Protein AF-0000000084654579 (afdb_homodimer)

InterPro domains:
  IPR002933 Peptidase M20 [PF01546] (1-309)
  IPR011650 Peptidase M20, dimerisation domain [PF07687] (109-202)
  IPR017439 Amidohydrolase [PTHR11014] (1-313)
  IPR017439 Amidohydrolase [TIGR01891] (1-301)
  IPR036264 Bacterial exopeptidase dimerisation domain [SSF55031] (110-221)

Radius of gyration: 35.6 Å; Cα contacts (8 Å, |Δi|>4): 1385; chains: 2; bounding box: 56×113×72 Å

Secondary structure (DSSP, 8-state):
---BS------STT--SSTT-B-TTSHHHHHHHHHHHHHHHHTTGGG--S---------STTS-HHHHHHHTTTTTTTTPS-EEEEEEEEEEETT-EEE-SEEEEPEEEEEEEEEE-B-EETT-GGG-B-HHHHHHHHHHHHTTHHHHHS-TT--EEEEEEEEEE--SSSEE-SEEEEEEEEEESSHHHHHHHHHHHHHHHHHHHHHTT-EEEEEEEE-SPPEEE-HHHHHHHHHHHHHHH-GGGEEESPPPBSS--TTHHHHTTS-EEEEEEEEE-TT-S-PPPTT-TT----THHHHHHHHHHHHHHHHHH-/---BS------STT--SSTT-B-TTSHHHHHHHHHHHHHHHHTTGGG--S---------STTS-HHHHHHHTTTTTTTTPS-EEEEEEEEEEETT-EEE-SEEEEPEEEEEEEEEE-B-EETT-GGGSB-HHHHHHHHHHHHTTHHHHHS-TT--EEEEEEEEEE--SSSEE-SEEEEEEEEEESSHHHHHHHHHHHHHHHHHHHHHTT-EEEEEEEE-SPPEEE-HHHHHHHHHHHHHHH-GGGEEESPPPBSS--TTHHHHTTS-EEEEEEEEE-TT-S-PPPTT-TT----THHHHHHHHHHHHHHHHHH-

Organism: NCBI:txid1294263

Solvent-accessible surface area (backbone atoms only — not comparable to full-atom values): 32890 Å² total; per-residue (Å²): 96,60,65,41,87,34,53,64,65,67,87,64,95,80,59,67,90,47,89,44,31,23,65,28,70,44,42,64,54,52,51,50,21,52,52,50,22,50,57,57,46,66,76,41,52,91,55,44,66,79,83,85,86,87,84,82,62,44,33,72,89,70,70,56,30,48,57,52,40,48,74,72,39,70,51,43,92,63,75,56,78,61,50,78,48,72,42,74,27,70,89,30,38,47,67,26,37,36,39,37,56,40,65,42,25,11,16,41,27,40,36,42,36,37,34,38,37,35,41,36,52,41,67,43,57,89,74,34,29,55,18,60,63,45,50,37,52,43,56,59,54,54,72,47,47,59,76,73,68,47,56,91,86,58,69,70,48,79,31,74,11,22,38,44,24,47,87,41,45,55,37,29,28,40,40,24,40,38,28,11,29,36,30,25,64,46,69,67,59,48,52,54,50,51,52,51,49,50,51,48,48,52,52,53,29,51,77,61,73,31,48,73,49,79,47,78,45,75,58,49,54,35,26,48,20,26,58,69,49,27,48,44,49,50,53,30,36,31,74,73,55,32,67,90,29,50,41,70,63,54,82,59,39,54,50,68,48,54,67,18,55,54,39,73,76,28,54,14,25,59,31,36,34,10,19,24,48,84,82,56,88,75,78,54,47,76,73,31,44,58,42,71,72,35,68,72,25,39,60,51,49,19,51,34,56,41,42,33,49,43,67,73,31,79,96,61,65,39,87,34,53,65,66,67,86,64,95,81,59,66,88,47,88,43,31,22,65,27,70,43,42,65,54,52,51,49,21,53,53,49,24,51,58,55,47,66,76,43,52,92,56,44,66,78,86,85,84,87,84,82,63,43,34,71,89,68,71,55,29,48,59,53,41,49,74,73,40,71,51,42,91,61,76,56,78,60,50,77,50,72,42,73,27,72,90,31,39,48,67,26,36,37,39,39,58,39,65,44,25,12,15,42,26,41,37,43,35,39,34,37,37,34,43,37,52,40,68,44,56,90,74,34,28,54,20,60,62,44,51,37,53,43,57,59,54,54,73,45,46,60,76,73,69,46,57,92,86,57,70,70,47,80,33,76,10,22,37,44,24,48,86,42,46,55,37,28,28,38,40,24,39,36,28,10,30,36,32,25,64,47,68,68,59,47,52,54,52,52,53,51,49,50,52,48,49,52,52,52,28,51,75,62,73,31,47,72,48,79,48,77,44,76,58,48,54,35,25,47,21,26,58,70,48,27,48,44,47,51,54,30,35,30,74,73,55,32,66,91,28,50,42,71,63,55,81,59,39,54,51,69,47,55,67,16,55,53,39,73,76,30,55,14,26,60,31,36,34,9,19,24,48,83,81,56,88,77,77,52,48,76,73,30,44,57,43,70,70,36,69,72,25,39,59,51,48,18,49,33,55,40,40,34,50,43,66,73,32,77

Structure (mmCIF, N/CA/C/O backbone):
data_AF-0000000084654579-model_v1
#
loop_
_entity.id
_entity.type
_entity.pdbx_description
1 polymer 'N-acetyl-L,L-diaminopimelate deacetylase'
#
loop_
_atom_site.group_PDB
_atom_site.id
_atom_site.type_symbol
_atom_site.label_atom_id
_atom_site.label_alt_id
_atom_site.label_comp_id
_atom_site.label_asym_id
_atom_site.label_entity_id
_atom_site.label_seq_id
_atom_site.pdbx_PDB_ins_code
_atom_site.Cartn_x
_atom_site.Cartn_y
_atom_site.Cartn_z
_atom_site.occupancy
_atom_site.B_iso_or_equiv
_atom_site.auth_seq_id
_atom_site.auth_comp_id
_atom_site.auth_asym_id
_atom_site.auth_atom_id
_atom_site.pdbx_PDB_model_num
ATOM 1 N N . MET A 1 1 ? -2.322 -22.562 -30.359 1 72.56 1 MET A N 1
ATOM 2 C CA . MET A 1 1 ? -1.78 -22.312 -29.016 1 72.56 1 MET A CA 1
ATOM 3 C C . MET A 1 1 ? -1.266 -20.875 -28.906 1 72.56 1 MET A C 1
ATOM 5 O O . MET A 1 1 ? -0.726 -20.328 -29.875 1 72.56 1 MET A O 1
ATOM 9 N N . ASP A 1 2 ? -1.441 -20.344 -27.766 1 72.38 2 ASP A N 1
ATOM 10 C CA . ASP A 1 2 ? -1.362 -18.891 -27.656 1 72.38 2 ASP A CA 1
ATOM 11 C C . ASP A 1 2 ? 0.085 -18.422 -27.484 1 72.38 2 ASP A C 1
ATOM 13 O O . ASP A 1 2 ? 0.929 -19.188 -27 1 72.38 2 ASP A O 1
ATOM 17 N N . ALA A 1 3 ? 0.339 -17.25 -28.078 1 75.75 3 ALA A N 1
ATOM 18 C CA . ALA A 1 3 ? 1.566 -16.5 -27.859 1 75.75 3 ALA A CA 1
ATOM 19 C C . ALA A 1 3 ? 1.392 -15.516 -26.703 1 75.75 3 ALA A C 1
ATOM 21 O O . ALA A 1 3 ? 0.383 -15.547 -26 1 75.75 3 ALA A O 1
ATOM 22 N N . LEU A 1 4 ? 2.473 -14.812 -26.359 1 78.62 4 LEU A N 1
ATOM 23 C CA . LEU A 1 4 ? 2.445 -13.844 -25.266 1 78.62 4 LEU A CA 1
ATOM 24 C C . LEU A 1 4 ? 2.695 -12.438 -25.797 1 78.62 4 LEU A C 1
ATOM 26 O O . LEU A 1 4 ? 3.357 -12.258 -26.812 1 78.62 4 LEU A O 1
ATOM 30 N N . PRO A 1 5 ? 2.104 -11.438 -25.141 1 80 5 PRO A N 1
ATOM 31 C CA . PRO A 1 5 ? 2.367 -10.055 -25.516 1 80 5 PRO A CA 1
ATOM 32 C C . PRO A 1 5 ? 3.748 -9.57 -25.078 1 80 5 PRO A C 1
ATOM 34 O O . PRO A 1 5 ? 3.857 -8.656 -24.266 1 80 5 PRO A O 1
ATOM 37 N N . ILE A 1 6 ? 4.742 -10.117 -25.656 1 82.94 6 ILE A N 1
ATOM 38 C CA . ILE A 1 6 ? 6.141 -9.82 -25.375 1 82.94 6 ILE A CA 1
ATOM 39 C C . ILE A 1 6 ? 6.863 -9.453 -26.672 1 82.94 6 ILE A C 1
ATOM 41 O O . ILE A 1 6 ? 6.695 -10.125 -27.688 1 82.94 6 ILE A O 1
ATOM 45 N N . ALA A 1 7 ? 7.621 -8.406 -26.562 1 83.25 7 ALA A N 1
ATOM 46 C CA . ALA A 1 7 ? 8.477 -8.055 -27.688 1 83.25 7 ALA A CA 1
ATOM 47 C C . ALA A 1 7 ? 9.68 -8.984 -27.781 1 83.25 7 ALA A C 1
ATOM 49 O O . ALA A 1 7 ? 10.484 -9.055 -26.844 1 83.25 7 ALA A O 1
ATOM 50 N N . GLU A 1 8 ? 9.82 -9.695 -28.922 1 87.75 8 GLU A N 1
ATOM 51 C CA . GLU A 1 8 ? 10.938 -10.609 -29.094 1 87.75 8 GLU A CA 1
ATOM 52 C C . GLU A 1 8 ? 12.25 -9.852 -29.297 1 87.75 8 GLU A C 1
ATOM 54 O O . GLU A 1 8 ? 12.305 -8.891 -30.062 1 87.75 8 GLU A O 1
ATOM 59 N N . GLN A 1 9 ? 13.258 -10.227 -28.562 1 88.62 9 GLN A N 1
ATOM 60 C CA . GLN A 1 9 ? 14.539 -9.539 -28.594 1 88.62 9 GLN A CA 1
ATOM 61 C C . GLN A 1 9 ? 15.625 -10.406 -29.234 1 88.62 9 GLN A C 1
ATOM 63 O O . GLN A 1 9 ? 16.797 -10.039 -29.219 1 88.62 9 GLN A O 1
ATOM 68 N N . ASN A 1 10 ? 15.266 -11.57 -29.719 1 88.06 10 ASN A N 1
ATOM 69 C CA . ASN A 1 10 ? 16.219 -12.461 -30.391 1 88.06 10 ASN A CA 1
ATOM 70 C C . ASN A 1 10 ? 16.594 -11.938 -31.766 1 88.06 10 ASN A C 1
ATOM 72 O O . ASN A 1 10 ? 16.031 -10.945 -32.25 1 88.06 10 ASN A O 1
ATOM 76 N N . ASP A 1 11 ? 17.672 -12.531 -32.375 1 85.94 11 ASP A N 1
ATOM 77 C CA . ASP A 1 11 ? 18.156 -12.047 -33.688 1 85.94 11 ASP A CA 1
ATOM 78 C C . ASP A 1 11 ? 18.297 -13.195 -34.688 1 85.94 11 ASP A C 1
ATOM 80 O O . ASP A 1 11 ? 19.031 -13.078 -35.656 1 85.94 11 ASP A O 1
ATOM 84 N N . PHE A 1 12 ? 17.641 -14.242 -34.469 1 85.44 12 PHE A N 1
ATOM 85 C CA . PHE A 1 12 ? 17.734 -15.344 -35.406 1 85.44 12 PHE A CA 1
ATOM 86 C C . PHE A 1 12 ? 16.688 -15.195 -36.531 1 85.44 12 PHE A C 1
ATOM 88 O O . PHE A 1 12 ? 15.898 -14.25 -36.531 1 85.44 12 PHE A O 1
ATOM 95 N N . ASP A 1 13 ? 16.594 -16.141 -37.469 1 85.56 13 ASP A N 1
ATOM 96 C CA . ASP A 1 13 ? 15.914 -15.969 -38.75 1 85.56 13 ASP A CA 1
ATOM 97 C C . ASP A 1 13 ? 14.406 -16.188 -38.594 1 85.56 13 ASP A C 1
ATOM 99 O O . ASP A 1 13 ? 13.625 -15.781 -39.469 1 85.56 13 ASP A O 1
ATOM 103 N N . TYR A 1 14 ? 13.922 -16.719 -37.562 1 85.62 14 TYR A N 1
ATOM 104 C CA . TYR A 1 14 ? 12.508 -17.047 -37.438 1 85.62 14 TYR A CA 1
ATOM 105 C C . TYR A 1 14 ? 11.867 -16.344 -36.25 1 85.62 14 TYR A C 1
ATOM 107 O O . TYR A 1 14 ? 11.055 -16.938 -35.531 1 85.62 14 TYR A O 1
ATOM 115 N N . ILE A 1 15 ? 12.266 -15.188 -36.094 1 87.12 15 ILE A N 1
ATOM 116 C CA . ILE A 1 15 ? 11.68 -14.383 -35.031 1 87.12 15 ILE A CA 1
ATOM 117 C C . ILE A 1 15 ? 10.227 -14.055 -35.344 1 87.12 15 ILE A C 1
ATOM 119 O O . ILE A 1 15 ? 9.797 -14.195 -36.5 1 87.12 15 ILE A O 1
ATOM 123 N N . SER A 1 16 ? 9.492 -13.617 -34.312 1 88.75 16 SER A N 1
ATOM 124 C CA . SER A 1 16 ? 8.094 -13.258 -34.5 1 88.75 16 SER A CA 1
ATOM 125 C C . SER A 1 16 ? 7.926 -12.188 -35.562 1 88.75 16 SER A C 1
ATOM 127 O O . SER A 1 16 ? 8.711 -11.234 -35.625 1 88.75 16 SER A O 1
ATOM 129 N N . GLN A 1 17 ? 6.977 -12.391 -36.344 1 89.38 17 GLN A N 1
ATOM 130 C CA . GLN A 1 17 ? 6.656 -11.406 -37.375 1 89.38 17 GLN A CA 1
ATOM 131 C C . GLN A 1 17 ? 5.574 -10.445 -36.875 1 89.38 17 GLN A C 1
ATOM 133 O O . GLN A 1 17 ? 5.152 -9.555 -37.625 1 89.38 17 GLN A O 1
ATOM 138 N N . ASN A 1 18 ? 5.078 -10.648 -35.75 1 89.88 18 ASN A N 1
ATOM 139 C CA . ASN A 1 18 ? 4.098 -9.773 -35.125 1 89.88 18 ASN A CA 1
ATOM 140 C C . ASN A 1 18 ? 4.719 -8.969 -34 1 89.88 18 ASN A C 1
ATOM 142 O O . ASN A 1 18 ? 5.188 -9.539 -33 1 89.88 18 ASN A O 1
ATOM 146 N N . GLU A 1 19 ? 4.637 -7.66 -34.094 1 88.75 19 GLU A N 1
ATOM 147 C CA . GLU A 1 19 ? 5.258 -6.793 -33.094 1 88.75 19 GLU A CA 1
ATOM 148 C C . GLU A 1 19 ? 4.656 -7.023 -31.719 1 88.75 19 GLU A C 1
ATOM 150 O O . GLU A 1 19 ? 3.438 -7.113 -31.562 1 88.75 19 GLU A O 1
ATOM 155 N N . ASN A 1 20 ? 5.375 -7.25 -30.75 1 88.75 20 ASN A N 1
ATOM 156 C CA . ASN A 1 20 ? 5.023 -7.375 -29.344 1 88.75 20 ASN A CA 1
ATOM 157 C C . ASN A 1 20 ? 4.297 -8.688 -29.062 1 88.75 20 ASN A C 1
ATOM 159 O O . ASN A 1 20 ? 3.467 -8.758 -28.156 1 88.75 20 ASN A O 1
ATOM 163 N N . VAL A 1 21 ? 4.504 -9.547 -29.969 1 88 21 VAL A N 1
ATOM 164 C CA . VAL A 1 21 ? 3.959 -10.891 -29.75 1 88 21 VAL A CA 1
ATOM 165 C C . VAL A 1 21 ? 5.055 -11.93 -29.969 1 88 21 VAL A C 1
ATOM 167 O O . VAL A 1 21 ? 5.824 -11.844 -30.922 1 88 21 VAL A O 1
ATOM 170 N N . MET A 1 22 ? 5.172 -12.82 -29.031 1 87.25 22 MET A N 1
ATOM 171 C CA . MET A 1 22 ? 6.227 -13.82 -29.094 1 87.25 22 MET A CA 1
ATOM 172 C C . MET A 1 22 ? 5.766 -15.141 -28.469 1 87.25 22 MET A C 1
ATOM 174 O O . MET A 1 22 ? 5.008 -15.141 -27.5 1 87.25 22 MET A O 1
ATOM 178 N N . HIS A 1 23 ? 6.199 -16.281 -29.109 1 85.38 23 HIS A N 1
ATOM 179 C CA . HIS A 1 23 ? 6.035 -17.578 -28.438 1 85.38 23 HIS A CA 1
ATOM 180 C C . HIS A 1 23 ? 7.129 -17.797 -27.406 1 85.38 23 HIS A C 1
ATOM 182 O O . HIS A 1 23 ? 7.941 -18.719 -27.547 1 85.38 23 HIS A O 1
ATOM 188 N N . ALA A 1 24 ? 6.992 -17.125 -26.359 1 82.44 24 ALA A N 1
ATOM 189 C CA . ALA A 1 24 ? 8.039 -17.109 -25.344 1 82.44 24 ALA A CA 1
ATOM 190 C C . ALA A 1 24 ? 7.797 -18.188 -24.297 1 82.44 24 ALA A C 1
ATOM 192 O O . ALA A 1 24 ? 8.453 -18.203 -23.25 1 82.44 24 ALA A O 1
ATOM 193 N N . CYS A 1 25 ? 6.789 -19.094 -24.594 1 83.81 25 CYS A N 1
ATOM 194 C CA . CYS A 1 25 ? 6.48 -20.109 -23.609 1 83.81 25 CYS A CA 1
ATOM 195 C C . CYS A 1 25 ? 6.613 -21.516 -24.203 1 83.81 25 CYS A C 1
ATOM 197 O O . CYS A 1 25 ? 6.285 -22.5 -23.562 1 83.81 25 CYS A O 1
ATOM 199 N N . GLY A 1 26 ? 6.98 -21.641 -25.438 1 86.94 26 GLY A N 1
ATOM 200 C CA . GLY A 1 26 ? 7.301 -22.922 -26.047 1 86.94 26 GLY A CA 1
ATOM 201 C C . GLY A 1 26 ? 6.105 -23.578 -26.703 1 86.94 26 GLY A C 1
ATOM 202 O O . GLY A 1 26 ? 6.184 -24.734 -27.125 1 86.94 26 GLY A O 1
ATOM 203 N N . HIS A 1 27 ? 5.039 -22.859 -26.828 1 88.25 27 HIS A N 1
ATOM 204 C CA . HIS A 1 27 ? 3.838 -23.453 -27.406 1 88.25 27 HIS A CA 1
ATOM 205 C C . HIS A 1 27 ? 4.062 -23.828 -28.875 1 88.25 27 HIS A C 1
ATOM 207 O O . HIS A 1 27 ? 3.471 -24.797 -29.359 1 88.25 27 HIS A O 1
ATOM 213 N N . ASP A 1 28 ? 4.836 -23.125 -29.578 1 89.62 28 ASP A N 1
ATOM 214 C CA . ASP A 1 28 ? 5.184 -23.484 -30.953 1 89.62 28 ASP A CA 1
ATOM 215 C C . ASP A 1 28 ? 5.883 -24.844 -30.984 1 89.62 28 ASP A C 1
ATOM 217 O O . ASP A 1 28 ? 5.586 -25.672 -31.859 1 89.62 28 ASP A O 1
ATOM 221 N N . ALA A 1 29 ? 6.785 -25.031 -30.062 1 92.69 29 ALA A N 1
ATOM 222 C CA . ALA A 1 29 ? 7.449 -26.328 -29.953 1 92.69 29 ALA A CA 1
ATOM 223 C C . ALA A 1 29 ? 6.445 -27.422 -29.625 1 92.69 29 ALA A C 1
ATOM 225 O O . ALA A 1 29 ? 6.523 -28.531 -30.172 1 92.69 29 ALA A O 1
ATOM 226 N N . HIS A 1 30 ? 5.527 -27.203 -28.719 1 94.88 30 HIS A N 1
ATOM 227 C CA . HIS A 1 30 ? 4.512 -28.188 -28.359 1 94.88 30 HIS A CA 1
ATOM 228 C C . HIS A 1 30 ? 3.682 -28.594 -29.578 1 94.88 30 HIS A C 1
ATOM 230 O O . HIS A 1 30 ? 3.416 -29.781 -29.781 1 94.88 30 HIS A O 1
ATOM 236 N N . VAL A 1 31 ? 3.305 -27.578 -30.359 1 94.94 31 VAL A N 1
ATOM 237 C CA . VAL A 1 31 ? 2.523 -27.828 -31.562 1 94.94 31 VAL A CA 1
ATOM 238 C C . VAL A 1 31 ? 3.328 -28.688 -32.531 1 94.94 31 VAL A C 1
ATOM 240 O O . VAL A 1 31 ? 2.814 -29.672 -33.094 1 94.94 31 VAL A O 1
ATOM 243 N N . ALA A 1 32 ? 4.551 -28.312 -32.75 1 96 32 ALA A N 1
ATOM 244 C CA . ALA A 1 32 ? 5.426 -29.062 -33.625 1 96 32 ALA A CA 1
ATOM 245 C C . ALA A 1 32 ? 5.566 -30.516 -33.188 1 96 32 ALA A C 1
ATOM 247 O O . ALA A 1 32 ? 5.527 -31.438 -34 1 96 32 ALA A O 1
ATOM 248 N N . ILE A 1 33 ? 5.711 -30.703 -31.922 1 97.56 33 ILE A N 1
ATOM 249 C CA . ILE A 1 33 ? 5.898 -32.031 -31.359 1 97.56 33 ILE A CA 1
ATOM 250 C C . ILE A 1 33 ? 4.645 -32.875 -31.578 1 97.56 33 ILE A C 1
ATOM 252 O O . ILE A 1 33 ? 4.734 -34.031 -32.031 1 97.56 33 ILE A O 1
ATOM 256 N N . ALA A 1 34 ? 3.514 -32.312 -31.328 1 97.12 34 ALA A N 1
ATOM 257 C CA . ALA A 1 34 ? 2.26 -33.031 -31.516 1 97.12 34 ALA A CA 1
ATOM 258 C C . ALA A 1 34 ? 2.053 -33.406 -33 1 97.12 34 ALA A C 1
ATOM 260 O O . ALA A 1 34 ? 1.657 -34.531 -33.312 1 97.12 34 ALA A O 1
ATOM 261 N N . LEU A 1 35 ? 2.311 -32.469 -33.906 1 97.12 35 LEU A N 1
ATOM 262 C CA . LEU A 1 35 ? 2.174 -32.75 -35.344 1 97.12 35 LEU A CA 1
ATOM 263 C C . LEU A 1 35 ? 3.17 -33.781 -35.812 1 97.12 35 LEU A C 1
ATOM 265 O O . LEU A 1 35 ? 2.828 -34.656 -36.594 1 97.12 35 LEU A O 1
ATOM 269 N N . GLY A 1 36 ? 4.371 -33.594 -35.344 1 97.69 36 GLY A N 1
ATOM 270 C CA . GLY A 1 36 ? 5.371 -34.625 -35.656 1 97.69 36 GLY A CA 1
ATOM 271 C C . GLY A 1 36 ? 5.016 -36 -35.156 1 97.69 36 GLY A C 1
ATOM 272 O O . GLY A 1 36 ? 5.223 -37 -35.844 1 97.69 36 GLY A O 1
ATOM 273 N N . THR A 1 37 ? 4.523 -36.062 -33.969 1 97.88 37 THR A N 1
ATOM 274 C CA . THR A 1 37 ? 4.066 -37.312 -33.406 1 97.88 37 THR A CA 1
ATOM 275 C C . THR A 1 37 ? 2.965 -37.938 -34.25 1 97.88 37 THR A C 1
ATOM 277 O O . THR A 1 37 ? 2.973 -39.125 -34.531 1 97.88 37 THR A O 1
ATOM 280 N N . ALA A 1 38 ? 2.061 -37.125 -34.688 1 97.31 38 ALA A N 1
ATOM 281 C CA . ALA A 1 38 ? 0.979 -37.594 -35.562 1 97.31 38 ALA A CA 1
ATOM 282 C C . ALA A 1 38 ? 1.53 -38.188 -36.844 1 97.31 38 ALA A C 1
ATOM 284 O O . ALA A 1 38 ? 1.041 -39.219 -37.312 1 97.31 38 ALA A O 1
ATOM 285 N N . LYS A 1 39 ? 2.49 -37.562 -37.375 1 97.25 39 LYS A N 1
ATOM 286 C CA . LYS A 1 39 ? 3.117 -38.062 -38.594 1 97.25 39 LYS A CA 1
ATOM 287 C C . LYS A 1 39 ? 3.781 -39.406 -38.375 1 97.25 39 LYS A C 1
ATOM 289 O O . LYS A 1 39 ? 3.631 -40.312 -39.156 1 97.25 39 LYS A O 1
ATOM 294 N N . ILE A 1 40 ? 4.477 -39.531 -37.312 1 96.69 40 ILE A N 1
ATOM 295 C CA . ILE A 1 40 ? 5.164 -40.781 -36.969 1 96.69 40 ILE A CA 1
ATOM 296 C C . ILE A 1 40 ? 4.145 -41.875 -36.781 1 96.69 40 ILE A C 1
ATOM 298 O O . ILE A 1 40 ? 4.273 -42.969 -37.375 1 96.69 40 ILE A O 1
ATOM 302 N N . ILE A 1 41 ? 3.131 -41.625 -36.031 1 96 41 ILE A N 1
ATOM 303 C CA . ILE A 1 41 ? 2.141 -42.625 -35.656 1 96 41 ILE A CA 1
ATOM 304 C C . ILE A 1 41 ? 1.37 -43.094 -36.906 1 96 41 ILE A C 1
ATOM 306 O O . ILE A 1 41 ? 0.988 -44.25 -37.031 1 96 41 ILE A O 1
ATOM 310 N N . SER A 1 42 ? 1.182 -42.188 -37.812 1 95.44 42 SER A N 1
ATOM 311 C CA . SER A 1 42 ? 0.476 -42.531 -39.031 1 95.44 42 SER A CA 1
ATOM 312 C C . SER A 1 42 ? 1.186 -43.656 -39.812 1 95.44 42 SER A C 1
ATOM 314 O O . SER A 1 42 ? 0.556 -44.406 -40.562 1 95.44 42 SER A O 1
ATOM 316 N N . GLY A 1 43 ? 2.416 -43.812 -39.562 1 93.94 43 GLY A N 1
ATOM 317 C CA . GLY A 1 43 ? 3.189 -44.875 -40.219 1 93.94 43 GLY A CA 1
ATOM 318 C C . GLY A 1 43 ? 3.137 -46.188 -39.438 1 93.94 43 GLY A C 1
ATOM 319 O O . GLY A 1 43 ? 3.615 -47.219 -39.938 1 93.94 43 GLY A O 1
ATOM 320 N N . PHE A 1 44 ? 2.555 -46.156 -38.312 1 92.81 44 PHE A N 1
ATOM 321 C CA . PHE A 1 44 ? 2.541 -47.344 -37.469 1 92.81 44 PHE A CA 1
ATOM 322 C C . PHE A 1 44 ? 1.11 -47.781 -37.156 1 92.81 44 PHE A C 1
ATOM 324 O O . PHE A 1 44 ? 0.858 -48.406 -36.125 1 92.81 44 PHE A O 1
ATOM 331 N N . MET A 1 45 ? 0.21 -47.375 -37.938 1 92.19 45 MET A N 1
ATOM 332 C CA . MET A 1 45 ? -1.208 -47.625 -37.656 1 92.19 45 MET A CA 1
ATOM 333 C C . MET A 1 45 ? -1.507 -49.094 -37.531 1 92.19 45 MET A C 1
ATOM 335 O O . MET A 1 45 ? -2.398 -49.5 -36.781 1 92.19 45 MET A O 1
ATOM 339 N N . ASP A 1 46 ? -0.769 -49.938 -38.125 1 93.06 46 ASP A N 1
ATOM 340 C CA . ASP A 1 46 ? -0.962 -51.375 -38.094 1 93.06 46 ASP A CA 1
ATOM 341 C C . ASP A 1 46 ? -0.525 -51.938 -36.75 1 93.06 46 ASP A C 1
ATOM 343 O O . ASP A 1 46 ? -0.874 -53.062 -36.406 1 93.06 46 ASP A O 1
ATOM 347 N N . LYS A 1 47 ? 0.195 -51.156 -36.062 1 93 47 LYS A N 1
ATOM 348 C CA . LYS A 1 47 ? 0.724 -51.625 -34.781 1 93 47 LYS A CA 1
ATOM 349 C C . LYS A 1 47 ? -0.071 -51.031 -33.594 1 93 47 LYS A C 1
ATOM 351 O O . LYS A 1 47 ? 0.237 -51.312 -32.438 1 93 47 LYS A O 1
ATOM 356 N N . ILE A 1 48 ? -1.031 -50.25 -33.875 1 92.44 48 ILE A N 1
ATOM 357 C CA . ILE A 1 48 ? -1.811 -49.531 -32.875 1 92.44 48 ILE A CA 1
ATOM 358 C C . ILE A 1 48 ? -3.229 -50.094 -32.812 1 92.44 48 ILE A C 1
ATOM 360 O O . ILE A 1 48 ? -3.904 -50.188 -33.844 1 92.44 48 ILE A O 1
ATOM 364 N N . SER A 1 49 ? -3.602 -50.656 -31.672 1 93.69 49 SER A N 1
ATOM 365 C CA . SER A 1 49 ? -4.961 -51.125 -31.453 1 93.69 49 SER A CA 1
ATOM 366 C C . SER A 1 49 ? -5.812 -50.094 -30.734 1 93.69 49 SER A C 1
ATOM 368 O O . SER A 1 49 ? -6.047 -50.219 -29.531 1 93.69 49 SER A O 1
ATOM 370 N N . GLY A 1 50 ? -6.363 -49.188 -31.344 1 93.69 50 GLY A N 1
ATOM 371 C CA . GLY A 1 50 ? -7.188 -48.125 -30.75 1 93.69 50 GLY A CA 1
ATOM 372 C C . GLY A 1 50 ? -7.109 -46.812 -31.5 1 93.69 50 GLY A C 1
ATOM 373 O O . GLY A 1 50 ? -6.832 -46.781 -32.719 1 93.69 50 GLY A O 1
ATOM 374 N N . ASN A 1 51 ? -7.508 -45.75 -30.875 1 94.69 51 ASN A N 1
ATOM 375 C CA . ASN A 1 51 ? -7.539 -44.406 -31.453 1 94.69 51 ASN A CA 1
ATOM 376 C C . ASN A 1 51 ? -6.574 -43.469 -30.75 1 94.69 51 ASN A C 1
ATOM 378 O O . ASN A 1 51 ? -6.336 -43.594 -29.547 1 94.69 51 ASN A O 1
ATOM 382 N N . VAL A 1 52 ? -6.035 -42.625 -31.531 1 96.12 52 VAL A N 1
ATOM 383 C CA . VAL A 1 52 ? -5.191 -41.562 -31 1 96.12 52 VAL A CA 1
ATOM 384 C C . VAL A 1 52 ? -5.793 -40.188 -31.359 1 96.12 52 VAL A C 1
ATOM 386 O O . VAL A 1 52 ? -6.105 -39.938 -32.5 1 96.12 52 VAL A O 1
ATOM 389 N N . LYS A 1 53 ? -6.016 -39.375 -30.297 1 96.44 53 LYS A N 1
ATOM 390 C CA . LYS A 1 53 ? -6.523 -38 -30.484 1 96.44 53 LYS A CA 1
ATOM 391 C C . LYS A 1 53 ? -5.441 -36.969 -30.188 1 96.44 53 LYS A C 1
ATOM 393 O O . LYS A 1 53 ? -4.668 -37.125 -29.25 1 96.44 53 LYS A O 1
ATOM 398 N N . PHE A 1 54 ? -5.34 -36.031 -31.047 1 96.31 54 PHE A N 1
ATOM 399 C CA . PHE A 1 54 ? -4.434 -34.906 -30.844 1 96.31 54 PHE A CA 1
ATOM 400 C C . PHE A 1 54 ? -5.211 -33.625 -30.516 1 96.31 54 PHE A C 1
ATOM 402 O O . PHE A 1 54 ? -6.07 -33.219 -31.297 1 96.31 54 PHE A O 1
ATOM 409 N N . ILE A 1 55 ? -4.926 -33.031 -29.344 1 94.81 55 ILE A N 1
ATOM 410 C CA . ILE A 1 55 ? -5.625 -31.844 -28.875 1 94.81 55 ILE A CA 1
ATOM 411 C C . ILE A 1 55 ? -4.672 -30.641 -28.906 1 94.81 55 ILE A C 1
ATOM 413 O O . ILE A 1 55 ? -3.637 -30.656 -28.234 1 94.81 55 ILE A O 1
ATOM 417 N N . PHE A 1 56 ? -4.996 -29.656 -29.656 1 93.38 56 PHE A N 1
ATOM 418 C CA . PHE A 1 56 ? -4.305 -28.375 -29.688 1 93.38 56 PHE A CA 1
ATOM 419 C C . PHE A 1 56 ? -5.113 -27.297 -28.953 1 93.38 56 PHE A C 1
ATOM 421 O O . PHE A 1 56 ? -6 -26.672 -29.547 1 93.38 56 PHE A O 1
ATOM 428 N N . GLN A 1 57 ? -4.781 -27.141 -27.719 1 89.5 57 GLN A N 1
ATOM 429 C CA . GLN A 1 57 ? -5.609 -26.328 -26.828 1 89.5 57 GLN A CA 1
ATOM 430 C C . GLN A 1 57 ? -5.172 -24.875 -26.859 1 89.5 57 GLN A C 1
ATOM 432 O O . GLN A 1 57 ? -3.99 -24.562 -26.688 1 89.5 57 GLN A O 1
ATOM 437 N N . PRO A 1 58 ? -6.082 -23.938 -27.016 1 80.88 58 PRO A N 1
ATOM 438 C CA . PRO A 1 58 ? -5.77 -22.516 -26.891 1 80.88 58 PRO A CA 1
ATOM 439 C C . PRO A 1 58 ? -5.848 -22 -25.453 1 80.88 58 PRO A C 1
ATOM 441 O O . PRO A 1 58 ? -6.305 -22.734 -24.562 1 80.88 58 PRO A O 1
ATOM 444 N N . ALA A 1 59 ? -5.352 -20.891 -25.125 1 70.88 59 ALA A N 1
ATOM 445 C CA . ALA A 1 59 ? -5.625 -20.031 -23.969 1 70.88 59 ALA A CA 1
ATOM 446 C C . ALA A 1 59 ? -5.129 -20.688 -22.688 1 70.88 59 ALA A C 1
ATOM 448 O O . ALA A 1 59 ? -5.836 -20.688 -21.672 1 70.88 59 ALA A O 1
ATOM 449 N N . GLU A 1 60 ? -3.98 -21.328 -22.797 1 66.06 60 GLU A N 1
ATOM 450 C CA . GLU A 1 60 ? -3.404 -21.812 -21.547 1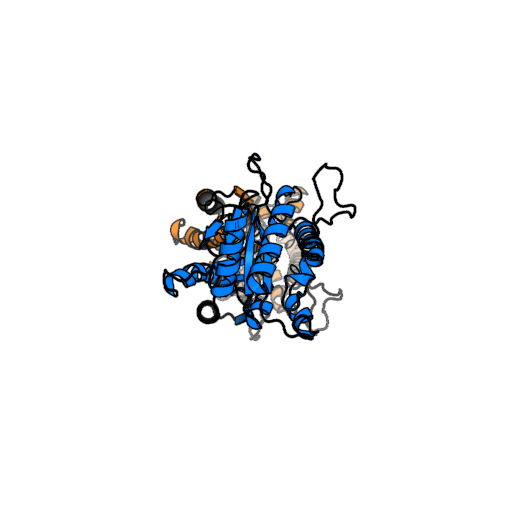 66.06 60 GLU A CA 1
ATOM 451 C C . GLU A 1 60 ? -3.074 -20.641 -20.609 1 66.06 60 GLU A C 1
ATOM 453 O O . GLU A 1 60 ? -3.354 -20.703 -19.406 1 66.06 60 GLU A O 1
ATOM 458 N N . GLU A 1 61 ? -2.629 -19.609 -21.062 1 61.56 61 GLU A N 1
ATOM 459 C CA . GLU A 1 61 ? -2.205 -18.438 -20.297 1 61.56 61 GLU A CA 1
ATOM 460 C C . GLU A 1 61 ? -3.4 -17.594 -19.875 1 61.56 61 GLU A C 1
ATOM 462 O O . GLU A 1 61 ? -3.314 -16.812 -18.922 1 61.56 61 GLU A O 1
ATOM 467 N N . GLY A 1 62 ? -4.43 -17.531 -20.734 1 60 62 GLY A N 1
ATOM 468 C CA . GLY A 1 62 ? -5.586 -16.672 -20.531 1 60 62 GLY A CA 1
ATOM 469 C C . GLY A 1 62 ? -6.73 -17.359 -19.828 1 60 62 GLY A C 1
ATOM 470 O O . GLY A 1 62 ? -7.867 -16.891 -19.859 1 60 62 GLY A O 1
ATOM 471 N N . LEU A 1 63 ? -6.637 -18.297 -19.156 1 59.66 63 LEU A N 1
ATOM 472 C CA . LEU A 1 63 ? -7.535 -18.969 -18.234 1 59.66 63 LEU A CA 1
ATOM 473 C C . LEU A 1 63 ? -8.656 -19.688 -18.984 1 59.66 63 LEU A C 1
ATOM 475 O O . LEU A 1 63 ? -9.438 -19.062 -19.688 1 59.66 63 LEU A O 1
ATOM 479 N N . GLY A 1 64 ? -8.477 -21.047 -19.438 1 64.81 64 GLY A N 1
ATOM 480 C CA . GLY A 1 64 ? -9.703 -21.828 -19.438 1 64.81 64 GLY A CA 1
ATOM 481 C C . GLY A 1 64 ? -9.93 -22.578 -20.734 1 64.81 64 GLY A C 1
ATOM 482 O O . GLY A 1 64 ? -11.07 -22.859 -21.094 1 64.81 64 GLY A O 1
ATOM 483 N N . GLY A 1 65 ? -8.891 -22.75 -21.5 1 83.62 65 GLY A N 1
ATOM 484 C CA . GLY A 1 65 ? -9.172 -23.438 -22.75 1 83.62 65 GLY A CA 1
ATOM 485 C C . GLY A 1 65 ? -9.523 -24.891 -22.562 1 83.62 65 GLY A C 1
ATOM 486 O O . GLY A 1 65 ? -10.336 -25.453 -23.312 1 83.62 65 GLY A O 1
ATOM 487 N N . ALA A 1 66 ? -8.984 -25.453 -21.547 1 90.94 66 ALA A N 1
ATOM 488 C CA . ALA A 1 66 ? -9.164 -26.891 -21.328 1 90.94 66 ALA A CA 1
ATOM 489 C C . ALA A 1 66 ? -10.617 -27.219 -21 1 90.94 66 ALA A C 1
ATOM 491 O O . ALA A 1 66 ? -11.211 -28.109 -21.609 1 90.94 66 ALA A O 1
ATOM 492 N N . ALA A 1 67 ? -11.164 -26.453 -20.109 1 90.94 67 ALA A N 1
ATOM 493 C CA . ALA A 1 67 ? -12.547 -26.688 -19.719 1 90.94 67 ALA A CA 1
ATOM 494 C C . ALA A 1 67 ? -13.5 -26.547 -20.891 1 90.94 67 ALA A C 1
ATOM 496 O O . ALA A 1 67 ? -14.43 -27.344 -21.062 1 90.94 67 ALA A O 1
ATOM 497 N N . LEU A 1 68 ? -13.258 -25.562 -21.719 1 91 68 LEU A N 1
ATOM 498 C CA . LEU A 1 68 ? -14.102 -25.312 -22.875 1 91 68 LEU A CA 1
ATOM 499 C C . LEU A 1 68 ? -13.977 -26.438 -23.891 1 91 68 LEU A C 1
ATOM 501 O O . LEU A 1 68 ? -14.984 -26.875 -24.469 1 91 68 LEU A O 1
ATOM 505 N N . MET A 1 69 ? -12.789 -26.828 -24.125 1 93.75 69 MET A N 1
ATOM 506 C CA . MET A 1 69 ? -12.562 -27.906 -25.078 1 93.75 69 MET A CA 1
ATOM 507 C C . MET A 1 69 ? -13.234 -29.203 -24.609 1 93.75 69 MET A C 1
ATOM 509 O O . MET A 1 69 ? -13.82 -29.922 -25.422 1 93.75 69 MET A O 1
ATOM 513 N N . ILE A 1 70 ? -13.148 -29.469 -23.375 1 94.81 70 ILE A N 1
ATOM 514 C CA . ILE A 1 70 ? -13.773 -30.656 -22.812 1 94.81 70 ILE A CA 1
ATOM 515 C C . ILE A 1 70 ? -15.289 -30.578 -22.984 1 94.81 70 ILE A C 1
ATOM 517 O O . ILE A 1 70 ? -15.922 -31.547 -23.406 1 94.81 70 ILE A O 1
ATOM 521 N N . ASP A 1 71 ? -15.812 -29.438 -22.719 1 94.25 71 ASP A N 1
ATOM 522 C CA . ASP A 1 71 ? -17.25 -29.203 -22.859 1 94.25 71 ASP A CA 1
ATOM 523 C C . ASP A 1 71 ? -17.703 -29.406 -24.312 1 94.25 71 ASP A C 1
ATOM 525 O O . ASP A 1 71 ? -18.828 -29.828 -24.562 1 94.25 71 ASP A O 1
ATOM 529 N N . GLU A 1 72 ? -16.828 -29.125 -25.156 1 94.56 72 GLU A N 1
ATOM 530 C CA . GLU A 1 72 ? -17.156 -29.203 -26.578 1 94.56 72 GLU A CA 1
ATOM 531 C C . GLU A 1 72 ? -16.891 -30.609 -27.109 1 94.56 72 GLU A C 1
ATOM 533 O O . GLU A 1 72 ? -17.047 -30.875 -28.312 1 94.56 72 GLU A O 1
ATOM 538 N N . GLY A 1 73 ? -16.406 -31.484 -26.266 1 95.75 73 GLY A N 1
ATOM 539 C CA . GLY A 1 73 ? -16.375 -32.875 -26.641 1 95.75 73 GLY A CA 1
ATOM 540 C C . GLY A 1 73 ? -14.977 -33.375 -27 1 95.75 73 GLY A C 1
ATOM 541 O O . GLY A 1 73 ? -14.82 -34.406 -27.656 1 95.75 73 GLY A O 1
ATOM 542 N N . ALA A 1 74 ? -13.969 -32.625 -26.562 1 95.38 74 ALA A N 1
ATOM 543 C CA . ALA A 1 74 ? -12.594 -32.969 -26.906 1 95.38 74 ALA A CA 1
ATOM 544 C C . ALA A 1 74 ? -12.25 -34.375 -26.438 1 95.38 74 ALA A C 1
ATOM 546 O O . ALA A 1 74 ? -11.398 -35.062 -27.031 1 95.38 74 ALA A O 1
ATOM 547 N N . LEU A 1 75 ? -12.898 -34.906 -25.438 1 97.12 75 LEU A N 1
ATOM 548 C CA . LEU A 1 75 ? -12.555 -36.188 -24.859 1 97.12 75 LEU A CA 1
ATOM 549 C C . LEU A 1 75 ? -13.555 -37.25 -25.281 1 97.12 75 LEU A C 1
ATOM 551 O O . LEU A 1 75 ? -13.438 -38.406 -24.875 1 97.12 75 LEU A O 1
ATOM 555 N N . ASP A 1 76 ? -14.453 -36.844 -26.172 1 96.06 76 ASP A N 1
ATOM 556 C CA . ASP A 1 76 ? -15.539 -37.75 -26.562 1 96.06 76 ASP A CA 1
ATOM 557 C C . ASP A 1 76 ? -15.438 -38.125 -28.031 1 96.06 76 ASP A C 1
ATOM 559 O O . ASP A 1 76 ? -14.578 -37.594 -28.766 1 96.06 76 ASP A O 1
ATOM 563 N N . ASN A 1 77 ? -16.188 -39.156 -28.516 1 91.62 77 ASN A N 1
ATOM 564 C CA . ASN A 1 77 ? -16.375 -39.625 -29.891 1 91.62 77 ASN A CA 1
ATOM 565 C C . ASN A 1 77 ? -15.055 -39.906 -30.578 1 91.62 77 ASN A C 1
ATOM 567 O O . ASN A 1 77 ? -14.734 -39.281 -31.609 1 91.62 77 ASN A O 1
ATOM 571 N N . PRO A 1 78 ? -14.367 -40.812 -30.203 1 93 78 PRO A N 1
ATOM 572 C CA . PRO A 1 78 ? -14.617 -41.812 -29.141 1 93 78 PRO A CA 1
ATOM 573 C C . PRO A 1 78 ? -14.156 -41.344 -27.766 1 93 78 PRO A C 1
ATOM 575 O O . PRO A 1 78 ? -13.492 -40.312 -27.656 1 93 78 PRO A O 1
ATOM 578 N N . ASP A 1 79 ? -14.555 -42.062 -26.781 1 96.5 79 ASP A N 1
ATOM 579 C CA . ASP A 1 79 ? -14.125 -41.781 -25.422 1 96.5 79 ASP A CA 1
ATOM 580 C C . ASP A 1 79 ? -12.609 -41.938 -25.281 1 96.5 79 ASP A C 1
ATOM 582 O O . ASP A 1 79 ? -12.008 -42.781 -25.906 1 96.5 79 ASP A O 1
ATOM 586 N N . THR A 1 80 ? -12.086 -41.062 -24.469 1 97.56 80 THR A N 1
ATOM 587 C CA . THR A 1 80 ? -10.648 -41.062 -24.219 1 97.56 80 THR A CA 1
ATOM 588 C C . THR A 1 80 ? -10.32 -41.875 -22.969 1 97.56 80 THR A C 1
ATOM 590 O O . THR A 1 80 ? -10.922 -41.656 -21.906 1 97.56 80 THR A O 1
ATOM 593 N N . ASP A 1 81 ? -9.367 -42.781 -23.031 1 97.75 81 ASP A N 1
ATOM 594 C CA . ASP A 1 81 ? -9.016 -43.625 -21.922 1 97.75 81 ASP A CA 1
ATOM 595 C C . ASP A 1 81 ? -7.867 -43.031 -21.109 1 97.75 81 ASP A C 1
ATOM 597 O O . ASP A 1 81 ? -7.727 -43.344 -19.906 1 97.75 81 ASP A O 1
ATOM 601 N N . ALA A 1 82 ? -7.023 -42.25 -21.766 1 98.19 82 ALA A N 1
ATOM 602 C CA . ALA A 1 82 ? -5.867 -41.625 -21.141 1 98.19 82 ALA A CA 1
ATOM 603 C C . ALA A 1 82 ? -5.395 -40.406 -21.922 1 98.19 82 ALA A C 1
ATOM 605 O O . ALA A 1 82 ? -5.668 -40.281 -23.125 1 98.19 82 ALA A O 1
ATOM 606 N N . ILE A 1 83 ? -4.699 -39.531 -21.203 1 98.25 83 ILE A N 1
ATOM 607 C CA . ILE A 1 83 ? -4.207 -38.312 -21.859 1 98.25 83 ILE A CA 1
ATOM 608 C C . ILE A 1 83 ? -2.797 -38 -21.375 1 98.25 83 ILE A C 1
ATOM 610 O O . ILE A 1 83 ? -2.492 -38.188 -20.188 1 98.25 83 ILE A O 1
ATOM 614 N N . ILE A 1 84 ? -1.93 -37.562 -22.234 1 98.38 84 ILE A N 1
ATOM 615 C CA . ILE A 1 84 ? -0.561 -37.188 -21.906 1 98.38 84 ILE A CA 1
ATOM 616 C C . ILE A 1 84 ? -0.263 -35.812 -22.484 1 98.38 84 ILE A C 1
ATOM 618 O O . ILE A 1 84 ? -0.691 -35.469 -23.594 1 98.38 84 ILE A O 1
ATOM 622 N N . ALA A 1 85 ? 0.407 -35.031 -21.688 1 96.62 85 ALA A N 1
ATOM 623 C CA . ALA A 1 85 ? 0.88 -33.75 -22.156 1 96.62 85 ALA A CA 1
ATOM 624 C C . ALA A 1 85 ? 2.346 -33.531 -21.781 1 96.62 85 ALA A C 1
ATOM 626 O O . ALA A 1 85 ? 2.898 -34.25 -20.969 1 96.62 85 ALA A O 1
ATOM 627 N N . LEU A 1 86 ? 2.984 -32.688 -22.453 1 96.38 86 LEU A N 1
ATOM 628 C CA . LEU A 1 86 ? 4.332 -32.25 -22.078 1 96.38 86 LEU A CA 1
ATOM 629 C C . LEU A 1 86 ? 4.434 -30.734 -22.031 1 96.38 86 LEU A C 1
ATOM 631 O O . LEU A 1 86 ? 3.607 -30.031 -22.609 1 96.38 86 LEU A O 1
ATOM 635 N N . HIS A 1 87 ? 5.285 -30.281 -21.281 1 93.81 87 HIS A N 1
ATOM 636 C CA . HIS A 1 87 ? 5.68 -28.875 -21.234 1 93.81 87 HIS A CA 1
ATOM 637 C C . HIS A 1 87 ? 7.195 -28.734 -21.297 1 93.81 87 HIS A C 1
ATOM 639 O O . HIS A 1 87 ? 7.914 -29.391 -20.547 1 93.81 87 HIS A O 1
ATOM 645 N N . VAL A 1 88 ? 7.656 -27.859 -22.234 1 93.38 88 VAL A N 1
ATOM 646 C CA . VAL A 1 88 ? 9.094 -27.625 -22.281 1 93.38 88 VAL A CA 1
ATOM 647 C C . VAL A 1 88 ? 9.555 -26.953 -20.984 1 93.38 88 VAL A C 1
ATOM 649 O O . VAL A 1 88 ? 8.844 -26.141 -20.422 1 93.38 88 VAL A O 1
ATOM 652 N N . SER A 1 89 ? 10.727 -27.391 -20.531 1 91.81 89 SER A N 1
ATOM 653 C CA . SER A 1 89 ? 11.258 -26.859 -19.281 1 91.81 89 SER A CA 1
ATOM 654 C C . SER A 1 89 ? 12.727 -26.469 -19.422 1 91.81 89 SER A C 1
ATOM 656 O O . SER A 1 89 ? 13.586 -27.328 -19.625 1 91.81 89 SER A O 1
ATOM 658 N N . PRO A 1 90 ? 13.023 -25.156 -19.25 1 88.31 90 PRO A N 1
ATOM 659 C CA . PRO A 1 90 ? 14.414 -24.703 -19.344 1 88.31 90 PRO A CA 1
ATOM 660 C C . PRO A 1 90 ? 15.266 -25.188 -18.156 1 88.31 90 PRO A C 1
ATOM 662 O O . PRO A 1 90 ? 16.484 -25.078 -18.203 1 88.31 90 PRO A O 1
ATOM 665 N N . LEU A 1 91 ? 14.656 -25.766 -17.156 1 85.81 91 LEU A N 1
ATOM 666 C CA . LEU A 1 91 ? 15.375 -26.266 -15.984 1 85.81 91 LEU A CA 1
ATOM 667 C C . LEU A 1 91 ? 16.062 -27.594 -16.281 1 85.81 91 LEU A C 1
ATOM 669 O O . LEU A 1 91 ? 16.906 -28.031 -15.516 1 85.81 91 LEU A O 1
ATOM 673 N N . LEU A 1 92 ? 15.672 -28.125 -17.359 1 91.88 92 LEU A N 1
ATOM 674 C CA . LEU A 1 92 ? 16.234 -29.406 -17.781 1 91.88 92 LEU A CA 1
ATOM 675 C C . LEU A 1 92 ? 16.969 -29.266 -19.109 1 91.88 92 LEU A C 1
ATOM 677 O O . LEU A 1 92 ? 16.594 -28.438 -19.953 1 91.88 92 LEU A O 1
ATOM 681 N N . LYS A 1 93 ? 17.953 -30.078 -19.266 1 93.38 93 LYS A N 1
ATOM 682 C CA . LYS A 1 93 ? 18.703 -30.078 -20.531 1 93.38 93 LYS A CA 1
ATOM 683 C C . LYS A 1 93 ? 17.969 -30.891 -21.594 1 93.38 93 LYS A C 1
ATOM 685 O O . LYS A 1 93 ? 17.234 -31.828 -21.266 1 93.38 93 LYS A O 1
ATOM 690 N N . SER A 1 94 ? 18.234 -30.422 -22.812 1 94.69 94 SER A N 1
ATOM 691 C CA . SER A 1 94 ? 17.703 -31.219 -23.922 1 94.69 94 SER A CA 1
ATOM 692 C C . SER A 1 94 ? 18.188 -32.656 -23.828 1 94.69 94 SER A C 1
ATOM 694 O O . SER A 1 94 ? 19.375 -32.906 -23.578 1 94.69 94 SER A O 1
ATOM 696 N N . GLY A 1 95 ? 17.281 -33.562 -23.953 1 95.19 95 GLY A N 1
ATOM 697 C CA . GLY A 1 95 ? 17.609 -34.969 -23.812 1 95.19 95 GLY A CA 1
ATOM 698 C C . GLY A 1 95 ? 17.25 -35.531 -22.438 1 95.19 95 GLY A C 1
ATOM 699 O O . GLY A 1 95 ? 17.438 -36.719 -22.188 1 95.19 95 GLY A O 1
ATOM 700 N N . GLN A 1 96 ? 16.719 -34.625 -21.688 1 96.69 96 GLN A N 1
ATOM 701 C CA . GLN A 1 96 ? 16.25 -35.062 -20.359 1 96.69 96 GLN A CA 1
ATOM 702 C C . GLN A 1 96 ? 14.766 -34.75 -20.188 1 96.69 96 GLN A C 1
ATOM 704 O O . GLN A 1 96 ? 14.227 -33.844 -20.844 1 96.69 96 GLN A O 1
ATOM 709 N N . ILE A 1 97 ? 14.133 -35.562 -19.328 1 97.88 97 ILE A N 1
ATOM 710 C CA . ILE A 1 97 ? 12.758 -35.25 -18.953 1 97.88 97 ILE A CA 1
ATOM 711 C C . ILE A 1 97 ? 12.57 -35.469 -17.453 1 97.88 97 ILE A C 1
ATOM 713 O O . ILE A 1 97 ? 13.422 -36.062 -16.797 1 97.88 97 ILE A O 1
ATOM 717 N N . SER A 1 98 ? 11.547 -34.906 -16.906 1 97.75 98 SER A N 1
ATOM 718 C CA . SER A 1 98 ? 11.109 -35.25 -15.555 1 97.75 98 SER A CA 1
ATOM 719 C C . SER A 1 98 ? 9.617 -35.562 -15.523 1 97.75 98 SER A C 1
ATOM 721 O O . SER A 1 98 ? 8.836 -34.938 -16.25 1 97.75 98 SER A O 1
ATOM 723 N N . VAL A 1 99 ? 9.227 -36.531 -14.773 1 97.75 99 VAL A N 1
ATOM 724 C CA . VAL A 1 99 ? 7.824 -36.906 -14.609 1 97.75 99 VAL A CA 1
ATOM 725 C C . VAL A 1 99 ? 7.59 -37.406 -13.188 1 97.75 99 VAL A C 1
ATOM 727 O O . VAL A 1 99 ? 8.398 -38.188 -12.656 1 97.75 99 VAL A O 1
ATOM 730 N N . GLY A 1 100 ? 6.609 -36.875 -12.555 1 96.31 100 GLY A N 1
ATOM 731 C CA . GLY A 1 100 ? 6.25 -37.281 -11.203 1 96.31 100 GLY A CA 1
ATOM 732 C C . GLY A 1 100 ? 4.852 -37.875 -11.109 1 96.31 100 GLY A C 1
ATOM 733 O O . GLY A 1 100 ? 4.109 -37.875 -12.094 1 96.31 100 GLY A O 1
ATOM 734 N N . THR A 1 101 ? 4.547 -38.469 -9.953 1 96.5 101 THR A N 1
ATOM 735 C CA . THR A 1 101 ? 3.223 -39 -9.664 1 96.5 101 THR A CA 1
ATOM 736 C C . THR A 1 101 ? 2.512 -38.156 -8.617 1 96.5 101 THR A C 1
ATOM 738 O O . THR A 1 101 ? 3.156 -37.562 -7.742 1 96.5 101 THR A O 1
ATOM 741 N N . GLY A 1 102 ? 1.137 -38.125 -8.68 1 95.19 102 GLY A N 1
ATOM 742 C CA . GLY A 1 102 ? 0.411 -37.312 -7.723 1 95.19 102 GLY A CA 1
ATOM 743 C C . GLY A 1 102 ? 0.404 -35.844 -8.078 1 95.19 102 GLY A C 1
ATOM 744 O O . GLY A 1 102 ? 0.4 -35.469 -9.258 1 95.19 102 GLY A O 1
ATOM 745 N N . PRO A 1 103 ? 0.282 -34.969 -7.07 1 94.75 103 PRO A N 1
ATOM 746 C CA . PRO A 1 103 ? 0.298 -33.562 -7.363 1 94.75 103 PRO A CA 1
ATOM 747 C C . PRO A 1 103 ? 1.639 -33.062 -7.922 1 94.75 103 PRO A C 1
ATOM 749 O O . PRO A 1 103 ? 2.676 -33.25 -7.277 1 94.75 103 PRO A O 1
ATOM 752 N N . VAL A 1 104 ? 1.577 -32.438 -9.102 1 95.38 104 VAL A N 1
ATOM 753 C CA . VAL A 1 104 ? 2.836 -32.031 -9.719 1 95.38 104 VAL A CA 1
ATOM 754 C C . VAL A 1 104 ? 2.822 -30.516 -9.992 1 95.38 104 VAL A C 1
ATOM 756 O O . VAL A 1 104 ? 3.877 -29.891 -10.125 1 95.38 104 VAL A O 1
ATOM 759 N N . MET A 1 105 ? 1.641 -29.906 -10.086 1 94.25 105 MET A N 1
ATOM 760 C CA . MET A 1 105 ? 1.502 -28.453 -10.219 1 94.25 105 MET A CA 1
ATOM 761 C C . MET A 1 105 ? 0.382 -27.922 -9.328 1 94.25 105 MET A C 1
ATOM 763 O O . MET A 1 105 ? -0.673 -28.562 -9.219 1 94.25 105 MET A O 1
ATOM 767 N N . ALA A 1 106 ? 0.574 -26.766 -8.805 1 94.69 106 ALA A N 1
ATOM 768 C CA . ALA A 1 106 ? -0.314 -26.25 -7.77 1 94.69 106 ALA A CA 1
ATOM 769 C C . ALA A 1 106 ? -1.573 -25.641 -8.383 1 94.69 106 ALA A C 1
ATOM 771 O O . ALA A 1 106 ? -1.621 -25.375 -9.586 1 94.69 106 ALA A O 1
ATOM 772 N N . SER A 1 107 ? -2.615 -25.578 -7.531 1 94.5 107 SER A N 1
ATOM 773 C CA . SER A 1 107 ? -3.828 -24.812 -7.824 1 94.5 107 SER A CA 1
ATOM 774 C C . SER A 1 107 ? -3.729 -23.391 -7.301 1 94.5 107 SER A C 1
ATOM 776 O O . SER A 1 107 ? -3.338 -23.172 -6.152 1 94.5 107 SER A O 1
ATOM 778 N N . PRO A 1 108 ? -4.066 -22.422 -8.062 1 94.69 108 PRO A N 1
ATOM 779 C CA . PRO A 1 108 ? -4.023 -21.031 -7.602 1 94.69 108 PRO A CA 1
ATOM 780 C C . PRO A 1 108 ? -5.359 -20.562 -7.023 1 94.69 108 PRO A C 1
ATOM 782 O O . PRO A 1 108 ? -6.41 -21.109 -7.371 1 94.69 108 PRO A O 1
ATOM 785 N N . ALA A 1 109 ? -5.273 -19.609 -6.172 1 96.38 109 ALA A N 1
ATOM 786 C CA . ALA A 1 109 ? -6.398 -18.781 -5.758 1 96.38 109 ALA A CA 1
ATOM 787 C C . ALA A 1 109 ? -6.016 -17.312 -5.738 1 96.38 109 ALA A C 1
ATOM 789 O O . ALA A 1 109 ? -4.879 -16.969 -5.406 1 96.38 109 ALA A O 1
ATOM 790 N N . GLU A 1 110 ? -6.91 -16.516 -6.133 1 97.19 110 GLU A N 1
ATOM 791 C CA . GLU A 1 110 ? -6.742 -15.078 -6.047 1 97.19 110 GLU A CA 1
ATOM 792 C C . GLU A 1 110 ? -7.617 -14.484 -4.945 1 97.19 110 GLU A C 1
ATOM 794 O O . GLU A 1 110 ? -8.75 -14.914 -4.746 1 97.19 110 GLU A O 1
ATOM 799 N N . PHE A 1 111 ? -7.047 -13.5 -4.262 1 98.44 111 PHE A N 1
ATOM 800 C CA . PHE A 1 111 ? -7.875 -12.898 -3.225 1 98.44 111 PHE A CA 1
ATOM 801 C C . PHE A 1 111 ? -7.855 -11.375 -3.336 1 98.44 111 PHE A C 1
ATOM 803 O O . PHE A 1 111 ? -6.891 -10.797 -3.84 1 98.44 111 PHE A O 1
ATOM 810 N N . ASP A 1 112 ? -8.961 -10.789 -2.83 1 98.62 112 ASP A N 1
ATOM 811 C CA . ASP A 1 112 ? -9.164 -9.344 -2.701 1 98.62 112 ASP A CA 1
ATOM 812 C C . ASP A 1 112 ? -9.594 -8.977 -1.284 1 98.62 112 ASP A C 1
ATOM 814 O O . ASP A 1 112 ? -10.492 -9.594 -0.722 1 98.62 112 ASP A O 1
ATOM 818 N N . ILE A 1 113 ? -8.922 -7.988 -0.781 1 98.81 113 ILE A N 1
ATOM 819 C CA . ILE A 1 113 ? -9.312 -7.41 0.5 1 98.81 113 ILE A CA 1
ATOM 820 C C . ILE A 1 113 ? -9.539 -5.906 0.344 1 98.81 113 ILE A C 1
ATOM 822 O O . ILE A 1 113 ? -8.672 -5.195 -0.16 1 98.81 113 ILE A O 1
ATOM 826 N N . ILE A 1 114 ? -10.68 -5.453 0.707 1 98.88 114 ILE A N 1
ATOM 827 C CA . ILE A 1 114 ? -10.945 -4.023 0.832 1 98.88 114 ILE A CA 1
ATOM 828 C C . ILE A 1 114 ? -11.156 -3.664 2.301 1 98.88 114 ILE A C 1
ATOM 830 O O . ILE A 1 114 ? -12.07 -4.191 2.947 1 98.88 114 ILE A O 1
ATOM 834 N N . ILE A 1 115 ? -10.344 -2.867 2.814 1 98.81 115 ILE A N 1
ATOM 835 C CA . ILE A 1 115 ? -10.477 -2.359 4.176 1 98.81 115 ILE A CA 1
ATOM 836 C C . ILE A 1 115 ? -11.164 -0.996 4.148 1 98.81 115 ILE A C 1
ATOM 838 O O . ILE A 1 115 ? -10.727 -0.084 3.447 1 98.81 115 ILE A O 1
ATOM 842 N N . LYS A 1 116 ? -12.234 -0.871 4.867 1 98.5 116 LYS A N 1
ATOM 843 C CA . LYS A 1 116 ? -12.984 0.377 4.945 1 98.5 116 LYS A CA 1
ATOM 844 C C . LYS A 1 116 ? -12.797 1.049 6.301 1 98.5 116 LYS A C 1
ATOM 846 O O . LYS A 1 116 ? -13.453 0.679 7.277 1 98.5 116 LYS A O 1
ATOM 851 N N . GLY A 1 117 ? -11.977 2.023 6.359 1 97.88 117 GLY A N 1
ATOM 852 C CA . GLY A 1 117 ? -11.75 2.82 7.555 1 97.88 117 GLY A CA 1
ATOM 853 C C . GLY A 1 117 ? -12.531 4.121 7.562 1 97.88 117 GLY A C 1
ATOM 854 O O . GLY A 1 117 ? -13.695 4.148 7.168 1 97.88 117 GLY A O 1
ATOM 855 N N . ARG A 1 118 ? -11.93 5.098 8.172 1 95.19 118 ARG A N 1
ATOM 856 C CA . ARG A 1 118 ? -12.453 6.461 8.219 1 95.19 118 ARG A CA 1
ATOM 857 C C . ARG A 1 118 ? -11.336 7.48 7.984 1 95.19 118 ARG A C 1
ATOM 859 O O . ARG A 1 118 ? -10.422 7.605 8.797 1 95.19 118 ARG A O 1
ATOM 866 N N . GLY A 1 119 ? -11.461 8.172 6.875 1 92.75 119 GLY A N 1
ATOM 867 C CA . GLY A 1 119 ? -10.453 9.156 6.504 1 92.75 119 GLY A CA 1
ATOM 868 C C . GLY A 1 119 ? -10.438 10.367 7.418 1 92.75 119 GLY A C 1
ATOM 869 O O . GLY A 1 119 ? -11.336 10.539 8.242 1 92.75 119 GLY A O 1
ATOM 870 N N . GLY A 1 120 ? -9.352 11.195 7.27 1 90.06 120 GLY A N 1
ATOM 871 C CA . GLY A 1 120 ? -9.211 12.398 8.062 1 90.06 120 GLY A CA 1
ATOM 872 C C . GLY A 1 120 ? -7.898 13.125 7.824 1 90.06 120 GLY A C 1
ATOM 873 O O . GLY A 1 120 ? -7.113 12.719 6.961 1 90.06 120 GLY A O 1
ATOM 874 N N . HIS A 1 121 ? -7.777 14.227 8.547 1 88.88 121 HIS A N 1
ATOM 875 C CA . HIS A 1 121 ? -6.551 15.008 8.453 1 88.88 121 HIS A CA 1
ATOM 876 C C . HIS A 1 121 ? -5.383 14.281 9.109 1 88.88 121 HIS A C 1
ATOM 878 O O . HIS A 1 121 ? -5.512 13.781 10.234 1 88.88 121 HIS A O 1
ATOM 884 N N . ALA A 1 122 ? -4.215 14.234 8.445 1 93.5 122 ALA A N 1
ATOM 885 C CA . ALA A 1 122 ? -3.066 13.445 8.891 1 93.5 122 ALA A CA 1
ATOM 886 C C . ALA A 1 122 ? -2.496 14.008 10.195 1 93.5 122 ALA A C 1
ATOM 888 O O . ALA A 1 122 ? -1.771 13.312 10.906 1 93.5 122 ALA A O 1
ATOM 889 N N . ALA A 1 123 ? -2.83 15.266 10.523 1 91.31 123 ALA A N 1
ATOM 890 C CA . ALA A 1 123 ? -2.357 15.883 11.758 1 91.31 123 ALA A CA 1
ATOM 891 C C . ALA A 1 123 ? -3.264 15.523 12.938 1 91.31 123 ALA A C 1
ATOM 893 O O . ALA A 1 123 ? -2.951 15.836 14.086 1 91.31 123 ALA A O 1
ATOM 894 N N . GLN A 1 124 ? -4.324 14.852 12.711 1 91.75 124 GLN A N 1
ATOM 895 C CA . GLN A 1 124 ? -5.262 14.414 13.742 1 91.75 124 GLN A CA 1
ATOM 896 C C . GLN A 1 124 ? -5.633 12.945 13.562 1 91.75 124 GLN A C 1
ATOM 898 O O . GLN A 1 124 ? -6.816 12.609 13.453 1 91.75 124 GLN A O 1
ATOM 903 N N . PRO A 1 125 ? -4.672 12.102 13.648 1 92.81 125 PRO A N 1
ATOM 904 C CA . PRO A 1 125 ? -4.922 10.688 13.367 1 92.81 125 PRO A CA 1
ATOM 905 C C . PRO A 1 125 ? -5.895 10.055 14.352 1 92.81 125 PRO A C 1
ATOM 907 O O . PRO A 1 125 ? -6.559 9.062 14.023 1 92.81 125 PRO A O 1
ATOM 910 N N . HIS A 1 126 ? -6.047 10.688 15.562 1 92.31 126 HIS A N 1
ATOM 911 C CA . HIS A 1 126 ? -6.934 10.133 16.594 1 92.31 126 HIS A CA 1
ATOM 912 C C . HIS A 1 126 ? -8.398 10.273 16.188 1 92.31 126 HIS A C 1
ATOM 914 O O . HIS A 1 126 ? -9.273 9.641 16.766 1 92.31 126 HIS A O 1
ATOM 920 N N . LYS A 1 127 ? -8.641 11.055 15.164 1 91 127 LYS A N 1
ATOM 921 C CA . LYS A 1 127 ? -10.008 11.25 14.688 1 91 127 LYS A CA 1
ATOM 922 C C . LYS A 1 127 ? -10.297 10.375 13.469 1 91 127 LYS A C 1
ATOM 924 O O . LYS A 1 127 ? -11.344 10.5 12.836 1 91 127 LYS A O 1
ATOM 929 N N . SER A 1 128 ? -9.352 9.477 13.094 1 93.88 128 SER A N 1
ATOM 930 C CA . SER A 1 128 ? -9.484 8.633 11.906 1 93.88 128 SER A CA 1
ATOM 931 C C . SER A 1 128 ? -9.289 7.164 12.258 1 93.88 128 SER A C 1
ATOM 933 O O . SER A 1 128 ? -8.922 6.828 13.383 1 93.88 128 SER A O 1
ATOM 935 N N . VAL A 1 129 ? -9.688 6.332 11.383 1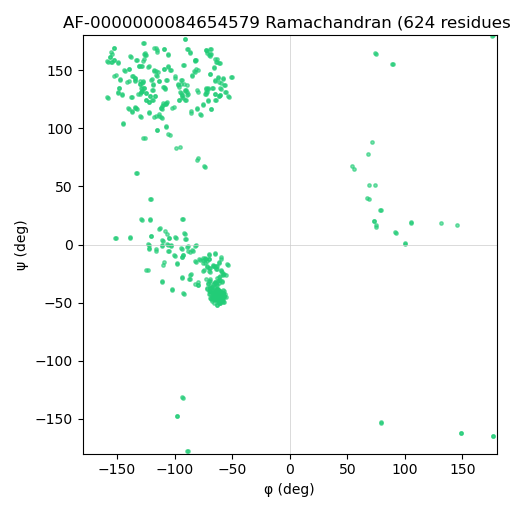 97.44 129 VAL A N 1
ATOM 936 C CA . VAL A 1 129 ? -9.344 4.914 11.344 1 97.44 129 VAL A CA 1
ATOM 937 C C . VAL A 1 129 ? -8.516 4.617 10.094 1 97.44 129 VAL A C 1
ATOM 939 O O . VAL A 1 129 ? -9.07 4.453 9 1 97.44 129 VAL A O 1
ATOM 942 N N . ASN A 1 130 ? -7.234 4.555 10.219 1 97.69 130 ASN A N 1
ATOM 943 C CA . ASN A 1 130 ? -6.305 4.488 9.094 1 97.69 130 ASN A CA 1
ATOM 944 C C . ASN A 1 130 ? -6.254 3.086 8.492 1 97.69 130 ASN A C 1
ATOM 946 O O . ASN A 1 130 ? -5.73 2.16 9.117 1 97.69 130 ASN A O 1
ATOM 950 N N . PRO A 1 131 ? -6.754 2.928 7.281 1 98.69 131 PRO A N 1
ATOM 951 C CA . PRO A 1 131 ? -6.766 1.59 6.684 1 98.69 131 PRO A CA 1
ATOM 952 C C . PRO A 1 131 ? -5.367 1.089 6.332 1 98.69 131 PRO A C 1
ATOM 954 O O . PRO A 1 131 ? -5.16 -0.116 6.164 1 98.69 131 PRO A O 1
ATOM 957 N N . ILE A 1 132 ? -4.371 1.962 6.188 1 98.69 132 ILE A N 1
ATOM 958 C CA . ILE A 1 132 ? -2.998 1.558 5.895 1 98.69 132 ILE A CA 1
ATOM 959 C C . ILE A 1 132 ? -2.428 0.774 7.074 1 98.69 132 ILE A C 1
ATOM 961 O O . ILE A 1 132 ? -1.868 -0.31 6.895 1 98.69 132 ILE A O 1
ATOM 965 N N . SER A 1 133 ? -2.611 1.29 8.266 1 98.06 133 SER A N 1
ATOM 966 C CA . SER A 1 133 ? -2.125 0.604 9.453 1 98.06 133 SER A CA 1
ATOM 967 C C . SER A 1 133 ? -2.781 -0.762 9.617 1 98.06 133 SER A C 1
ATOM 969 O O . SER A 1 133 ? -2.119 -1.737 9.977 1 98.06 133 SER A O 1
ATOM 971 N N . ILE A 1 134 ? -4.047 -0.821 9.367 1 98.5 134 ILE A N 1
ATOM 972 C CA . ILE A 1 134 ? -4.785 -2.076 9.469 1 98.5 134 ILE A CA 1
ATOM 973 C C . ILE A 1 134 ? -4.25 -3.076 8.445 1 98.5 134 ILE A C 1
ATOM 975 O O . ILE A 1 134 ? -4 -4.238 8.773 1 98.5 134 ILE A O 1
ATOM 979 N N . GLY A 1 135 ? -4.074 -2.623 7.164 1 98.75 135 GLY A N 1
ATOM 980 C CA . GLY A 1 135 ? -3.529 -3.477 6.121 1 98.75 135 GLY A CA 1
ATOM 981 C C . GLY A 1 135 ? -2.15 -4.012 6.449 1 98.75 135 GLY A C 1
ATOM 982 O O . GLY A 1 135 ? -1.861 -5.188 6.207 1 98.75 135 GLY A O 1
ATOM 983 N N . VAL A 1 136 ? -1.313 -3.143 7.008 1 98.56 136 VAL A N 1
ATOM 984 C CA . VAL A 1 136 ? 0.031 -3.523 7.426 1 98.56 136 VAL A CA 1
ATOM 985 C C . VAL A 1 136 ? -0.047 -4.648 8.453 1 98.56 136 VAL A C 1
ATOM 987 O O . VAL A 1 136 ? 0.673 -5.645 8.352 1 98.56 136 VAL A O 1
ATOM 990 N N . ASN A 1 137 ? -0.873 -4.531 9.406 1 98.12 137 ASN A N 1
ATOM 991 C CA . ASN A 1 137 ? -1.028 -5.547 10.438 1 98.12 137 ASN A CA 1
ATOM 992 C C . ASN A 1 137 ? -1.554 -6.859 9.859 1 98.12 137 ASN A C 1
ATOM 994 O O . ASN A 1 137 ? -1.118 -7.938 10.266 1 98.12 137 ASN A O 1
ATOM 998 N N . ILE A 1 138 ? -2.48 -6.766 8.969 1 98.69 138 ILE A N 1
ATOM 999 C CA . ILE A 1 138 ? -3.043 -7.949 8.32 1 98.69 138 ILE A CA 1
ATOM 1000 C C . ILE A 1 138 ? -1.94 -8.703 7.578 1 98.69 138 ILE A C 1
ATOM 1002 O O . ILE A 1 138 ? -1.782 -9.914 7.758 1 98.69 138 ILE A O 1
ATOM 1006 N N . ILE A 1 139 ? -1.165 -8.023 6.766 1 98.69 139 ILE A N 1
ATOM 1007 C CA . ILE A 1 139 ? -0.116 -8.648 5.969 1 98.6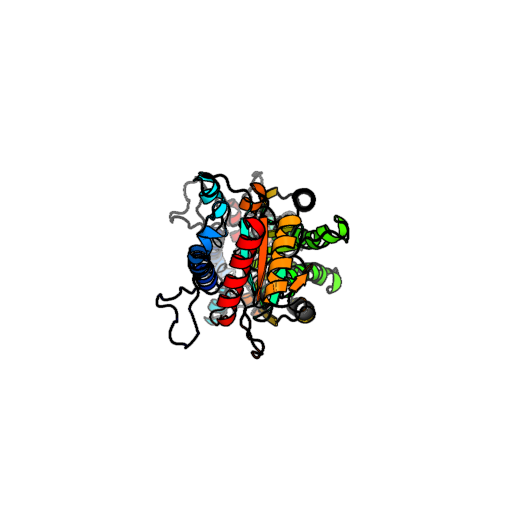9 139 ILE A CA 1
ATOM 1008 C C . ILE A 1 139 ? 0.927 -9.281 6.891 1 98.69 139 ILE A C 1
ATOM 1010 O O . ILE A 1 139 ? 1.418 -10.375 6.621 1 98.69 139 ILE A O 1
ATOM 1014 N N . ASN A 1 140 ? 1.225 -8.594 7.961 1 97.44 140 ASN A N 1
ATOM 1015 C CA . ASN A 1 140 ? 2.148 -9.164 8.938 1 97.44 140 ASN A CA 1
ATOM 1016 C C . ASN A 1 140 ? 1.628 -10.484 9.5 1 97.44 140 ASN A C 1
ATOM 1018 O O . ASN A 1 140 ? 2.383 -11.445 9.633 1 97.44 140 ASN A O 1
ATOM 1022 N N . MET A 1 141 ? 0.426 -10.555 9.828 1 97.62 141 MET A N 1
ATOM 1023 C CA . MET A 1 141 ? -0.17 -11.758 10.398 1 97.62 141 MET A CA 1
ATOM 1024 C C . MET A 1 141 ? -0.259 -12.867 9.352 1 97.62 141 MET A C 1
ATOM 1026 O O . MET A 1 141 ? -0.173 -14.047 9.688 1 97.62 141 MET A O 1
ATOM 1030 N N . PHE A 1 142 ? -0.449 -12.508 8.031 1 98.25 142 PHE A N 1
ATOM 1031 C CA . PHE A 1 142 ? -0.521 -13.492 6.957 1 98.25 142 PHE A CA 1
ATOM 1032 C C . PHE A 1 142 ? 0.752 -14.328 6.902 1 98.25 142 PHE A C 1
ATOM 1034 O O . PHE A 1 142 ? 0.711 -15.508 6.551 1 98.25 142 PHE A O 1
ATOM 1041 N N . SER A 1 143 ? 1.901 -13.734 7.258 1 94.88 143 SER A N 1
ATOM 1042 C CA . SER A 1 143 ? 3.191 -14.414 7.176 1 94.88 143 SER A CA 1
ATOM 1043 C C . SER A 1 143 ? 3.236 -15.625 8.102 1 94.88 143 SER A C 1
ATOM 1045 O O . SER A 1 143 ? 4.035 -16.547 7.898 1 94.88 143 SER A O 1
ATOM 1047 N N . SER A 1 144 ? 2.336 -15.664 9.07 1 94.81 144 SER A N 1
ATOM 1048 C CA . SER A 1 144 ? 2.363 -16.734 10.055 1 94.81 144 SER A CA 1
ATOM 1049 C C . SER A 1 144 ? 1.332 -17.812 9.719 1 94.81 144 SER A C 1
ATOM 1051 O O . SER A 1 144 ? 1.344 -18.891 10.312 1 94.81 144 SER A O 1
ATOM 1053 N N . ILE A 1 145 ? 0.508 -17.609 8.828 1 96.25 145 ILE A N 1
ATOM 1054 C CA . ILE A 1 145 ? -0.622 -18.5 8.578 1 96.25 145 ILE A CA 1
ATOM 1055 C C . ILE A 1 145 ? -0.112 -19.875 8.164 1 96.25 145 ILE A C 1
ATOM 1057 O O . ILE A 1 145 ? -0.472 -20.891 8.773 1 96.25 145 ILE A O 1
ATOM 1061 N N . ILE A 1 146 ? 0.763 -19.969 7.168 1 95.06 146 ILE A N 1
ATOM 1062 C CA . ILE A 1 146 ? 1.196 -21.25 6.602 1 95.06 146 ILE A CA 1
ATOM 1063 C C . ILE A 1 146 ? 2.031 -22 7.629 1 95.06 146 ILE A C 1
ATOM 1065 O O . ILE A 1 146 ? 1.711 -23.141 7.973 1 95.06 146 ILE A O 1
ATOM 1069 N N . PRO A 1 147 ? 2.986 -21.359 8.312 1 92.44 147 PRO A N 1
ATOM 1070 C CA . PRO A 1 147 ? 3.805 -22.109 9.266 1 92.44 147 PRO A CA 1
ATOM 1071 C C . PRO A 1 147 ? 3.021 -22.547 10.5 1 92.44 147 PRO A C 1
ATOM 1073 O O . PRO A 1 147 ? 3.332 -23.578 11.102 1 92.44 147 PRO A O 1
ATOM 1076 N N . LYS A 1 148 ? 1.976 -21.891 10.82 1 92.12 148 LYS A N 1
ATOM 1077 C CA . LYS A 1 148 ? 1.271 -22.188 12.062 1 92.12 148 LYS A CA 1
ATOM 1078 C C . LYS A 1 148 ? 0.074 -23.094 11.82 1 92.12 148 LYS A C 1
ATOM 1080 O O . LYS A 1 148 ? -0.485 -23.656 12.758 1 92.12 148 LYS A O 1
ATOM 1085 N N . THR A 1 149 ? -0.32 -23.188 10.602 1 91.25 149 THR A N 1
ATOM 1086 C CA . THR A 1 149 ? -1.587 -23.859 10.352 1 91.25 149 THR A CA 1
ATOM 1087 C C . THR A 1 149 ? -1.357 -25.188 9.641 1 91.25 149 THR A C 1
ATOM 1089 O O . THR A 1 149 ? -2.102 -26.156 9.852 1 91.25 149 THR A O 1
ATOM 1092 N N . LEU A 1 150 ? -0.37 -25.281 8.836 1 92.31 150 LEU A N 1
ATOM 1093 C CA . LEU A 1 150 ? -0.178 -26.453 8 1 92.31 150 LEU A CA 1
ATOM 1094 C C . LEU A 1 150 ? 0.921 -27.344 8.57 1 92.31 150 LEU A C 1
ATOM 1096 O O . LEU A 1 150 ? 1.868 -26.859 9.188 1 92.31 150 LEU A O 1
ATOM 1100 N N . SER A 1 151 ? 0.753 -28.641 8.289 1 90.25 151 SER A N 1
ATOM 1101 C CA . SER A 1 151 ? 1.849 -29.578 8.523 1 90.25 151 SER A CA 1
ATOM 1102 C C . SER A 1 151 ? 3.094 -29.172 7.734 1 90.25 151 SER A C 1
ATOM 1104 O O . SER A 1 151 ? 2.992 -28.672 6.613 1 90.25 151 SER A O 1
ATOM 1106 N N . PRO A 1 152 ? 4.246 -29.391 8.359 1 86.62 152 PRO A N 1
ATOM 1107 C CA . PRO A 1 152 ? 5.477 -29.078 7.637 1 86.62 152 PRO A CA 1
ATOM 1108 C C . PRO A 1 152 ? 5.621 -29.859 6.34 1 86.62 152 PRO A C 1
ATOM 1110 O O . PRO A 1 152 ? 6.461 -29.531 5.496 1 86.62 152 PRO A O 1
ATOM 1113 N N . PHE A 1 153 ? 4.809 -30.859 6.133 1 84.88 153 PHE A N 1
ATOM 1114 C CA . PHE A 1 153 ? 4.891 -31.703 4.941 1 84.88 153 PHE A CA 1
ATOM 1115 C C . PHE A 1 153 ? 3.963 -31.188 3.848 1 84.88 153 PHE A C 1
ATOM 1117 O O . PHE A 1 153 ? 3.994 -31.672 2.717 1 84.88 153 PHE A O 1
ATOM 1124 N N . LYS A 1 154 ? 3.129 -30.234 4.176 1 87.88 154 LYS A N 1
ATOM 1125 C CA . LYS A 1 154 ? 2.273 -29.594 3.188 1 87.88 154 LYS A CA 1
ATOM 1126 C C . LYS A 1 154 ? 2.895 -28.281 2.695 1 87.88 154 LYS A C 1
ATOM 1128 O O . LYS A 1 154 ? 3.502 -27.547 3.473 1 87.88 154 LYS A O 1
ATOM 1133 N N . SER A 1 155 ? 2.758 -28.188 1.417 1 91.38 155 SER A N 1
ATOM 1134 C CA . SER A 1 155 ? 3.328 -26.969 0.826 1 91.38 155 SER A CA 1
ATOM 1135 C C . SER A 1 155 ? 2.238 -26.016 0.349 1 91.38 155 SER A C 1
ATOM 1137 O O . SER A 1 155 ? 1.23 -26.453 -0.214 1 91.38 155 SER A O 1
ATOM 1139 N N . ALA A 1 156 ? 2.414 -24.766 0.648 1 95.94 156 ALA A N 1
ATOM 1140 C CA . ALA A 1 156 ? 1.562 -23.688 0.148 1 95.94 156 ALA A CA 1
ATOM 1141 C C . ALA A 1 156 ? 2.312 -22.359 0.122 1 95.94 156 ALA A C 1
ATOM 1143 O O . ALA A 1 156 ? 3.338 -22.203 0.789 1 95.94 156 ALA A O 1
ATOM 1144 N N . ILE A 1 157 ? 1.831 -21.484 -0.704 1 96.5 157 ILE A N 1
ATOM 1145 C CA . ILE A 1 157 ? 2.389 -20.141 -0.799 1 96.5 157 ILE A CA 1
ATOM 1146 C C . ILE A 1 157 ? 1.27 -19.109 -0.684 1 96.5 157 ILE A C 1
ATOM 1148 O O . ILE A 1 157 ? 0.183 -19.297 -1.235 1 96.5 157 ILE A O 1
ATOM 1152 N N . LEU A 1 158 ? 1.5 -18.125 0.088 1 97.94 158 LEU A N 1
ATOM 1153 C CA . LEU A 1 158 ? 0.658 -16.938 0.168 1 97.94 158 LEU A CA 1
ATOM 1154 C C . LEU A 1 158 ? 1.462 -15.68 -0.142 1 97.94 158 LEU A C 1
ATOM 1156 O O . LEU A 1 158 ? 2.359 -15.312 0.618 1 97.94 158 LEU A O 1
ATOM 1160 N N . SER A 1 159 ? 1.145 -15.031 -1.248 1 97.62 159 SER A N 1
ATOM 1161 C CA . SER A 1 159 ? 1.876 -13.844 -1.676 1 97.62 159 SER A CA 1
ATOM 1162 C C . SER A 1 159 ? 0.949 -12.641 -1.802 1 97.62 159 SER A C 1
ATOM 1164 O O . SER A 1 159 ? -0.093 -12.719 -2.457 1 97.62 159 SER A O 1
ATOM 1166 N N . VAL A 1 160 ? 1.312 -11.57 -1.169 1 98.62 160 VAL A N 1
ATOM 1167 C CA . VAL A 1 160 ? 0.642 -10.289 -1.368 1 98.62 160 VAL A CA 1
ATOM 1168 C C . VAL A 1 160 ? 1.329 -9.516 -2.49 1 98.62 160 VAL A C 1
ATOM 1170 O O . VAL A 1 160 ? 2.537 -9.273 -2.438 1 98.62 160 VAL A O 1
ATOM 1173 N N . THR A 1 161 ? 0.546 -9.133 -3.492 1 98.31 161 THR A N 1
ATOM 1174 C CA . THR A 1 161 ? 1.148 -8.617 -4.715 1 98.31 161 THR A CA 1
ATOM 1175 C C . THR A 1 161 ? 0.644 -7.207 -5.016 1 98.31 161 THR A C 1
ATOM 1177 O O . THR A 1 161 ? 1.076 -6.578 -5.984 1 98.31 161 THR A O 1
ATOM 1180 N N . CYS A 1 162 ? -0.275 -6.742 -4.172 1 98.69 162 CYS A N 1
ATOM 1181 C CA . CYS A 1 162 ? -0.826 -5.406 -4.371 1 98.69 162 CYS A CA 1
ATOM 1182 C C . CYS A 1 162 ? -1.198 -4.766 -3.037 1 98.69 162 CYS A C 1
ATOM 1184 O O . CYS A 1 162 ? -1.739 -5.434 -2.154 1 98.69 162 CYS A O 1
ATOM 1186 N N . PHE A 1 163 ? -0.868 -3.531 -2.809 1 98.81 163 PHE A N 1
ATOM 1187 C CA . PHE A 1 163 ? -1.298 -2.639 -1.736 1 98.81 163 PHE A CA 1
ATOM 1188 C C . PHE A 1 163 ? -1.527 -1.229 -2.266 1 98.81 163 PHE A C 1
ATOM 1190 O O . PHE A 1 163 ? -0.593 -0.576 -2.736 1 98.81 163 PHE A O 1
ATOM 1197 N N . GLU A 1 164 ? -2.783 -0.775 -2.164 1 98.69 164 GLU A N 1
ATOM 1198 C CA . GLU A 1 164 ? -3.125 0.551 -2.67 1 98.69 164 GLU A CA 1
ATOM 1199 C C . GLU A 1 164 ? -3.982 1.318 -1.669 1 98.69 164 GLU A C 1
ATOM 1201 O O . GLU A 1 164 ? -5.102 0.907 -1.358 1 98.69 164 GLU A O 1
ATOM 1206 N N . ALA A 1 165 ? -3.479 2.408 -1.197 1 98.56 165 ALA A N 1
ATOM 1207 C CA . ALA A 1 165 ? -4.215 3.266 -0.271 1 98.56 165 ALA A CA 1
ATOM 1208 C C . ALA A 1 165 ? -3.668 4.691 -0.292 1 98.56 165 ALA A C 1
ATOM 1210 O O . ALA A 1 165 ? -2.469 4.906 -0.103 1 98.56 165 ALA A O 1
ATOM 1211 N N . GLY A 1 166 ? -4.551 5.676 -0.516 1 96.5 166 GLY A N 1
ATOM 1212 C CA . GLY A 1 166 ? -4.184 7.082 -0.424 1 96.5 166 GLY A CA 1
ATOM 1213 C C . GLY A 1 166 ? -3.359 7.562 -1.604 1 96.5 166 GLY A C 1
ATOM 1214 O O . GLY A 1 166 ? -2.785 6.754 -2.336 1 96.5 166 GLY A O 1
ATOM 1215 N N . ASN A 1 167 ? -3.303 8.875 -1.72 1 93.62 167 ASN A N 1
ATOM 1216 C CA . ASN A 1 167 ? -2.533 9.461 -2.811 1 93.62 167 ASN A CA 1
ATOM 1217 C C . ASN A 1 167 ? -1.988 10.836 -2.432 1 93.62 167 ASN A C 1
ATOM 1219 O O . ASN A 1 167 ? -1.503 11.578 -3.291 1 93.62 167 ASN A O 1
ATOM 1223 N N . THR A 1 168 ? -2.174 11.266 -1.18 1 93.12 168 THR A N 1
ATOM 1224 C CA . THR A 1 168 ? -1.715 12.578 -0.746 1 93.12 168 THR A CA 1
ATOM 1225 C C . THR A 1 168 ? -0.848 12.461 0.504 1 93.12 168 THR A C 1
ATOM 1227 O O . THR A 1 168 ? -0.726 11.383 1.084 1 93.12 168 THR A O 1
ATOM 1230 N N . TYR A 1 169 ? -0.29 13.562 0.883 1 94.5 169 TYR A N 1
ATOM 1231 C CA . TYR A 1 169 ? 0.623 13.578 2.02 1 94.5 169 TYR A CA 1
ATOM 1232 C C . TYR A 1 169 ? -0.135 13.773 3.326 1 94.5 169 TYR A C 1
ATOM 1234 O O . TYR A 1 169 ? 0.304 13.312 4.383 1 94.5 169 TYR A O 1
ATOM 1242 N N . ASN A 1 170 ? -1.281 14.477 3.232 1 91.19 170 ASN A N 1
ATOM 1243 C CA . ASN A 1 170 ? -1.809 15.016 4.48 1 91.19 170 ASN A CA 1
ATOM 1244 C C . ASN A 1 170 ? -3.215 14.492 4.766 1 91.19 170 ASN A C 1
ATOM 1246 O O . ASN A 1 170 ? -3.881 14.969 5.688 1 91.19 170 ASN A O 1
ATOM 1250 N N . VAL A 1 171 ? -3.65 13.602 4.008 1 92.94 171 VAL A N 1
ATOM 1251 C CA . VAL A 1 171 ? -4.984 13.047 4.215 1 92.94 171 VAL A CA 1
ATOM 1252 C C . VAL A 1 171 ? -4.895 11.539 4.422 1 92.94 171 VAL A C 1
ATOM 1254 O O . VAL A 1 171 ? -4.328 10.82 3.592 1 92.94 171 VAL A O 1
ATOM 1257 N N . ILE A 1 172 ? -5.371 11.078 5.504 1 95.81 172 ILE A N 1
ATOM 1258 C CA . ILE A 1 172 ? -5.523 9.641 5.738 1 95.81 172 ILE A CA 1
ATOM 1259 C C . ILE A 1 172 ? -6.656 9.102 4.871 1 95.81 172 ILE A C 1
ATOM 1261 O O . ILE A 1 172 ? -7.77 9.633 4.879 1 95.81 172 ILE A O 1
ATOM 1265 N N . PRO A 1 173 ? -6.383 8.117 4.074 1 96.81 173 PRO A N 1
ATOM 1266 C CA . PRO A 1 173 ? -7.426 7.602 3.189 1 96.81 173 PRO A CA 1
ATOM 1267 C C . PRO A 1 173 ? -8.531 6.863 3.945 1 96.81 173 PRO A C 1
ATOM 1269 O O . PRO A 1 173 ? -8.352 6.512 5.113 1 96.81 173 PRO A O 1
ATOM 1272 N N . SER A 1 174 ? -9.672 6.676 3.285 1 97.31 174 SER A N 1
ATOM 1273 C CA . SER A 1 174 ? -10.805 6.012 3.91 1 97.31 174 SER A CA 1
ATOM 1274 C C . SER A 1 174 ? -10.812 4.52 3.598 1 97.31 174 SER A C 1
ATOM 1276 O O . SER A 1 174 ? -11.57 3.754 4.199 1 97.31 174 SER A O 1
ATOM 1278 N N . GLN A 1 175 ? -9.93 4.113 2.631 1 98.31 175 GLN A N 1
ATOM 1279 C CA . GLN A 1 175 ? -9.945 2.713 2.223 1 98.31 175 GLN A CA 1
ATOM 1280 C C . GLN A 1 175 ? -8.555 2.254 1.792 1 98.31 175 GLN A C 1
ATOM 1282 O O . GLN A 1 175 ? -7.715 3.07 1.412 1 98.31 175 GLN A O 1
ATOM 1287 N N . ALA A 1 176 ? -8.289 0.956 1.854 1 98.75 176 ALA A N 1
ATOM 1288 C CA . ALA A 1 176 ? -7.109 0.285 1.308 1 98.75 176 ALA A CA 1
ATOM 1289 C C . ALA A 1 176 ? -7.5 -0.983 0.554 1 98.75 176 ALA A C 1
ATOM 1291 O O . ALA A 1 176 ? -8.453 -1.667 0.931 1 98.75 176 ALA A O 1
ATOM 1292 N N . VAL A 1 177 ? -6.82 -1.245 -0.485 1 98.81 177 VAL A N 1
ATOM 1293 C CA . VAL A 1 177 ? -7.043 -2.441 -1.291 1 98.81 177 VAL A CA 1
ATOM 1294 C C . VAL A 1 177 ? -5.793 -3.316 -1.271 1 98.81 177 VAL A C 1
ATOM 1296 O O . VAL A 1 177 ? -4.688 -2.836 -1.534 1 98.81 177 VAL A O 1
ATOM 1299 N N . ILE A 1 178 ? -5.961 -4.582 -0.943 1 98.81 178 ILE A N 1
ATOM 1300 C CA . ILE A 1 178 ? -4.887 -5.57 -0.944 1 98.81 178 ILE A CA 1
ATOM 1301 C C . ILE A 1 178 ? -5.277 -6.754 -1.829 1 98.81 178 ILE A C 1
ATOM 1303 O O . ILE A 1 178 ? -6.414 -7.227 -1.775 1 98.81 178 ILE A O 1
ATOM 1307 N N . LYS A 1 179 ? -4.387 -7.125 -2.705 1 98.62 179 LYS A N 1
ATOM 1308 C CA . LYS A 1 179 ? -4.582 -8.297 -3.555 1 98.62 179 LYS A CA 1
ATOM 1309 C C . LYS A 1 179 ? -3.412 -9.273 -3.424 1 98.62 179 LYS A C 1
ATOM 1311 O O . LYS A 1 179 ? -2.336 -8.898 -2.955 1 98.62 179 LYS A O 1
ATOM 1316 N N . GLY A 1 180 ? -3.66 -10.477 -3.867 1 98.12 180 GLY A N 1
ATOM 1317 C CA . GLY A 1 180 ? -2.607 -11.477 -3.91 1 98.12 180 GLY A CA 1
ATOM 1318 C C . GLY A 1 180 ? -3.094 -12.836 -4.375 1 98.12 180 GLY A C 1
ATOM 1319 O O . GLY A 1 180 ? -4.129 -12.938 -5.031 1 98.12 180 GLY A O 1
ATOM 1320 N N . THR A 1 181 ? -2.236 -13.82 -4.109 1 97.31 181 THR A N 1
ATOM 1321 C CA . THR A 1 181 ? -2.551 -15.172 -4.559 1 97.31 181 THR A CA 1
ATOM 1322 C C . THR A 1 181 ? -2.088 -16.203 -3.533 1 97.31 181 THR A C 1
ATOM 1324 O O . THR A 1 181 ? -1.174 -15.938 -2.75 1 97.31 181 THR A O 1
ATOM 1327 N N . VAL A 1 182 ? -2.791 -17.266 -3.488 1 97.44 182 VAL A N 1
ATOM 1328 C CA . VAL A 1 182 ? -2.418 -18.453 -2.73 1 97.44 182 VAL A CA 1
ATOM 1329 C C . VAL A 1 182 ? -2.246 -19.641 -3.678 1 97.44 182 VAL A C 1
ATOM 1331 O O . VAL A 1 182 ? -3.008 -19.797 -4.637 1 97.44 182 VAL A O 1
ATOM 1334 N N . ARG A 1 183 ? -1.229 -20.422 -3.473 1 96.56 183 ARG A N 1
ATOM 1335 C CA . ARG A 1 183 ? -0.999 -21.656 -4.207 1 96.56 183 ARG A CA 1
ATOM 1336 C C . ARG A 1 183 ? -0.998 -22.859 -3.266 1 96.56 183 ARG A C 1
ATOM 1338 O O . ARG A 1 183 ? -0.38 -22.828 -2.199 1 96.56 183 ARG A O 1
ATOM 1345 N N . ALA A 1 184 ? -1.693 -23.859 -3.639 1 96.12 184 ALA A N 1
ATOM 1346 C CA . ALA A 1 184 ? -1.736 -25.109 -2.859 1 96.12 184 ALA A CA 1
ATOM 1347 C C . ALA A 1 184 ? -2.031 -26.297 -3.752 1 96.12 184 ALA A C 1
ATOM 1349 O O . ALA A 1 184 ? -2.445 -26.141 -4.902 1 96.12 184 ALA A O 1
ATOM 1350 N N . PHE A 1 185 ? -1.878 -27.516 -3.188 1 94.94 185 PHE A N 1
ATOM 1351 C CA . PHE A 1 185 ? -1.973 -28.734 -4 1 94.94 185 PHE A CA 1
ATOM 1352 C C . PHE A 1 185 ? -3.285 -29.453 -3.736 1 94.94 185 PHE A C 1
ATOM 1354 O O . PHE A 1 185 ? -3.523 -30.531 -4.285 1 94.94 185 PHE A O 1
ATOM 1361 N N . ASP A 1 186 ? -4.09 -28.906 -2.85 1 92.62 186 ASP A N 1
ATOM 1362 C CA . ASP A 1 186 ? -5.379 -29.531 -2.602 1 92.62 186 ASP A CA 1
ATOM 1363 C C . ASP A 1 186 ? -6.391 -28.531 -2.049 1 92.62 186 ASP A C 1
ATOM 1365 O O . ASP A 1 186 ? -6.008 -27.484 -1.515 1 92.62 186 ASP A O 1
ATOM 1369 N N . ARG A 1 187 ? -7.672 -28.906 -2.16 1 92.94 187 ARG A N 1
ATOM 1370 C CA . ARG A 1 187 ? -8.773 -28.016 -1.782 1 92.94 187 ARG A CA 1
ATOM 1371 C C . ARG A 1 187 ? -8.812 -27.812 -0.272 1 92.94 187 ARG A C 1
ATOM 1373 O O . ARG A 1 187 ? -9.156 -26.734 0.201 1 92.94 187 ARG A O 1
ATOM 1380 N N . GLU A 1 188 ? -8.539 -28.797 0.449 1 94.62 188 GLU A N 1
ATOM 1381 C CA . GLU A 1 188 ? -8.562 -28.703 1.906 1 94.62 188 GLU A CA 1
ATOM 1382 C C . GLU A 1 188 ? -7.59 -27.641 2.404 1 94.62 188 GLU A C 1
ATOM 1384 O O . GLU A 1 188 ? -7.926 -26.859 3.289 1 94.62 188 GLU A O 1
ATOM 1389 N N . THR A 1 189 ? -6.406 -27.641 1.845 1 96.12 189 THR A N 1
ATOM 1390 C CA . THR A 1 189 ? -5.402 -26.641 2.209 1 96.12 189 THR A CA 1
ATOM 1391 C C . THR A 1 189 ? -5.895 -25.234 1.883 1 96.12 189 THR A C 1
ATOM 1393 O O . THR A 1 189 ? -5.723 -24.312 2.682 1 96.12 189 THR A O 1
ATOM 1396 N N . HIS A 1 190 ? -6.504 -25.062 0.755 1 97.06 190 HIS A N 1
ATOM 1397 C CA . HIS A 1 190 ? -7.09 -23.781 0.403 1 97.06 190 HIS A CA 1
ATOM 1398 C C . HIS A 1 190 ? -8.141 -23.359 1.421 1 97.06 190 HIS A C 1
ATOM 1400 O O . HIS A 1 190 ? -8.164 -22.203 1.854 1 97.06 190 HIS A O 1
ATOM 1406 N N . ASN A 1 191 ? -8.977 -24.281 1.758 1 97.19 191 ASN A N 1
ATOM 1407 C CA . ASN A 1 191 ? -10.047 -23.969 2.709 1 97.19 191 ASN A CA 1
ATOM 1408 C C . ASN A 1 191 ? -9.484 -23.5 4.047 1 97.19 191 ASN A C 1
ATOM 1410 O O . ASN A 1 191 ? -9.977 -22.531 4.621 1 97.19 191 ASN A O 1
ATOM 1414 N N . VAL A 1 192 ? -8.5 -24.172 4.504 1 97.19 192 VAL A N 1
ATOM 1415 C CA . VAL A 1 192 ? -7.895 -23.844 5.789 1 97.19 192 VAL A CA 1
ATOM 1416 C C . VAL A 1 192 ? -7.262 -22.453 5.73 1 97.19 192 VAL A C 1
ATOM 1418 O O . VAL A 1 192 ? -7.438 -21.641 6.641 1 97.19 192 VAL A O 1
ATOM 1421 N N . ILE A 1 193 ? -6.551 -22.172 4.688 1 98 193 ILE A N 1
ATOM 1422 C CA . ILE A 1 193 ? -5.867 -20.891 4.535 1 98 193 ILE A CA 1
ATOM 1423 C C . ILE A 1 193 ? -6.898 -19.766 4.418 1 98 193 ILE A C 1
ATOM 1425 O O . ILE A 1 193 ? -6.773 -18.719 5.066 1 98 193 ILE A O 1
ATOM 1429 N N . GLN A 1 194 ? -7.934 -20.016 3.623 1 98.38 194 GLN A N 1
ATOM 1430 C CA . GLN A 1 194 ? -9 -19.031 3.443 1 98.38 194 GLN A CA 1
ATOM 1431 C C . GLN A 1 194 ? -9.656 -18.672 4.777 1 98.38 194 GLN A C 1
ATOM 1433 O O . GLN A 1 194 ? -9.898 -17.5 5.07 1 98.38 194 GLN A O 1
ATOM 1438 N N . GLU A 1 195 ? -9.961 -19.672 5.492 1 98.31 195 GLU A N 1
ATOM 1439 C CA . GLU A 1 195 ? -10.602 -19.484 6.789 1 98.31 195 GLU A CA 1
ATOM 1440 C C . GLU A 1 195 ? -9.711 -18.672 7.734 1 98.31 195 GLU A C 1
ATOM 1442 O O . GLU A 1 195 ? -10.188 -17.781 8.43 1 98.31 195 GLU A O 1
ATOM 1447 N N . ARG A 1 196 ? -8.461 -19.016 7.805 1 98.31 196 ARG A N 1
ATOM 1448 C CA . ARG A 1 196 ? -7.527 -18.297 8.664 1 98.31 196 ARG A CA 1
ATOM 1449 C C . ARG A 1 196 ? -7.359 -16.859 8.211 1 98.31 196 ARG A C 1
ATOM 1451 O O . ARG A 1 196 ? -7.266 -15.945 9.039 1 98.31 196 ARG A O 1
ATOM 1458 N N . MET A 1 197 ? -7.273 -16.688 6.895 1 98.69 197 MET A N 1
ATOM 1459 C CA . MET A 1 197 ? -7.188 -15.328 6.367 1 98.69 197 MET A CA 1
ATOM 1460 C C . MET A 1 197 ? -8.391 -14.492 6.809 1 98.69 197 MET A C 1
ATOM 1462 O O . MET A 1 197 ? -8.227 -13.375 7.289 1 98.69 197 MET A O 1
ATOM 1466 N N . ASN A 1 198 ? -9.539 -15.078 6.613 1 98.69 198 ASN A N 1
ATOM 1467 C CA . ASN A 1 198 ? -10.766 -14.383 7.008 1 98.69 198 ASN A CA 1
ATOM 1468 C C . ASN A 1 198 ? -10.742 -14.008 8.484 1 98.69 198 ASN A C 1
ATOM 1470 O O . ASN A 1 198 ? -11.141 -12.906 8.859 1 98.69 198 ASN A O 1
ATOM 1474 N N . SER A 1 199 ? -10.336 -14.898 9.32 1 98.5 199 SER A N 1
ATOM 1475 C CA . SER A 1 199 ? -10.266 -14.656 10.758 1 98.5 199 SER A CA 1
ATOM 1476 C C . SER A 1 199 ? -9.32 -13.508 11.086 1 98.5 199 SER A C 1
ATOM 1478 O O . SER A 1 199 ? -9.625 -12.664 11.922 1 98.5 199 SER A O 1
ATOM 1480 N N . VAL A 1 200 ? -8.172 -13.508 10.492 1 98.5 200 VAL A N 1
ATOM 1481 C CA . VAL A 1 200 ? -7.176 -12.461 10.703 1 98.5 200 VAL A CA 1
ATOM 1482 C C . VAL A 1 200 ? -7.742 -11.109 10.273 1 98.5 200 VAL A C 1
ATOM 1484 O O . VAL A 1 200 ? -7.68 -10.133 11.031 1 98.5 200 VAL A O 1
ATOM 1487 N N . ILE A 1 201 ? -8.32 -11.047 9.055 1 98.81 201 ILE A N 1
ATOM 1488 C CA . ILE A 1 201 ? -8.859 -9.805 8.508 1 98.81 201 ILE A CA 1
ATOM 1489 C C . ILE A 1 201 ? -9.953 -9.266 9.43 1 98.81 201 ILE A C 1
ATOM 1491 O O . ILE A 1 201 ? -9.945 -8.086 9.789 1 98.81 201 ILE A O 1
ATOM 1495 N N . ALA A 1 202 ? -10.867 -10.141 9.805 1 98.69 202 ALA A N 1
ATOM 1496 C CA . ALA A 1 202 ? -11.984 -9.766 10.664 1 98.69 202 ALA A CA 1
ATOM 1497 C C . ALA A 1 202 ? -11.492 -9.234 12.008 1 98.69 202 ALA A C 1
ATOM 1499 O O . ALA A 1 202 ? -11.992 -8.227 12.508 1 98.69 202 ALA A O 1
ATOM 1500 N N . SER A 1 203 ? -10.562 -9.891 12.625 1 98.5 203 SER A N 1
ATOM 1501 C CA . SER A 1 203 ? -10.039 -9.508 13.93 1 98.5 203 SER A CA 1
ATOM 1502 C C . SER A 1 203 ? -9.328 -8.156 13.867 1 98.5 203 SER A C 1
ATOM 1504 O O . SER A 1 203 ? -9.539 -7.293 14.719 1 98.5 203 SER A O 1
ATOM 1506 N N . MET A 1 204 ? -8.492 -7.98 12.859 1 98.12 204 MET A N 1
ATOM 1507 C CA . MET A 1 204 ? -7.688 -6.77 12.758 1 98.12 204 MET A CA 1
ATOM 1508 C C . MET A 1 204 ? -8.562 -5.559 12.438 1 98.12 204 MET A C 1
ATOM 1510 O O . MET A 1 204 ? -8.289 -4.453 12.906 1 98.12 204 MET A O 1
ATOM 1514 N N . THR A 1 205 ? -9.547 -5.75 11.562 1 98.38 205 THR A N 1
ATOM 1515 C CA . THR A 1 205 ? -10.43 -4.645 11.219 1 98.38 205 THR A CA 1
ATOM 1516 C C . THR A 1 205 ? -11.336 -4.297 12.398 1 98.38 205 THR A C 1
ATOM 1518 O O . THR A 1 205 ? -11.523 -3.121 12.719 1 98.38 205 THR A O 1
ATOM 1521 N N . SER A 1 206 ? -11.883 -5.273 13.086 1 97.56 206 SER A N 1
ATOM 1522 C CA . SER A 1 206 ? -12.773 -5.059 14.219 1 97.56 206 SER A CA 1
ATOM 1523 C C . SER A 1 206 ? -12.062 -4.336 15.352 1 97.56 206 SER A C 1
ATOM 1525 O O . SER A 1 206 ? -12.641 -3.463 16 1 97.56 206 SER A O 1
ATOM 1527 N N . ALA A 1 207 ? -10.891 -4.695 15.617 1 96.88 207 ALA A N 1
ATOM 1528 C CA . ALA A 1 207 ? -10.109 -4.094 16.703 1 96.88 207 ALA A CA 1
ATOM 1529 C C . ALA A 1 207 ? -10 -2.584 16.516 1 96.88 207 ALA A C 1
ATOM 1531 O O . ALA A 1 207 ? -9.883 -1.846 17.5 1 96.88 207 ALA A O 1
ATOM 1532 N N . GLU A 1 208 ? -10.102 -2.072 15.32 1 96.5 208 GLU A N 1
ATOM 1533 C CA . GLU A 1 208 ? -9.898 -0.654 15.039 1 96.5 208 GLU A CA 1
ATOM 1534 C C . GLU A 1 208 ? -11.211 0.025 14.656 1 96.5 208 GLU A C 1
ATOM 1536 O O . GLU A 1 208 ? -11.219 1.205 14.297 1 96.5 208 GLU A O 1
ATOM 1541 N N . GLY A 1 209 ? -12.25 -0.729 14.633 1 97.25 209 GLY A N 1
ATOM 1542 C CA . GLY A 1 209 ? -13.555 -0.184 14.289 1 97.25 209 GLY A CA 1
ATOM 1543 C C . GLY A 1 209 ? -13.742 0.024 12.797 1 97.25 209 GLY A C 1
ATOM 1544 O O . GLY A 1 209 ? -14.406 0.972 12.375 1 97.25 209 GLY A O 1
ATOM 1545 N N . ALA A 1 210 ? -13.102 -0.778 12.008 1 98.25 210 ALA A N 1
ATOM 1546 C CA . ALA A 1 210 ? -13.219 -0.712 10.547 1 98.25 210 ALA A CA 1
ATOM 1547 C C . ALA A 1 210 ? -14.07 -1.863 10.016 1 98.25 210 ALA A C 1
ATOM 1549 O O . ALA A 1 210 ? -14.352 -2.82 10.742 1 98.25 210 ALA A O 1
ATOM 1550 N N . ASP A 1 211 ? -14.5 -1.678 8.766 1 98.5 211 ASP A N 1
ATOM 1551 C CA . ASP A 1 211 ? -15.18 -2.738 8.023 1 98.5 211 ASP A CA 1
ATOM 1552 C C . ASP A 1 211 ? -14.297 -3.283 6.906 1 98.5 211 ASP A C 1
ATOM 1554 O O . ASP A 1 211 ? -13.25 -2.715 6.605 1 98.5 211 ASP A O 1
ATOM 1558 N N . PHE A 1 212 ? -14.742 -4.461 6.312 1 98.81 212 PHE A N 1
ATOM 1559 C CA . PHE A 1 212 ? -13.938 -5.023 5.234 1 98.81 212 PHE A CA 1
ATOM 1560 C C . PHE A 1 212 ? -14.805 -5.84 4.281 1 98.81 212 PHE A C 1
ATOM 1562 O O . PHE A 1 212 ? -15.945 -6.168 4.605 1 98.81 212 PHE A O 1
ATOM 1569 N N . SER A 1 213 ? -14.32 -6.016 3.09 1 98.75 213 SER A N 1
ATOM 1570 C CA . SER A 1 213 ? -14.766 -7.062 2.174 1 98.75 213 SER A CA 1
ATOM 1571 C C . SER A 1 213 ? -13.617 -7.996 1.801 1 98.75 213 SER A C 1
ATOM 1573 O O . SER A 1 213 ? -12.469 -7.562 1.701 1 98.75 213 SER A O 1
ATOM 1575 N N . PHE A 1 214 ? -13.977 -9.266 1.692 1 98.75 214 PHE A N 1
ATOM 1576 C CA . PHE A 1 214 ? -12.984 -10.289 1.396 1 98.75 214 PHE A CA 1
ATOM 1577 C C . PHE A 1 214 ? -13.523 -11.289 0.377 1 98.75 214 PHE A C 1
ATOM 1579 O O . PHE A 1 214 ? -14.633 -11.812 0.541 1 98.75 214 PHE A O 1
ATOM 1586 N N . SER A 1 215 ? -12.719 -11.438 -0.653 1 98.69 215 SER A N 1
ATOM 1587 C CA . SER A 1 215 ? -13.039 -12.469 -1.63 1 98.69 215 SER A CA 1
ATOM 1588 C C . SER A 1 215 ? -11.844 -13.391 -1.866 1 98.69 215 SER A C 1
ATOM 1590 O O . SER A 1 215 ? -10.695 -12.945 -1.844 1 98.69 215 SER A O 1
ATOM 1592 N N . TYR A 1 216 ? -12.141 -14.594 -1.982 1 98.19 216 TYR A N 1
ATOM 1593 C CA . TYR A 1 216 ? -11.211 -15.68 -2.264 1 98.19 216 TYR A CA 1
ATOM 1594 C C . TYR A 1 216 ? -11.703 -16.531 -3.428 1 98.19 216 TYR A C 1
ATOM 1596 O O . TYR A 1 216 ? -12.688 -17.266 -3.299 1 98.19 216 TYR A O 1
ATOM 1604 N N . ASN A 1 217 ? -10.992 -16.422 -4.551 1 96.69 217 ASN A N 1
ATOM 1605 C CA . ASN A 1 217 ? -11.453 -17.062 -5.777 1 96.69 217 ASN A CA 1
ATOM 1606 C C . ASN A 1 217 ? -10.516 -18.188 -6.207 1 96.69 217 ASN A C 1
ATOM 1608 O O . ASN A 1 217 ? -9.414 -17.938 -6.691 1 96.69 217 ASN A O 1
ATOM 1612 N N . LEU A 1 218 ? -11.047 -19.391 -6.121 1 94.06 218 LEU A N 1
ATOM 1613 C CA . LEU A 1 218 ? -10.266 -20.562 -6.531 1 94.06 218 LEU A CA 1
ATOM 1614 C C . LEU A 1 218 ? -10.141 -20.625 -8.047 1 94.06 218 LEU A C 1
ATOM 1616 O O . LEU A 1 218 ? -11.109 -20.375 -8.766 1 94.06 218 LEU A O 1
ATOM 1620 N N . GLY A 1 219 ? -8.93 -20.875 -8.453 1 89.88 219 GLY A 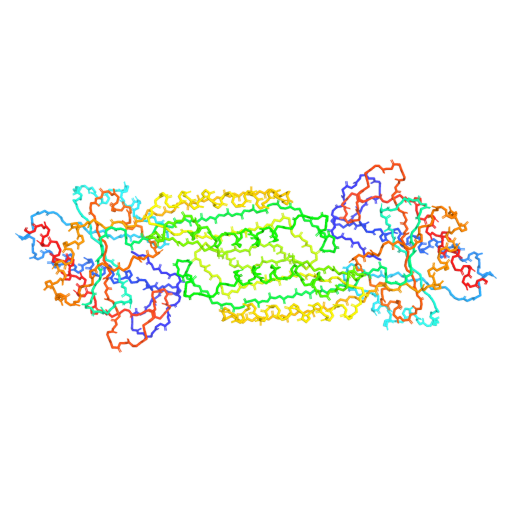N 1
ATOM 1621 C CA . GLY A 1 219 ? -8.68 -21.062 -9.883 1 89.88 219 GLY A CA 1
ATOM 1622 C C . GLY A 1 219 ? -8.75 -22.5 -10.32 1 89.88 219 GLY A C 1
ATOM 1623 O O . GLY A 1 219 ? -9.695 -23.219 -9.977 1 89.88 219 GLY A O 1
ATOM 1624 N N . TYR A 1 220 ? -7.719 -22.953 -11.102 1 87.56 220 TYR A N 1
ATOM 1625 C CA . TYR A 1 220 ? -7.617 -24.312 -11.625 1 87.56 220 TYR A CA 1
ATOM 1626 C C . TYR A 1 220 ? -7.355 -25.312 -10.5 1 87.56 220 TYR A C 1
ATOM 1628 O O . TYR A 1 220 ? -6.68 -24.984 -9.516 1 87.56 220 TYR A O 1
ATOM 1636 N N . PRO A 1 221 ? -7.934 -26.469 -10.758 1 92.44 221 PRO A N 1
ATOM 1637 C CA . PRO A 1 221 ? -7.473 -27.531 -9.852 1 92.44 221 PRO A CA 1
ATOM 1638 C C . PRO A 1 221 ? -5.98 -27.828 -10.008 1 92.44 221 PRO A C 1
ATOM 1640 O O . PRO A 1 221 ? -5.367 -27.438 -11 1 92.44 221 PRO A O 1
ATOM 1643 N N . PRO A 1 222 ? -5.453 -28.406 -9.016 1 94.81 222 PRO A N 1
ATOM 1644 C CA . PRO A 1 222 ? -4.062 -28.844 -9.203 1 94.81 222 PRO A CA 1
ATOM 1645 C C . PRO A 1 222 ? -3.922 -29.953 -10.25 1 94.81 222 PRO A C 1
ATOM 1647 O O . PRO A 1 222 ? -4.883 -30.672 -10.523 1 94.81 222 PRO A O 1
ATOM 1650 N N . VAL A 1 223 ? -2.77 -30.016 -10.883 1 95 223 VAL A N 1
ATOM 1651 C CA . VAL A 1 223 ? -2.494 -31.141 -11.773 1 95 223 VAL A CA 1
ATOM 1652 C C . VAL A 1 223 ? -2.064 -32.344 -10.945 1 95 223 VAL A C 1
ATOM 1654 O O . VAL A 1 223 ? -1.052 -32.312 -10.25 1 95 223 VAL A O 1
ATOM 1657 N N . ILE A 1 224 ? -2.822 -33.375 -11 1 96.56 224 ILE A N 1
ATOM 1658 C CA . ILE A 1 224 ? -2.51 -34.625 -10.344 1 96.56 224 ILE A CA 1
ATOM 1659 C C . ILE A 1 224 ? -2.209 -35.688 -11.398 1 96.56 224 ILE A C 1
ATOM 1661 O O . ILE A 1 224 ? -3.119 -36.188 -12.062 1 96.56 224 ILE A O 1
ATOM 1665 N N . ASN A 1 225 ? -0.952 -36.094 -11.508 1 97.81 225 ASN A N 1
ATOM 1666 C CA . ASN A 1 225 ? -0.566 -37.125 -12.453 1 97.81 225 ASN A CA 1
ATOM 1667 C C . ASN A 1 225 ? -1.02 -38.5 -11.977 1 97.81 225 ASN A C 1
ATOM 1669 O O . ASN A 1 225 ? -0.769 -38.875 -10.828 1 97.81 225 ASN A O 1
ATOM 1673 N N . ASN A 1 226 ? -1.658 -39.188 -12.852 1 98.19 226 ASN A N 1
ATOM 1674 C CA . ASN A 1 226 ? -1.996 -40.594 -12.586 1 98.19 226 ASN A CA 1
ATOM 1675 C C . ASN A 1 226 ? -0.749 -41.469 -12.531 1 98.19 226 ASN A C 1
ATOM 1677 O O . ASN A 1 226 ? 0.113 -41.406 -13.406 1 98.19 226 ASN A O 1
ATOM 1681 N N . GLY A 1 227 ? -0.688 -42.312 -11.562 1 97.81 227 GLY A N 1
ATOM 1682 C CA . GLY A 1 227 ? 0.504 -43.094 -11.344 1 97.81 227 GLY A CA 1
ATOM 1683 C C . GLY A 1 227 ? 0.827 -44.031 -12.508 1 97.81 227 GLY A C 1
ATOM 1684 O O . GLY A 1 227 ? 1.986 -44.156 -12.906 1 97.81 227 GLY A O 1
ATOM 1685 N N . GLU A 1 228 ? -0.135 -44.656 -13.07 1 98.06 228 GLU A N 1
ATOM 1686 C CA . GLU A 1 228 ? 0.069 -45.594 -14.172 1 98.06 228 GLU A CA 1
ATOM 1687 C C . GLU A 1 228 ? 0.519 -44.844 -15.438 1 98.06 228 GLU A C 1
ATOM 1689 O O . GLU A 1 228 ? 1.396 -45.344 -16.156 1 98.06 228 GLU A O 1
ATOM 1694 N N . ILE A 1 229 ? -0.076 -43.719 -15.68 1 98.38 229 ILE A N 1
ATOM 1695 C CA . ILE A 1 229 ? 0.267 -42.969 -16.875 1 98.38 229 ILE A CA 1
ATOM 1696 C C . ILE A 1 229 ? 1.654 -42.344 -16.719 1 98.38 229 ILE A C 1
ATOM 1698 O O . ILE A 1 229 ? 2.432 -42.312 -17.688 1 98.38 229 ILE A O 1
ATOM 1702 N N . ALA A 1 230 ? 1.965 -41.906 -15.547 1 98.31 230 ALA A N 1
ATOM 1703 C CA . ALA A 1 230 ? 3.305 -41.375 -15.281 1 98.31 230 ALA A CA 1
ATOM 1704 C C . ALA A 1 230 ? 4.359 -42.469 -15.484 1 98.31 230 ALA A C 1
ATOM 1706 O O . ALA A 1 230 ? 5.426 -42.188 -16.047 1 98.31 230 ALA A O 1
ATOM 1707 N N . LYS A 1 231 ? 4.047 -43.625 -15.031 1 98 231 LYS A N 1
ATOM 1708 C CA . LYS A 1 231 ? 4.953 -44.75 -15.219 1 98 231 LYS A CA 1
ATOM 1709 C C . LYS A 1 231 ? 5.117 -45.094 -16.703 1 98 231 LYS A C 1
ATOM 1711 O O . LYS A 1 231 ? 6.215 -45.438 -17.141 1 98 231 LYS A O 1
ATOM 1716 N N . LEU A 1 232 ? 4.031 -45.031 -17.438 1 98.19 232 LEU A N 1
ATOM 1717 C CA . LEU A 1 232 ? 4.082 -45.25 -18.875 1 98.19 232 LEU A CA 1
ATOM 1718 C C . LEU A 1 232 ? 5.051 -44.281 -19.531 1 98.19 232 LEU A C 1
ATOM 1720 O O . LEU A 1 232 ? 5.891 -44.688 -20.344 1 98.19 232 LEU A O 1
ATOM 1724 N N . ILE A 1 233 ? 4.98 -43 -19.141 1 98.5 233 ILE A N 1
ATOM 1725 C CA . ILE A 1 233 ? 5.844 -41.938 -19.672 1 98.5 233 ILE A CA 1
ATOM 1726 C C . ILE A 1 233 ? 7.297 -42.219 -19.297 1 98.5 233 ILE A C 1
ATOM 1728 O O . ILE A 1 233 ? 8.195 -42.156 -20.125 1 98.5 233 ILE A O 1
ATOM 1732 N N . SER A 1 234 ? 7.508 -42.594 -18.078 1 98.38 234 SER A N 1
ATOM 1733 C CA . SER A 1 234 ? 8.844 -42.875 -17.562 1 98.38 234 SER A CA 1
ATOM 1734 C C . SER A 1 234 ? 9.484 -44.031 -18.328 1 98.38 234 SER A C 1
ATOM 1736 O O . SER A 1 234 ? 10.625 -43.906 -18.797 1 98.38 234 SER A O 1
ATOM 1738 N N . ASN A 1 235 ? 8.781 -45.062 -18.484 1 98.25 235 ASN A N 1
ATOM 1739 C CA . ASN A 1 235 ? 9.289 -46.25 -19.172 1 98.25 235 ASN A CA 1
ATOM 1740 C C . ASN A 1 235 ? 9.578 -45.969 -20.641 1 98.25 235 ASN A C 1
ATOM 1742 O O . ASN A 1 235 ? 10.625 -46.375 -21.156 1 98.25 235 ASN A O 1
ATOM 1746 N N . ALA A 1 236 ? 8.656 -45.312 -21.266 1 98.25 236 ALA A N 1
ATOM 1747 C CA . ALA A 1 236 ? 8.852 -44.969 -22.672 1 98.25 236 ALA A CA 1
ATOM 1748 C C . ALA A 1 236 ? 10.086 -44.094 -22.828 1 98.25 236 ALA A C 1
ATOM 1750 O O . ALA A 1 236 ? 10.859 -44.25 -23.781 1 98.25 236 ALA A O 1
ATOM 1751 N N . SER A 1 237 ? 10.25 -43.188 -21.922 1 98.5 237 SER A N 1
ATOM 1752 C CA . SER A 1 237 ? 11.367 -42.25 -21.984 1 98.5 237 SER A CA 1
ATOM 1753 C C . SER A 1 237 ? 12.695 -42.938 -21.766 1 98.5 237 SER A C 1
ATOM 1755 O O . SER A 1 237 ? 13.703 -42.594 -22.391 1 98.5 237 SER A O 1
ATOM 1757 N N . LYS A 1 238 ? 12.68 -43.906 -20.891 1 98.25 238 LYS A N 1
ATOM 1758 C CA . LYS A 1 238 ? 13.898 -44.688 -20.625 1 98.25 238 LYS A CA 1
ATOM 1759 C C . LYS A 1 238 ? 14.336 -45.469 -21.859 1 98.25 238 LYS A C 1
ATOM 1761 O O . LYS A 1 238 ? 15.531 -45.625 -22.125 1 98.25 238 LYS A O 1
ATOM 1766 N N . LYS A 1 239 ? 13.414 -45.938 -22.641 1 97.75 239 LYS A N 1
ATOM 1767 C CA . LYS A 1 239 ? 13.727 -46.625 -23.875 1 97.75 239 LYS A CA 1
ATOM 1768 C C . LYS A 1 239 ? 14.414 -45.719 -24.875 1 97.75 239 LYS A C 1
ATOM 1770 O O . LYS A 1 239 ? 15.266 -46.188 -25.656 1 97.75 239 LYS A O 1
ATOM 1775 N N . ILE A 1 240 ? 14.016 -44.469 -24.797 1 97.31 240 ILE A N 1
ATOM 1776 C CA . ILE A 1 240 ? 14.461 -43.531 -25.812 1 97.31 240 ILE A CA 1
ATOM 1777 C C . ILE A 1 240 ? 15.742 -42.844 -25.359 1 97.31 240 ILE A C 1
ATOM 1779 O O . ILE A 1 240 ? 16.672 -42.688 -26.141 1 97.31 240 ILE A O 1
ATOM 1783 N N . LEU A 1 241 ? 15.805 -42.438 -24.078 1 97.44 241 LEU A N 1
ATOM 1784 C CA . LEU A 1 241 ? 16.828 -41.531 -23.609 1 97.44 241 LEU A CA 1
ATOM 1785 C C . LEU A 1 241 ? 17.828 -42.219 -22.703 1 97.44 241 LEU A C 1
ATOM 1787 O O . LEU A 1 241 ? 18.906 -41.688 -22.438 1 97.44 241 LEU A O 1
ATOM 1791 N N . GLY A 1 242 ? 17.453 -43.406 -22.234 1 97.19 242 GLY A N 1
ATOM 1792 C CA . GLY A 1 242 ? 18.234 -44.031 -21.188 1 97.19 242 GLY A CA 1
ATOM 1793 C C . GLY A 1 242 ? 17.797 -43.656 -19.781 1 97.19 242 GLY A C 1
ATOM 1794 O O . GLY A 1 242 ? 17.281 -42.562 -19.578 1 97.19 242 GLY A O 1
ATOM 1795 N N . GLU A 1 243 ? 18.094 -44.531 -18.859 1 96.62 243 GLU A N 1
ATOM 1796 C CA . GLU A 1 243 ? 17.625 -44.375 -17.484 1 96.62 243 GLU A CA 1
ATOM 1797 C C . GLU A 1 243 ? 18.172 -43.094 -16.844 1 96.62 243 GLU A C 1
ATOM 1799 O O . GLU A 1 243 ? 17.484 -42.438 -16.078 1 96.62 243 GLU A O 1
ATOM 1804 N N . ASP A 1 244 ? 19.328 -42.688 -17.188 1 96.19 244 ASP A N 1
ATOM 1805 C CA . ASP A 1 244 ? 20.031 -41.594 -16.531 1 96.19 244 ASP A CA 1
ATOM 1806 C C . ASP A 1 244 ? 19.438 -40.25 -16.938 1 96.19 244 ASP A C 1
ATOM 1808 O O . ASP A 1 244 ? 19.688 -39.219 -16.281 1 96.19 244 ASP A O 1
ATOM 1812 N N . ASN A 1 245 ? 18.625 -40.25 -17.953 1 97 245 ASN A N 1
ATOM 1813 C CA . ASN A 1 245 ? 18.109 -39 -18.5 1 97 245 ASN A CA 1
ATOM 1814 C C . ASN A 1 245 ? 16.641 -38.781 -18.141 1 97 245 ASN A C 1
ATOM 1816 O O . ASN A 1 245 ? 16 -37.844 -18.656 1 97 245 ASN A O 1
ATOM 1820 N N . VAL A 1 246 ? 16.156 -39.688 -17.234 1 97.62 246 VAL A N 1
ATOM 1821 C CA . VAL A 1 246 ? 14.789 -39.562 -16.75 1 97.62 246 VAL A CA 1
ATOM 1822 C C . VAL A 1 246 ? 14.781 -39.281 -15.258 1 97.62 246 VAL A C 1
ATOM 1824 O O . VAL A 1 246 ? 15.188 -40.125 -14.453 1 97.62 246 VAL A O 1
ATOM 1827 N N . VAL A 1 247 ? 14.391 -38.094 -14.945 1 95.19 247 VAL A N 1
ATOM 1828 C CA . VAL A 1 247 ? 14.25 -37.719 -13.539 1 95.19 247 VAL A CA 1
ATOM 1829 C C . VAL A 1 247 ? 12.867 -38.125 -13.039 1 95.19 247 VAL A C 1
ATOM 1831 O O . VAL A 1 247 ? 11.859 -37.531 -13.422 1 95.19 247 VAL A O 1
ATOM 1834 N N . GLU A 1 248 ? 12.945 -39.094 -12.125 1 89.06 248 GLU A N 1
ATOM 1835 C CA . GLU A 1 248 ? 11.688 -39.562 -11.547 1 89.06 248 GLU A CA 1
ATOM 1836 C C . GLU A 1 248 ? 11.375 -38.844 -10.242 1 89.06 248 GLU A C 1
ATOM 1838 O O . GLU A 1 248 ? 12.281 -38.469 -9.508 1 89.06 248 GLU A O 1
ATOM 1843 N N . ASN A 1 249 ? 10.258 -38.438 -9.914 1 84.25 249 ASN A N 1
ATOM 1844 C CA . ASN A 1 249 ? 9.758 -37.781 -8.703 1 84.25 249 ASN A CA 1
ATOM 1845 C C . ASN A 1 249 ? 10.297 -36.375 -8.555 1 84.25 249 ASN A C 1
ATOM 1847 O O . ASN A 1 249 ? 10.852 -36 -7.508 1 84.25 249 ASN A O 1
ATOM 1851 N N . PRO A 1 250 ? 10.211 -35.562 -9.5 1 85.94 250 PRO A N 1
ATOM 1852 C CA . PRO A 1 250 ? 10.633 -34.156 -9.383 1 85.94 250 PRO A CA 1
ATOM 1853 C C . PRO A 1 250 ? 9.844 -33.406 -8.328 1 85.94 250 PRO A C 1
ATOM 1855 O O . PRO A 1 250 ? 8.75 -33.812 -7.941 1 85.94 250 PRO A O 1
ATOM 1858 N N . GLU A 1 251 ? 10.484 -32.344 -7.832 1 88.25 251 GLU A N 1
ATOM 1859 C CA . GLU A 1 251 ? 9.719 -31.438 -6.984 1 88.25 251 GLU A CA 1
ATOM 1860 C C . GLU A 1 251 ? 8.531 -30.844 -7.738 1 88.25 251 GLU A C 1
ATOM 1862 O O . GLU A 1 251 ? 8.648 -30.484 -8.906 1 88.25 251 GLU A O 1
ATOM 1867 N N . PRO A 1 252 ? 7.43 -30.875 -7.047 1 91.19 252 PRO A N 1
ATOM 1868 C CA . PRO A 1 252 ? 6.27 -30.25 -7.703 1 91.19 252 PRO A CA 1
ATOM 1869 C C . PRO A 1 252 ? 6.457 -28.766 -7.949 1 91.19 252 PRO A C 1
ATOM 1871 O O . PRO A 1 252 ? 7.297 -28.125 -7.305 1 91.19 252 PRO A O 1
ATOM 1874 N N . SER A 1 253 ? 5.723 -28.297 -8.891 1 90 253 SER A N 1
ATOM 1875 C CA . SER A 1 253 ? 5.777 -26.891 -9.25 1 90 253 SER A CA 1
ATOM 1876 C C . SER A 1 253 ? 4.629 -26.109 -8.625 1 90 253 SER A C 1
ATOM 1878 O O . SER A 1 253 ? 3.496 -26.594 -8.57 1 90 253 SER A O 1
ATOM 1880 N N . MET A 1 254 ? 4.914 -24.875 -8.227 1 90.25 254 MET A N 1
ATOM 1881 C CA . MET A 1 254 ? 3.873 -24.016 -7.664 1 90.25 254 MET A CA 1
ATOM 1882 C C . MET A 1 254 ? 3.18 -23.203 -8.758 1 90.25 254 MET A C 1
ATOM 1884 O O . MET A 1 254 ? 2.252 -22.438 -8.477 1 90.25 254 MET A O 1
ATOM 1888 N N . LEU A 1 255 ? 3.543 -23.469 -9.93 1 85.81 255 LEU A N 1
ATOM 1889 C CA . LEU A 1 255 ? 2.848 -22.875 -11.062 1 85.81 255 LEU A CA 1
ATOM 1890 C C . LEU A 1 255 ? 1.575 -23.641 -11.391 1 85.81 255 LEU A C 1
ATOM 1892 O O . LEU A 1 255 ? 1.403 -24.781 -10.945 1 85.81 255 LEU A O 1
ATOM 1896 N N . ALA A 1 256 ? 0.695 -22.922 -12.078 1 86.81 256 ALA A N 1
ATOM 1897 C CA . ALA A 1 256 ? -0.597 -23.516 -12.398 1 86.81 256 ALA A CA 1
ATOM 1898 C C . ALA A 1 256 ? -0.678 -23.906 -13.867 1 86.81 256 ALA A C 1
ATOM 1900 O O . ALA A 1 256 ? 0.017 -23.328 -14.711 1 86.81 256 ALA A O 1
ATOM 1901 N N . GLU A 1 257 ? -1.507 -24.906 -14.125 1 88.5 257 GLU A N 1
ATOM 1902 C CA . GLU A 1 257 ? -1.718 -25.469 -15.453 1 88.5 257 GLU A CA 1
ATOM 1903 C C . GLU A 1 257 ? -3.139 -26 -15.609 1 88.5 257 GLU A C 1
ATOM 1905 O O . GLU A 1 257 ? -3.639 -26.719 -14.734 1 88.5 257 GLU A O 1
ATOM 1910 N N . ASP A 1 258 ? -3.76 -25.594 -16.734 1 90.75 258 ASP A N 1
ATOM 1911 C CA . ASP A 1 258 ? -5.168 -25.953 -16.859 1 90.75 258 ASP A CA 1
ATOM 1912 C C . ASP A 1 258 ? -5.32 -27.391 -17.375 1 90.75 258 ASP A C 1
ATOM 1914 O O . ASP A 1 258 ? -6.438 -27.891 -17.5 1 90.75 258 ASP A O 1
ATOM 1918 N N . PHE A 1 259 ? -4.152 -28.109 -17.656 1 94 259 PHE A N 1
ATOM 1919 C CA . PHE A 1 259 ? -4.191 -29.531 -17.938 1 94 259 PHE A CA 1
ATOM 1920 C C . PHE A 1 259 ? -4.902 -30.297 -16.828 1 94 259 PHE A C 1
ATOM 1922 O O . PHE A 1 259 ? -5.379 -31.406 -17.031 1 94 259 PHE A O 1
ATOM 1929 N N . SER A 1 260 ? -5.031 -29.672 -15.727 1 94.38 260 SER A N 1
ATOM 1930 C CA . SER A 1 260 ? -5.684 -30.266 -14.562 1 94.38 260 SER A CA 1
ATOM 1931 C C . SER A 1 260 ? -7.133 -30.625 -14.867 1 94.38 260 SER A C 1
ATOM 1933 O O . SER A 1 260 ? -7.656 -31.609 -14.352 1 94.38 260 SER A O 1
ATOM 1935 N N . TYR A 1 261 ? -7.777 -29.875 -15.758 1 94.06 261 TYR A N 1
ATOM 1936 C CA . TYR A 1 261 ? -9.172 -30.172 -16.094 1 94.06 261 TYR A CA 1
ATOM 1937 C C . TYR A 1 261 ? -9.297 -31.516 -16.797 1 94.06 261 TYR A C 1
ATOM 1939 O O . TYR A 1 261 ? -10.266 -32.25 -16.594 1 94.06 261 TYR A O 1
ATOM 1947 N N . TYR A 1 262 ? -8.336 -31.812 -17.625 1 96.19 262 TYR A N 1
ATOM 1948 C CA . TYR A 1 262 ? -8.352 -33.094 -18.312 1 96.19 262 TYR A CA 1
ATOM 1949 C C . TYR A 1 262 ? -8.148 -34.25 -17.328 1 96.19 262 TYR A C 1
ATOM 1951 O O . TYR A 1 262 ? -8.844 -35.25 -17.406 1 96.19 262 TYR A O 1
ATOM 1959 N N . THR A 1 263 ? -7.238 -34 -16.422 1 96.12 263 THR A N 1
ATOM 1960 C CA . THR A 1 263 ? -6.883 -35.094 -15.5 1 96.12 263 THR A CA 1
ATOM 1961 C C . THR A 1 263 ? -8 -35.312 -14.484 1 96.12 263 THR A C 1
ATOM 1963 O O . THR A 1 263 ? -8.023 -36.344 -13.805 1 96.12 263 THR A O 1
ATOM 1966 N N . LEU A 1 264 ? -8.898 -34.438 -14.391 1 95.06 264 LEU A N 1
ATOM 1967 C CA . LEU A 1 264 ? -10.086 -34.656 -13.57 1 95.06 264 LEU A CA 1
ATOM 1968 C C . LEU A 1 264 ? -11.055 -35.625 -14.242 1 95.06 264 LEU A C 1
ATOM 1970 O O . LEU A 1 264 ? -11.898 -36.219 -13.586 1 95.06 264 LEU A O 1
ATOM 1974 N N . LYS A 1 265 ? -10.969 -35.781 -15.555 1 96.75 265 LYS A N 1
ATOM 1975 C CA . LYS A 1 265 ? -11.945 -36.531 -16.328 1 96.75 265 LYS A CA 1
ATOM 1976 C C . LYS A 1 265 ? -11.406 -37.906 -16.688 1 96.75 265 LYS A C 1
ATOM 1978 O O . LYS A 1 265 ? -12.148 -38.906 -16.688 1 96.75 265 LYS A O 1
ATOM 1983 N N . VAL A 1 266 ? -10.102 -37.969 -17.031 1 97.94 266 VAL A N 1
ATOM 1984 C CA . VAL A 1 266 ? -9.484 -39.219 -17.453 1 97.94 266 VAL A CA 1
ATOM 1985 C C . VAL A 1 266 ? -8.086 -39.344 -16.844 1 97.94 266 VAL A C 1
ATOM 1987 O O . VAL A 1 266 ? -7.445 -38.344 -16.547 1 97.94 266 VAL A O 1
ATOM 1990 N N . PRO A 1 267 ? -7.594 -40.594 -16.594 1 98.38 267 PRO A N 1
ATOM 1991 C CA . PRO A 1 267 ? -6.203 -40.719 -16.156 1 98.38 267 PRO A CA 1
ATOM 1992 C C . PRO A 1 267 ? -5.223 -40 -17.094 1 98.38 267 PRO A C 1
ATOM 1994 O O . PRO A 1 267 ? -5.309 -40.188 -18.312 1 98.38 267 PRO A O 1
ATOM 1997 N N . GLY A 1 268 ? -4.41 -39.156 -16.516 1 98.31 268 GLY A N 1
ATOM 1998 C CA . GLY A 1 268 ? -3.475 -38.406 -17.344 1 98.31 268 GLY A CA 1
ATOM 1999 C C . GLY A 1 268 ? -2.23 -37.969 -16.594 1 98.31 268 GLY A C 1
ATOM 2000 O O . GLY A 1 268 ? -2.178 -38.062 -15.359 1 98.31 268 GLY A O 1
ATOM 2001 N N . ALA A 1 269 ? -1.219 -37.594 -17.359 1 98.25 269 ALA A N 1
ATOM 2002 C CA . ALA A 1 269 ? 0.023 -37.062 -16.781 1 98.25 269 ALA A CA 1
ATOM 2003 C C . ALA A 1 269 ? 0.704 -36.094 -17.734 1 98.25 269 ALA A C 1
ATOM 2005 O O . ALA A 1 269 ? 0.647 -36.25 -18.953 1 98.25 269 ALA A O 1
ATOM 2006 N N . ILE A 1 270 ? 1.307 -35.125 -17.078 1 97.5 270 ILE A N 1
ATOM 2007 C CA . ILE A 1 270 ? 2.137 -34.188 -17.812 1 97.5 270 ILE A CA 1
ATOM 2008 C C . ILE A 1 270 ? 3.598 -34.344 -17.391 1 97.5 270 ILE A C 1
ATOM 2010 O O . ILE A 1 270 ? 3.893 -34.656 -16.234 1 97.5 270 ILE A O 1
ATOM 2014 N N . PHE A 1 271 ? 4.496 -34.25 -18.312 1 97.81 271 PHE A N 1
ATOM 2015 C CA . PHE A 1 271 ? 5.914 -34.312 -17.984 1 97.81 271 PHE A CA 1
ATOM 2016 C C . PHE A 1 271 ? 6.66 -33.094 -18.547 1 97.81 271 PHE A C 1
ATOM 2018 O O . PHE A 1 271 ? 6.176 -32.438 -19.453 1 97.81 271 PHE A O 1
ATOM 2025 N N . ASN A 1 272 ? 7.797 -32.844 -17.969 1 96.75 272 ASN A N 1
ATOM 2026 C CA . ASN A 1 272 ? 8.664 -31.766 -18.406 1 96.75 272 ASN A CA 1
ATOM 2027 C C . ASN A 1 272 ? 9.711 -32.25 -19.406 1 96.75 272 ASN A C 1
ATOM 2029 O O . ASN A 1 272 ? 10.406 -33.25 -19.156 1 96.75 272 ASN A O 1
ATOM 2033 N N . LEU A 1 273 ? 9.719 -31.547 -20.5 1 97.19 273 LEU A N 1
ATOM 2034 C CA . LEU A 1 273 ? 10.695 -31.844 -21.547 1 97.19 273 LEU A CA 1
ATOM 2035 C C . LEU A 1 273 ? 11.844 -30.828 -21.516 1 97.19 273 LEU A C 1
ATOM 2037 O O . LEU A 1 273 ? 11.625 -29.641 -21.734 1 97.19 273 LEU A O 1
ATOM 2041 N N . GLY A 1 274 ? 13.023 -31.328 -21.266 1 95.44 274 GLY A N 1
ATOM 2042 C CA . GLY A 1 274 ? 14.164 -30.422 -21.281 1 95.44 274 GLY A CA 1
ATOM 2043 C C . GLY A 1 274 ? 14.359 -29.734 -22.609 1 95.44 274 GLY A C 1
ATOM 2044 O O . GLY A 1 274 ? 14.227 -30.344 -23.672 1 95.44 274 GLY A O 1
ATOM 2045 N N . CYS A 1 275 ? 14.703 -28.391 -22.5 1 93.69 275 CYS A N 1
ATOM 2046 C CA . CYS A 1 275 ? 14.812 -27.672 -23.75 1 93.69 275 CYS A CA 1
ATOM 2047 C C . CYS A 1 275 ? 16.016 -26.734 -23.75 1 93.69 275 CYS A C 1
ATOM 2049 O O . CYS A 1 275 ? 16.156 -25.891 -24.625 1 93.69 275 CYS A O 1
ATOM 2051 N N . SER A 1 276 ? 16.797 -26.797 -22.719 1 91.31 276 SER A N 1
ATOM 2052 C CA . SER A 1 276 ? 18.016 -25.984 -22.656 1 91.31 276 SER A CA 1
ATOM 2053 C C . SER A 1 276 ? 19.203 -26.719 -23.266 1 91.31 276 SER A C 1
ATOM 2055 O O . SER A 1 276 ? 19.375 -27.922 -23.047 1 91.31 276 SER A O 1
ATOM 2057 N N . ASN A 1 277 ? 19.938 -25.938 -24.031 1 85.81 277 ASN A N 1
ATOM 2058 C CA . ASN A 1 277 ? 21.156 -26.516 -24.609 1 85.81 277 ASN A CA 1
ATOM 2059 C C . ASN A 1 277 ? 22.172 -26.891 -23.531 1 85.81 277 ASN A C 1
ATOM 2061 O O . ASN A 1 277 ? 22.5 -26.078 -22.672 1 85.81 277 ASN A O 1
ATOM 2065 N N . PRO A 1 278 ? 22.609 -28.062 -23.625 1 76.81 278 PRO A N 1
ATOM 2066 C CA . PRO A 1 278 ? 23.531 -28.516 -22.578 1 76.81 278 PRO A CA 1
ATOM 2067 C C . PRO A 1 278 ? 24.812 -27.672 -22.531 1 76.81 278 PRO A C 1
ATOM 2069 O O . PRO A 1 278 ? 25.484 -27.641 -21.5 1 76.81 278 PRO A O 1
ATOM 2072 N N . PHE A 1 279 ? 25.016 -26.969 -23.547 1 74.12 279 PHE A N 1
ATOM 2073 C CA . PHE A 1 279 ? 26.266 -26.234 -23.609 1 74.12 279 PHE A CA 1
ATOM 2074 C C . PHE A 1 279 ? 26.047 -24.75 -23.344 1 74.12 279 PHE A C 1
ATOM 2076 O O . PHE A 1 279 ? 27 -23.984 -23.281 1 74.12 279 PHE A O 1
ATOM 2083 N N . GLU A 1 280 ? 24.781 -24.469 -23.234 1 71.12 280 GLU A N 1
ATOM 2084 C CA . GLU A 1 280 ? 24.484 -23.062 -23 1 71.12 280 GLU A CA 1
ATOM 2085 C C . GLU A 1 280 ? 24.469 -22.75 -21.5 1 71.12 280 GLU A C 1
ATOM 2087 O O . GLU A 1 280 ? 23.891 -23.484 -20.703 1 71.12 280 GLU A O 1
ATOM 2092 N N . LYS A 1 281 ? 25.281 -21.641 -21.172 1 65.62 281 LYS A N 1
ATOM 2093 C CA . LYS A 1 281 ? 25.469 -21.25 -19.781 1 65.62 281 LYS A CA 1
ATOM 2094 C C . LYS A 1 281 ? 24.344 -20.328 -19.328 1 65.62 281 LYS A C 1
ATOM 2096 O O . LYS A 1 281 ? 23.969 -20.328 -18.156 1 65.62 281 LYS A O 1
ATOM 2101 N N . ASN A 1 282 ? 23.844 -19.719 -20.297 1 67.69 282 ASN A N 1
ATOM 2102 C CA . ASN A 1 282 ? 22.844 -18.719 -19.922 1 67.69 282 ASN A CA 1
ATOM 2103 C C . ASN A 1 282 ? 21.547 -18.922 -20.672 1 67.69 282 ASN A C 1
ATOM 2105 O O . ASN A 1 282 ? 21.406 -18.484 -21.828 1 67.69 282 ASN A O 1
ATOM 2109 N N . PHE A 1 283 ? 20.703 -19.672 -20.062 1 71.69 283 PHE A N 1
ATOM 2110 C CA . PHE A 1 283 ? 19.391 -19.875 -20.672 1 71.69 283 PHE A CA 1
ATOM 2111 C C . PHE A 1 283 ? 18.375 -18.875 -20.125 1 71.69 283 PHE A C 1
ATOM 2113 O O . PHE A 1 283 ? 18.344 -18.609 -18.922 1 71.69 283 PHE A O 1
ATOM 2120 N N . HIS A 1 284 ? 17.781 -18.281 -21.094 1 72.75 284 HIS A N 1
ATOM 2121 C CA . HIS A 1 284 ? 16.703 -17.359 -20.734 1 72.75 284 HIS A CA 1
ATOM 2122 C C . HIS A 1 284 ? 15.414 -18.125 -20.438 1 72.75 284 HIS A C 1
ATOM 2124 O O . HIS A 1 284 ? 14.992 -18.969 -21.234 1 72.75 284 HIS A O 1
ATOM 2130 N N . ASN A 1 285 ? 14.82 -17.812 -19.344 1 75.88 285 ASN A N 1
ATOM 2131 C CA . ASN A 1 285 ? 13.648 -18.547 -18.875 1 75.88 285 ASN A CA 1
ATOM 2132 C C . ASN A 1 285 ? 12.422 -18.234 -19.734 1 75.88 285 ASN A C 1
ATOM 2134 O O . ASN A 1 285 ? 12.453 -17.359 -20.594 1 75.88 285 ASN A O 1
ATOM 2138 N N . LEU A 1 286 ? 11.445 -19.094 -19.516 1 76.5 286 LEU A N 1
ATOM 2139 C CA . LEU A 1 286 ? 10.156 -18.859 -20.156 1 76.5 286 LEU A CA 1
ATOM 2140 C C . LEU A 1 286 ? 9.688 -17.422 -19.891 1 76.5 286 LEU A C 1
ATOM 2142 O O . LEU A 1 286 ? 10.039 -16.828 -18.875 1 76.5 286 LEU A O 1
ATOM 2146 N N . HIS A 1 287 ? 9.047 -16.828 -20.859 1 74.31 287 HIS A N 1
ATOM 2147 C CA . HIS A 1 287 ? 8.438 -15.508 -20.781 1 74.31 287 HIS A CA 1
ATOM 2148 C C . HIS A 1 287 ? 9.492 -14.414 -20.828 1 74.31 287 HIS A C 1
ATOM 2150 O O . HIS A 1 287 ? 9.25 -13.289 -20.375 1 74.31 287 HIS A O 1
ATOM 2156 N N . SER A 1 288 ? 10.609 -14.742 -21.234 1 78.12 288 SER A N 1
ATOM 2157 C CA . SER A 1 288 ? 11.656 -13.773 -21.562 1 78.12 288 SER A CA 1
ATOM 2158 C C . SER A 1 288 ? 11.641 -13.438 -23.047 1 78.12 288 SER A C 1
ATOM 2160 O O . SER A 1 288 ? 11.391 -14.312 -23.891 1 78.12 288 SER A O 1
ATOM 2162 N N . GLY A 1 289 ? 11.891 -12.18 -23.25 1 81.5 289 GLY A N 1
ATOM 2163 C CA . GLY A 1 289 ? 11.969 -11.773 -24.641 1 81.5 289 GLY A CA 1
ATOM 2164 C C . GLY A 1 289 ? 13.141 -12.406 -25.375 1 81.5 289 GLY A C 1
ATOM 2165 O O . GLY A 1 289 ? 13.211 -12.352 -26.609 1 81.5 289 GLY A O 1
ATOM 2166 N N . LYS A 1 290 ? 13.977 -13.086 -24.672 1 82.94 290 LYS A N 1
ATOM 2167 C CA . LYS A 1 290 ? 15.156 -13.703 -25.266 1 82.94 290 LYS A CA 1
ATOM 2168 C C . LYS A 1 290 ? 15.07 -15.227 -25.219 1 82.94 290 LYS A C 1
ATOM 2170 O O . LYS A 1 290 ? 16.062 -15.914 -25.484 1 82.94 290 LYS A O 1
ATOM 2175 N N . PHE A 1 291 ? 13.906 -15.75 -24.938 1 85.38 291 PHE A N 1
ATOM 2176 C CA . PHE A 1 291 ? 13.711 -17.203 -24.875 1 85.38 291 PHE A CA 1
ATOM 2177 C C . PHE A 1 291 ? 14.039 -17.844 -26.219 1 85.38 291 PHE A C 1
ATOM 2179 O O . PHE A 1 291 ? 13.57 -17.391 -27.266 1 85.38 291 PHE A O 1
ATOM 2186 N N . ASN A 1 292 ? 14.898 -18.859 -26.125 1 86.62 292 ASN A N 1
ATOM 2187 C CA . ASN A 1 292 ? 15.289 -19.641 -27.297 1 86.62 292 ASN A CA 1
ATOM 2188 C C . ASN A 1 292 ? 15.508 -21.109 -26.953 1 86.62 292 ASN A C 1
ATOM 2190 O O . ASN A 1 292 ? 16.547 -21.469 -26.391 1 86.62 292 ASN A O 1
ATOM 2194 N N . LEU A 1 293 ? 14.578 -21.922 -27.297 1 88.81 293 LEU A N 1
ATOM 2195 C CA . LEU A 1 293 ? 14.711 -23.328 -26.891 1 88.81 293 LEU A CA 1
ATOM 2196 C C . LEU A 1 293 ? 15.609 -24.094 -27.859 1 88.81 293 LEU A C 1
ATOM 2198 O O . LEU A 1 293 ? 15.727 -23.719 -29.031 1 88.81 293 LEU A O 1
ATOM 2202 N N . ASP A 1 294 ? 16.297 -25.047 -27.375 1 92 294 ASP A N 1
ATOM 2203 C CA . ASP A 1 294 ? 17.062 -25.984 -28.172 1 92 294 ASP A CA 1
ATOM 2204 C C . ASP A 1 294 ? 16.156 -26.906 -28.984 1 92 294 ASP A C 1
ATOM 2206 O O . ASP A 1 294 ? 15.516 -27.797 -28.438 1 92 294 ASP A O 1
ATOM 2210 N N . GLU A 1 295 ? 16.203 -26.844 -30.266 1 92.81 295 GLU A N 1
ATOM 2211 C CA . GLU A 1 295 ? 15.234 -27.5 -31.141 1 92.81 295 GLU A CA 1
ATOM 2212 C C . GLU A 1 295 ? 15.445 -29.016 -31.141 1 92.81 295 GLU A C 1
ATOM 2214 O O . GLU A 1 295 ? 14.57 -29.766 -31.578 1 92.81 295 GLU A O 1
ATOM 2219 N N . SER A 1 296 ? 16.547 -29.406 -30.641 1 93.75 296 SER A N 1
ATOM 2220 C CA . SER A 1 296 ? 16.766 -30.859 -30.578 1 93.75 296 SER A CA 1
ATOM 2221 C C . SER A 1 296 ? 15.758 -31.516 -29.641 1 93.75 296 SER A C 1
ATOM 2223 O O . SER A 1 296 ? 15.5 -32.719 -29.75 1 93.75 296 SER A O 1
ATOM 2225 N N . CYS A 1 297 ? 15.156 -30.734 -28.781 1 96.19 297 CYS A N 1
ATOM 2226 C CA . CYS A 1 297 ? 14.18 -31.297 -27.844 1 96.19 297 CYS A CA 1
ATOM 2227 C C . CYS A 1 297 ? 12.898 -31.688 -28.562 1 96.19 297 CYS A C 1
ATOM 2229 O O . CYS A 1 297 ? 12.141 -32.531 -28.078 1 96.19 297 CYS A O 1
ATOM 2231 N N . ILE A 1 298 ? 12.703 -31.141 -29.719 1 97.06 298 ILE A N 1
ATOM 2232 C CA . ILE A 1 298 ? 11.477 -31.406 -30.469 1 97.06 298 ILE A CA 1
ATOM 2233 C C . ILE A 1 298 ? 11.445 -32.875 -30.906 1 97.06 298 ILE A C 1
ATOM 2235 O O . ILE A 1 298 ? 10.445 -33.562 -30.688 1 97.06 298 ILE A O 1
ATOM 2239 N N . SER A 1 299 ? 12.562 -33.344 -31.422 1 97.5 299 SER A N 1
ATOM 2240 C CA . SER A 1 299 ? 12.641 -34.719 -31.828 1 97.5 299 SER A CA 1
ATOM 2241 C C . SER A 1 299 ? 12.469 -35.656 -30.641 1 97.5 299 SER A C 1
ATOM 2243 O O . SER A 1 299 ? 11.836 -36.719 -30.766 1 97.5 299 SER A O 1
ATOM 2245 N N . VAL A 1 300 ? 13.008 -35.281 -29.578 1 97.56 300 VAL A N 1
ATOM 2246 C CA . VAL A 1 300 ? 12.914 -36.094 -28.375 1 97.56 300 VAL A CA 1
ATOM 2247 C C . VAL A 1 300 ? 11.453 -36.188 -27.922 1 97.56 300 VAL A C 1
ATOM 2249 O O . VAL A 1 300 ? 10.961 -37.25 -27.609 1 97.56 300 VAL A O 1
ATOM 2252 N N . GLY A 1 301 ? 10.758 -35.062 -27.891 1 98.38 301 GLY A N 1
ATOM 2253 C CA . GLY A 1 301 ? 9.344 -35.031 -27.531 1 98.38 301 GLY A CA 1
ATOM 2254 C C . GLY A 1 301 ? 8.492 -35.906 -28.422 1 98.38 301 GLY A C 1
ATOM 2255 O O . GLY A 1 301 ? 7.629 -36.656 -27.938 1 98.38 301 GLY A O 1
ATOM 2256 N N . MET A 1 302 ? 8.805 -35.906 -29.719 1 98.12 302 MET A N 1
ATOM 2257 C CA . MET A 1 302 ? 8.078 -36.719 -30.688 1 98.12 302 MET A CA 1
ATOM 2258 C C . MET A 1 302 ? 8.281 -38.188 -30.391 1 98.12 302 MET A C 1
ATOM 2260 O O . MET A 1 302 ? 7.328 -38.969 -30.422 1 98.12 302 MET A O 1
ATOM 2264 N N . GLN A 1 303 ? 9.477 -38.5 -30.156 1 98.19 303 GLN A N 1
ATOM 2265 C CA . GLN A 1 303 ? 9.812 -39.906 -29.922 1 98.19 303 GLN A CA 1
ATOM 2266 C C . GLN A 1 303 ? 9.133 -40.438 -28.656 1 98.19 303 GLN A C 1
ATOM 2268 O O . GLN A 1 303 ? 8.578 -41.531 -28.656 1 98.19 303 GLN A O 1
ATOM 2273 N N . ILE A 1 304 ? 9.18 -39.625 -27.641 1 98.38 304 ILE A N 1
ATOM 2274 C CA . ILE A 1 304 ? 8.625 -40.062 -26.359 1 98.38 304 ILE A CA 1
ATOM 2275 C C . ILE A 1 304 ? 7.113 -40.25 -26.484 1 98.38 304 ILE A C 1
ATOM 2277 O O . ILE A 1 304 ? 6.566 -41.281 -26.094 1 98.38 304 ILE A O 1
ATOM 2281 N N . LEU A 1 305 ? 6.434 -39.25 -27.016 1 98.44 305 LEU A N 1
ATOM 2282 C CA . LEU A 1 305 ? 4.988 -39.344 -27.172 1 98.44 305 LEU A CA 1
ATOM 2283 C C . LEU A 1 305 ? 4.613 -40.531 -28.047 1 98.44 305 LEU A C 1
ATOM 2285 O O . LEU A 1 305 ? 3.656 -41.25 -27.75 1 98.44 305 LEU A O 1
ATOM 2289 N N . SER A 1 306 ? 5.367 -40.75 -29.141 1 98 306 SER A N 1
ATOM 2290 C CA . SER A 1 306 ? 5.105 -41.875 -30.016 1 98 306 SER A CA 1
ATOM 2291 C C . SER A 1 306 ? 5.281 -43.219 -29.297 1 98 306 SER A C 1
ATOM 2293 O O . SER A 1 306 ? 4.461 -44.125 -29.453 1 98 306 SER A O 1
ATOM 2295 N N . GLN A 1 307 ? 6.363 -43.312 -28.578 1 98.06 307 GLN A N 1
ATOM 2296 C CA . GLN A 1 307 ? 6.625 -44.531 -27.828 1 98.06 307 GLN A CA 1
ATOM 2297 C C . GLN A 1 307 ? 5.52 -44.781 -26.812 1 98.06 307 GLN A C 1
ATOM 2299 O O . GLN A 1 307 ? 5.125 -45.938 -26.594 1 98.06 307 GLN A O 1
ATOM 2304 N N . CYS A 1 308 ? 5.039 -43.75 -26.156 1 98.19 308 CYS A N 1
ATOM 2305 C CA . CYS A 1 308 ? 3.939 -43.875 -25.203 1 98.19 308 CYS A CA 1
ATOM 2306 C C . CYS A 1 308 ? 2.699 -44.438 -25.875 1 98.19 308 CYS A C 1
ATOM 2308 O O . CYS A 1 308 ? 2.029 -45.312 -25.328 1 98.19 308 CYS A O 1
ATOM 2310 N N . VAL A 1 309 ? 2.41 -43.938 -27.047 1 97.44 309 VAL A N 1
ATOM 2311 C CA . VAL A 1 309 ? 1.251 -44.406 -27.797 1 97.44 309 VAL A CA 1
ATOM 2312 C C . VAL A 1 309 ? 1.407 -45.875 -28.109 1 97.44 309 VAL A C 1
ATOM 2314 O O . VAL A 1 309 ? 0.48 -46.656 -27.891 1 97.44 309 VAL A O 1
ATOM 2317 N N . LEU A 1 310 ? 2.572 -46.25 -28.562 1 96.69 310 LEU A N 1
ATOM 2318 C CA . LEU A 1 310 ? 2.83 -47.625 -28.938 1 96.69 310 LEU A CA 1
ATOM 2319 C C . LEU A 1 310 ? 2.764 -48.531 -27.719 1 96.69 310 LEU A C 1
ATOM 2321 O O . LEU A 1 310 ? 2.246 -49.656 -27.797 1 96.69 310 LEU A O 1
ATOM 2325 N N . ASP A 1 311 ? 3.26 -48.062 -26.672 1 97.19 311 ASP A N 1
ATOM 2326 C CA . ASP A 1 311 ? 3.258 -48.875 -25.453 1 97.19 311 ASP A CA 1
ATOM 2327 C C . ASP A 1 311 ? 1.846 -49 -24.891 1 97.19 311 ASP A C 1
ATOM 2329 O O . ASP A 1 311 ? 1.506 -50.031 -24.297 1 97.19 311 ASP A O 1
ATOM 2333 N N . PHE A 1 312 ? 1.024 -48 -25.031 1 97.06 312 PHE A N 1
ATOM 2334 C CA . PHE A 1 312 ? -0.318 -47.969 -24.453 1 97.06 312 PHE A CA 1
ATOM 2335 C C . PHE A 1 312 ? -1.298 -48.719 -25.344 1 97.06 312 PHE A C 1
ATOM 2337 O O . PHE A 1 312 ? -2.188 -49.406 -24.828 1 97.06 312 PHE A O 1
ATOM 2344 N N . LEU A 1 313 ? -1.124 -48.688 -26.641 1 95 313 LEU A N 1
ATOM 2345 C CA . LEU A 1 313 ? -2.109 -49.219 -27.562 1 95 313 LEU A CA 1
ATOM 2346 C C . LEU A 1 313 ? -1.532 -50.406 -28.359 1 95 313 LEU A C 1
ATOM 2348 O O . LEU A 1 313 ? -2.238 -51.031 -29.141 1 95 313 LEU A O 1
ATOM 2352 N N . GLY A 1 314 ? -0.21 -50.656 -28.109 1 87.19 314 GLY A N 1
ATOM 2353 C CA . GLY A 1 314 ? 0.396 -51.719 -28.875 1 87.19 314 GLY A CA 1
ATOM 2354 C C . GLY A 1 314 ? 0.248 -53.094 -28.203 1 87.19 314 GLY A C 1
ATOM 2355 O O . GLY A 1 314 ? -0.122 -53.156 -27.031 1 87.19 314 GLY A O 1
ATOM 2356 N N . MET B 1 1 ? -8.352 36.531 -0.033 1 72.88 1 MET B N 1
ATOM 2357 C CA . MET B 1 1 ? -8.188 35.281 0.732 1 72.88 1 MET B CA 1
ATOM 2358 C C . MET B 1 1 ? -8.906 34.125 0.058 1 72.88 1 MET B C 1
ATOM 2360 O O . MET B 1 1 ? -9.992 34.312 -0.5 1 72.88 1 MET B O 1
ATOM 2364 N N . ASP B 1 2 ? -8.297 33.031 0.145 1 72.75 2 ASP B N 1
ATOM 2365 C CA . ASP B 1 2 ? -8.672 31.953 -0.776 1 72.75 2 ASP B CA 1
ATOM 2366 C C . ASP B 1 2 ? -9.867 31.156 -0.245 1 72.75 2 ASP B C 1
ATOM 2368 O O . ASP B 1 2 ? -10.094 31.109 0.967 1 72.75 2 ASP B O 1
ATOM 2372 N N . ALA B 1 3 ? -10.688 30.734 -1.215 1 75.75 3 ALA B N 1
ATOM 2373 C CA . ALA B 1 3 ? -11.75 29.766 -0.977 1 75.75 3 ALA B CA 1
ATOM 2374 C C . ALA B 1 3 ? -11.25 28.344 -1.221 1 75.75 3 ALA B C 1
ATOM 2376 O O . ALA B 1 3 ? -10.047 28.125 -1.392 1 75.75 3 ALA B O 1
ATOM 2377 N N . LEU B 1 4 ? -12.117 27.359 -0.966 1 78.62 4 LEU B N 1
ATOM 2378 C CA . LEU B 1 4 ? -11.773 25.953 -1.146 1 78.62 4 LEU B CA 1
ATOM 2379 C C . LEU B 1 4 ? -12.609 25.328 -2.248 1 78.62 4 LEU B C 1
ATOM 2381 O O . LEU B 1 4 ? -13.734 25.766 -2.506 1 78.62 4 LEU B O 1
ATOM 2385 N N . PRO B 1 5 ? -12.039 24.359 -2.957 1 80.06 5 PRO B N 1
ATOM 2386 C CA . PRO B 1 5 ? -12.805 23.641 -3.971 1 80.06 5 PRO B CA 1
ATOM 2387 C C . PRO B 1 5 ? -13.812 22.656 -3.363 1 80.06 5 PRO B C 1
ATOM 2389 O O . PRO B 1 5 ? -13.695 21.453 -3.559 1 80.06 5 PRO B O 1
ATOM 2392 N N . ILE B 1 6 ? -14.781 23.172 -2.729 1 83 6 ILE B N 1
ATO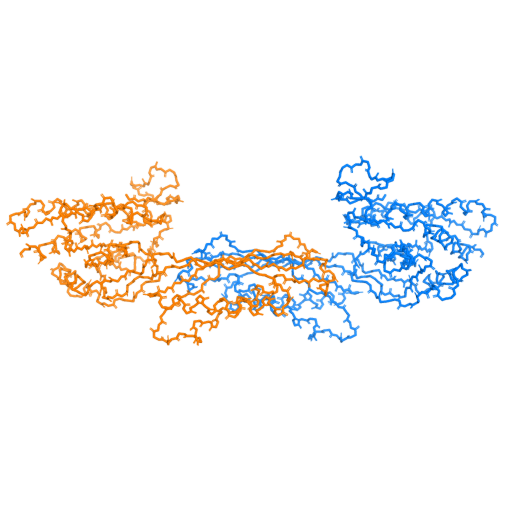M 2393 C CA . ILE B 1 6 ? -15.836 22.422 -2.051 1 83 6 ILE B CA 1
ATOM 2394 C C . ILE B 1 6 ? -17.203 22.906 -2.529 1 83 6 ILE B C 1
ATOM 2396 O O . ILE B 1 6 ? -17.438 24.109 -2.639 1 83 6 ILE B O 1
ATOM 2400 N N . ALA B 1 7 ? -18.016 21.938 -2.801 1 83.38 7 ALA B N 1
ATOM 2401 C CA . ALA B 1 7 ? -19.406 22.281 -3.123 1 83.38 7 ALA B CA 1
ATOM 2402 C C . ALA B 1 7 ? -20.188 22.672 -1.865 1 83.38 7 ALA B C 1
ATOM 2404 O O . ALA B 1 7 ? -20.312 21.859 -0.944 1 83.38 7 ALA B O 1
ATOM 2405 N N . GLU B 1 8 ? -20.734 23.906 -1.819 1 87.75 8 GLU B N 1
ATOM 2406 C CA . GLU B 1 8 ? -21.484 24.344 -0.655 1 87.75 8 GLU B CA 1
ATOM 2407 C C . GLU B 1 8 ? -22.844 23.656 -0.579 1 87.75 8 GLU B C 1
ATOM 2409 O O . GLU B 1 8 ? -23.547 23.531 -1.584 1 87.75 8 GLU B O 1
ATOM 2414 N N . GLN B 1 9 ? -23.172 23.125 0.565 1 88.62 9 GLN B N 1
ATOM 2415 C CA . GLN B 1 9 ? -24.391 22.359 0.753 1 88.62 9 GLN B CA 1
ATOM 2416 C C . GLN B 1 9 ? -25.391 23.109 1.631 1 88.62 9 GLN B C 1
ATOM 2418 O O . GLN B 1 9 ? -26.422 22.578 2.002 1 88.62 9 GLN B O 1
ATOM 2423 N N . ASN B 1 10 ? -25.062 24.328 2.031 1 88.06 10 ASN B N 1
ATOM 2424 C CA . ASN B 1 10 ? -25.953 25.141 2.842 1 88.06 10 ASN B CA 1
ATOM 2425 C C . ASN B 1 10 ? -27.141 25.672 2.025 1 88.06 10 ASN B C 1
ATOM 2427 O O . ASN B 1 10 ? -27.172 25.5 0.806 1 88.06 10 ASN B O 1
ATOM 2431 N N . ASP B 1 11 ? -28.188 26.219 2.723 1 86.12 11 ASP B N 1
ATOM 2432 C CA . ASP B 1 11 ? -29.375 26.688 2.029 1 86.12 11 ASP B CA 1
ATOM 2433 C C . ASP B 1 11 ? -29.734 28.109 2.436 1 86.12 11 ASP B C 1
ATOM 2435 O O . ASP B 1 11 ? -30.875 28.547 2.283 1 86.12 11 ASP B O 1
ATOM 2439 N N . PHE B 1 12 ? -28.828 28.844 2.924 1 85.69 12 PHE B N 1
ATOM 2440 C CA . PHE B 1 12 ? -29.141 30.219 3.299 1 85.69 12 PHE B CA 1
ATOM 2441 C C . PHE B 1 12 ? -28.922 31.156 2.119 1 85.69 12 PHE B C 1
ATOM 2443 O O . PHE B 1 12 ? -28.516 30.719 1.04 1 85.69 12 PHE B O 1
ATOM 2450 N N . ASP B 1 13 ? -29.109 32.469 2.289 1 85.5 13 ASP B N 1
ATOM 2451 C CA . ASP B 1 13 ? -29.281 33.438 1.202 1 85.5 13 ASP B CA 1
ATOM 2452 C C . ASP B 1 13 ? -27.922 33.844 0.622 1 85.5 13 ASP B C 1
ATOM 2454 O O . ASP B 1 13 ? -27.859 34.375 -0.485 1 85.5 13 ASP B O 1
ATOM 2458 N N . TYR B 1 14 ? -26.844 33.594 1.236 1 85.62 14 TYR B N 1
ATOM 2459 C CA . TYR B 1 14 ? -25.547 34.094 0.775 1 85.62 14 TYR B CA 1
ATOM 2460 C C . TYR B 1 14 ? -24.578 32.938 0.494 1 85.62 14 TYR B C 1
ATOM 2462 O O . TYR B 1 14 ? -23.391 33.031 0.814 1 85.62 14 TYR B O 1
ATOM 2470 N N . ILE B 1 15 ? -25.109 31.969 -0.038 1 87.25 15 ILE B N 1
ATOM 2471 C CA . ILE B 1 15 ? -24.281 30.828 -0.413 1 87.25 15 ILE B CA 1
ATOM 2472 C C . ILE B 1 15 ? -23.375 31.219 -1.576 1 87.25 15 ILE B C 1
ATOM 2474 O O . ILE B 1 15 ? -23.594 32.219 -2.242 1 87.25 15 ILE B O 1
ATOM 2478 N N . SER B 1 16 ? -22.344 30.375 -1.795 1 88.69 16 SER B N 1
ATOM 2479 C CA . SER B 1 16 ? -21.406 30.609 -2.883 1 88.69 16 SER B CA 1
ATOM 2480 C C . SER B 1 16 ? -22.125 30.703 -4.227 1 88.69 16 SER B C 1
ATOM 2482 O O . SER B 1 16 ? -23.031 29.922 -4.496 1 88.69 16 SER B O 1
ATOM 2484 N N . GLN B 1 17 ? -21.719 31.609 -4.953 1 89.38 17 GLN B N 1
ATOM 2485 C CA . GLN B 1 17 ? -22.25 31.75 -6.297 1 89.38 17 GLN B CA 1
ATOM 2486 C C . GLN B 1 17 ? -21.375 31.047 -7.328 1 89.38 17 GLN B C 1
ATOM 2488 O O . GLN B 1 17 ? -21.656 31.109 -8.531 1 89.38 17 GLN B O 1
ATOM 2493 N N . ASN B 1 18 ? -20.328 30.516 -6.922 1 89.94 18 ASN B N 1
ATOM 2494 C CA . ASN B 1 18 ? -19.422 29.75 -7.762 1 89.94 18 ASN B CA 1
ATOM 2495 C C . ASN B 1 18 ? -19.5 28.25 -7.453 1 89.94 18 ASN B C 1
ATOM 2497 O O . ASN B 1 18 ? -19.219 27.828 -6.336 1 89.94 18 ASN B O 1
ATOM 2501 N N . GLU B 1 19 ? -19.828 27.484 -8.461 1 88.81 19 GLU B N 1
ATOM 2502 C CA . GLU B 1 19 ? -20.016 26.047 -8.266 1 88.81 19 GLU B CA 1
ATOM 2503 C C . GLU B 1 19 ? -18.719 25.391 -7.773 1 88.81 19 GLU B C 1
ATOM 2505 O O . GLU B 1 19 ? -17.641 25.672 -8.297 1 88.81 19 GLU B O 1
ATOM 2510 N N . ASN B 1 20 ? -18.719 24.688 -6.781 1 88.94 20 ASN B N 1
ATOM 2511 C CA . ASN B 1 20 ? -17.641 23.875 -6.219 1 88.94 20 ASN B CA 1
ATOM 2512 C C . ASN B 1 20 ? -16.578 24.734 -5.562 1 88.94 20 ASN B C 1
ATOM 2514 O O . ASN B 1 20 ? -15.406 24.375 -5.535 1 88.94 20 ASN B O 1
ATOM 2518 N N . VAL B 1 21 ? -17.016 25.906 -5.273 1 87.94 21 VAL B N 1
ATOM 2519 C CA . VAL B 1 21 ? -16.125 26.781 -4.531 1 87.94 21 VAL B CA 1
ATOM 2520 C C . VAL B 1 21 ? -16.859 27.344 -3.312 1 87.94 21 VAL B C 1
ATOM 2522 O O . VAL B 1 21 ? -18 27.781 -3.414 1 87.94 21 VAL B O 1
ATOM 2525 N N . MET B 1 22 ? -16.203 27.25 -2.18 1 87.25 22 MET B N 1
ATOM 2526 C CA . MET B 1 22 ? -16.844 27.688 -0.938 1 87.25 22 MET B CA 1
ATOM 2527 C C . MET B 1 22 ? -15.805 28.25 0.03 1 87.25 22 MET B C 1
ATOM 2529 O O . MET B 1 22 ? -14.672 27.766 0.09 1 87.25 22 MET B O 1
ATOM 2533 N N . HIS B 1 23 ? -16.203 29.328 0.764 1 85.25 23 HIS B N 1
ATOM 2534 C CA . HIS B 1 23 ? -15.391 29.781 1.891 1 85.25 23 HIS B CA 1
ATOM 2535 C C . HIS B 1 23 ? -15.656 28.922 3.127 1 85.25 23 HIS B C 1
ATOM 2537 O O . HIS B 1 23 ? -16.141 29.422 4.145 1 85.25 23 HIS B O 1
ATOM 2543 N N . ALA B 1 24 ? -15.172 27.781 3.068 1 82.5 24 ALA B N 1
ATOM 2544 C CA . ALA B 1 24 ? -15.477 26.797 4.098 1 82.5 24 ALA B CA 1
ATOM 2545 C C . ALA B 1 24 ? -14.445 26.844 5.223 1 82.5 24 ALA B C 1
ATOM 2547 O O . ALA B 1 24 ? -14.422 25.969 6.094 1 82.5 24 ALA B O 1
ATOM 2548 N N . CYS B 1 25 ? -13.555 27.891 5.172 1 83.88 25 CYS B N 1
ATOM 2549 C CA . CYS B 1 25 ? -12.516 27.969 6.191 1 83.88 25 CYS B CA 1
ATOM 2550 C C . CYS B 1 25 ? -12.602 29.297 6.957 1 83.88 25 CYS B C 1
ATOM 2552 O O . CYS B 1 25 ? -11.742 29.578 7.797 1 83.88 25 CYS B O 1
ATOM 2554 N N . GLY B 1 26 ? -13.516 30.156 6.652 1 86.94 26 GLY B N 1
ATOM 2555 C CA . GLY B 1 26 ? -13.773 31.344 7.434 1 86.94 26 GLY B CA 1
ATOM 2556 C C . GLY B 1 26 ? -12.992 32.562 6.945 1 86.94 26 GLY B C 1
ATOM 2557 O O . GLY B 1 26 ? -13 33.625 7.59 1 86.94 26 GLY B O 1
ATOM 2558 N N . HIS B 1 27 ? -12.375 32.438 5.812 1 88.19 27 HIS B N 1
ATOM 2559 C CA . HIS B 1 27 ? -11.57 33.531 5.312 1 88.19 27 HIS B CA 1
ATOM 2560 C C . HIS B 1 27 ? -12.43 34.75 5.008 1 88.19 27 HIS B C 1
ATOM 2562 O O . HIS B 1 27 ? -11.969 35.906 5.129 1 88.19 27 HIS B O 1
ATOM 2568 N N . ASP B 1 28 ? -13.625 34.562 4.594 1 89.69 28 ASP B N 1
ATOM 2569 C CA . ASP B 1 28 ? -14.539 35.688 4.383 1 89.69 28 ASP B CA 1
ATOM 2570 C C . ASP B 1 28 ? -14.789 36.438 5.684 1 89.69 28 ASP B C 1
ATOM 2572 O O . ASP B 1 28 ? -14.797 37.688 5.695 1 89.69 28 ASP B O 1
ATOM 2576 N N . ALA B 1 29 ? -14.953 35.688 6.742 1 92.69 29 ALA B N 1
ATOM 2577 C CA . ALA B 1 29 ? -15.102 36.312 8.055 1 92.69 29 ALA B CA 1
ATOM 2578 C C . ALA B 1 29 ? -13.836 37.094 8.445 1 92.69 29 ALA B C 1
ATOM 2580 O O . ALA B 1 29 ? -13.914 38.188 9 1 92.69 29 ALA B O 1
ATOM 2581 N N . HIS B 1 30 ? -12.68 36.531 8.219 1 94.88 30 HIS B N 1
ATOM 2582 C CA . HIS B 1 30 ? -11.414 37.188 8.539 1 94.88 30 HIS B CA 1
ATOM 2583 C C . HIS B 1 30 ? -11.281 38.531 7.805 1 94.88 30 HIS B C 1
ATOM 2585 O O . HIS B 1 30 ? -10.867 39.531 8.398 1 94.88 30 HIS B O 1
ATOM 2591 N N . VAL B 1 31 ? -11.664 38.5 6.523 1 94.94 31 VAL B N 1
ATOM 2592 C CA . VAL B 1 31 ? -11.609 39.688 5.711 1 94.94 31 VAL B CA 1
ATOM 2593 C C . VAL B 1 31 ? -12.555 40.75 6.285 1 94.94 31 VAL B C 1
ATOM 2595 O O . VAL B 1 31 ? -12.188 41.906 6.434 1 94.94 31 VAL B O 1
ATOM 2598 N N . ALA B 1 32 ? -13.75 40.344 6.57 1 96.06 32 ALA B N 1
ATOM 2599 C CA . ALA B 1 32 ? -14.742 41.25 7.145 1 96.06 32 ALA B CA 1
ATOM 2600 C C . ALA B 1 32 ? -14.242 41.844 8.453 1 96.06 32 ALA B C 1
ATOM 2602 O O . ALA B 1 32 ? -14.414 43.031 8.695 1 96.06 32 ALA B O 1
ATOM 2603 N N . ILE B 1 33 ? -13.641 41.062 9.258 1 97.56 33 ILE B N 1
ATOM 2604 C CA . ILE B 1 33 ? -13.148 41.5 10.562 1 97.56 33 ILE B CA 1
ATOM 2605 C C . ILE B 1 33 ? -12.047 42.562 10.367 1 97.56 33 ILE B C 1
ATOM 2607 O O . ILE B 1 33 ? -12.055 43.594 11.023 1 97.56 33 ILE B O 1
ATOM 2611 N N . ALA B 1 34 ? -11.141 42.281 9.492 1 97.12 34 ALA B N 1
ATOM 2612 C CA . ALA B 1 34 ? -10.047 43.219 9.242 1 97.12 34 ALA B CA 1
ATOM 2613 C C . ALA B 1 34 ? -10.57 44.531 8.688 1 97.12 34 ALA B C 1
ATOM 2615 O O . ALA B 1 34 ? -10.133 45.625 9.109 1 97.12 34 ALA B O 1
ATOM 2616 N N . LEU B 1 35 ? -11.5 44.5 7.742 1 97.12 35 LEU B N 1
ATOM 2617 C CA . LEU B 1 35 ? -12.086 45.719 7.168 1 97.12 35 LEU B CA 1
ATOM 2618 C C . LEU B 1 35 ? -12.875 46.469 8.219 1 97.12 35 LEU B C 1
ATOM 2620 O O . LEU B 1 35 ? -12.805 47.719 8.266 1 97.12 35 LEU B O 1
ATOM 2624 N N . GLY B 1 36 ? -13.648 45.75 8.953 1 97.62 36 GLY B N 1
ATOM 2625 C CA . GLY B 1 36 ? -14.367 46.375 10.039 1 97.62 36 GLY B CA 1
ATOM 2626 C C . GLY B 1 36 ? -13.453 47.031 11.055 1 97.62 36 GLY B C 1
ATOM 2627 O O . GLY B 1 36 ? -13.75 48.125 11.547 1 97.62 36 GLY B O 1
ATOM 2628 N N . THR B 1 37 ? -12.406 46.375 11.391 1 97.88 37 THR B N 1
ATOM 2629 C CA . THR B 1 37 ? -11.414 46.938 12.305 1 97.88 37 THR B CA 1
ATOM 2630 C C . THR B 1 37 ? -10.836 48.219 11.734 1 97.88 37 THR B C 1
ATOM 2632 O O . THR B 1 37 ? -10.672 49.219 12.453 1 97.88 37 THR B O 1
ATOM 2635 N N . ALA B 1 38 ? -10.547 48.219 10.477 1 97.31 38 ALA B N 1
ATOM 2636 C CA . ALA B 1 38 ? -10.023 49.406 9.805 1 97.31 38 ALA B CA 1
ATOM 2637 C C . ALA B 1 38 ? -11 50.594 9.922 1 97.31 38 ALA B C 1
ATOM 2639 O O . ALA B 1 38 ? -10.586 51.719 10.156 1 97.31 38 ALA B O 1
ATOM 2640 N N . LYS B 1 39 ? -12.219 50.281 9.742 1 97.19 39 LYS B N 1
ATOM 2641 C CA . LYS B 1 39 ? -13.25 51.281 9.852 1 97.19 39 LYS B CA 1
ATOM 2642 C C . LYS B 1 39 ? -13.312 51.875 11.266 1 97.19 39 LYS B C 1
ATOM 2644 O O . LYS B 1 39 ? -13.391 53.094 11.453 1 97.19 39 LYS B O 1
ATOM 2649 N N . ILE B 1 40 ? -13.273 51.031 12.219 1 96.62 40 ILE B N 1
ATOM 2650 C CA . ILE B 1 40 ? -13.344 51.469 13.609 1 96.62 40 ILE B CA 1
ATOM 2651 C C . ILE B 1 40 ? -12.133 52.344 13.945 1 96.62 40 ILE B C 1
ATOM 2653 O O . ILE B 1 40 ? -12.281 53.438 14.492 1 96.62 40 ILE B O 1
ATOM 2657 N N . ILE B 1 41 ? -10.984 51.906 13.562 1 96 41 ILE B N 1
ATOM 2658 C CA . ILE B 1 41 ? -9.734 52.562 13.914 1 96 41 ILE B CA 1
ATOM 2659 C C . ILE B 1 41 ? -9.664 53.938 13.227 1 96 41 ILE B C 1
ATOM 2661 O O . ILE B 1 41 ? -9.117 54.875 13.789 1 96 41 ILE B O 1
ATOM 2665 N N . SER B 1 42 ? -10.211 54 12.094 1 95.5 42 SER B N 1
ATOM 2666 C CA . SER B 1 42 ? -10.219 55.281 11.367 1 95.5 42 SER B CA 1
ATOM 2667 C C . SER B 1 42 ? -10.906 56.375 12.172 1 95.5 42 SER B C 1
ATOM 2669 O O . SER B 1 42 ? -10.617 57.562 11.992 1 95.5 42 SER B O 1
ATOM 2671 N N . GLY B 1 43 ? -11.742 56 13.047 1 93.88 43 GLY B N 1
ATOM 2672 C CA . GLY B 1 43 ? -12.43 56.969 13.906 1 93.88 43 GLY B CA 1
ATOM 2673 C C . GLY B 1 43 ? -11.641 57.312 15.148 1 93.88 43 GLY B C 1
ATOM 2674 O O . GLY B 1 43 ? -12.023 58.219 15.898 1 93.88 43 GLY B O 1
ATOM 2675 N N . PHE B 1 44 ? -10.578 56.656 15.352 1 92.81 44 PHE B N 1
ATOM 2676 C CA . PHE B 1 44 ? -9.805 56.844 16.578 1 92.81 44 PHE B CA 1
ATOM 2677 C C . PHE B 1 44 ? -8.375 57.281 16.25 1 92.81 44 PHE B C 1
ATOM 2679 O O . PHE B 1 44 ? -7.461 57.062 17.031 1 92.81 44 PHE B O 1
ATOM 2686 N N . MET B 1 45 ? -8.164 57.812 15.141 1 92.25 45 MET B N 1
ATOM 2687 C CA . MET B 1 45 ? -6.82 58.125 14.664 1 92.25 45 MET B CA 1
ATOM 2688 C C . MET B 1 45 ? -6.129 59.094 15.602 1 92.25 45 MET B C 1
ATOM 2690 O O . MET B 1 45 ? -4.906 59.062 15.766 1 92.25 45 MET B O 1
ATOM 2694 N N . ASP B 1 46 ? -6.852 59.875 16.281 1 93.12 46 ASP B N 1
ATOM 2695 C CA . ASP B 1 46 ? -6.305 60.875 17.219 1 93.12 46 ASP B CA 1
ATOM 2696 C C . ASP B 1 46 ? -5.789 60.188 18.484 1 93.12 46 ASP B C 1
ATOM 2698 O O . ASP B 1 46 ? -5.035 60.812 19.25 1 93.12 46 ASP B O 1
ATOM 2702 N N . LYS B 1 47 ? -6.188 59 18.656 1 93.12 47 LYS B N 1
ATOM 2703 C CA . LYS B 1 47 ? -5.812 58.281 19.859 1 93.12 47 LYS B CA 1
ATOM 2704 C C . LYS B 1 47 ? -4.695 57.281 19.578 1 93.12 47 LYS B C 1
ATOM 2706 O O . LYS B 1 47 ? -4.246 56.594 20.484 1 93.12 47 LYS B O 1
ATOM 2711 N N . ILE B 1 48 ? -4.27 57.188 18.359 1 92.44 48 ILE B N 1
ATOM 2712 C CA . ILE B 1 48 ? -3.277 56.219 17.938 1 92.44 48 ILE B CA 1
ATOM 2713 C C . ILE B 1 48 ? -1.967 56.938 17.609 1 92.44 48 ILE B C 1
ATOM 2715 O O . ILE B 1 48 ? -1.948 57.875 16.812 1 92.44 48 ILE B O 1
ATOM 2719 N N . SER B 1 49 ? -0.921 56.562 18.328 1 93.69 49 SER B N 1
ATOM 2720 C CA . SER B 1 49 ? 0.413 57.094 18.062 1 93.69 49 SER B CA 1
ATOM 2721 C C . SER B 1 49 ? 1.229 56.094 17.219 1 93.69 49 SER B C 1
ATOM 2723 O O . SER B 1 49 ? 2.098 55.406 17.75 1 93.69 49 SER B O 1
ATOM 2725 N N . GLY B 1 50 ? 1.102 56.062 15.984 1 93.56 50 GLY B N 1
ATOM 2726 C CA . GLY B 1 50 ? 1.818 55.156 15.094 1 93.56 50 GLY B CA 1
ATOM 2727 C C . GLY B 1 50 ? 1.025 54.781 13.859 1 93.56 50 GLY B C 1
ATOM 2728 O O . GLY B 1 50 ? 0.152 55.531 13.422 1 93.56 50 GLY B O 1
ATOM 2729 N N . ASN B 1 51 ? 1.411 53.719 13.203 1 94.62 51 ASN B N 1
ATOM 2730 C CA . ASN B 1 51 ? 0.786 53.25 11.969 1 94.62 51 ASN B CA 1
ATOM 2731 C C . ASN B 1 51 ? 0.139 51.875 12.164 1 94.62 51 ASN B C 1
ATOM 2733 O O . ASN B 1 51 ? 0.621 51.062 12.953 1 94.62 51 ASN B O 1
ATOM 2737 N N . VAL B 1 52 ? -0.925 51.719 11.484 1 96.12 52 VAL B N 1
ATOM 2738 C CA . VAL B 1 52 ? -1.598 50.438 11.438 1 96.12 52 VAL B CA 1
ATOM 2739 C C . VAL B 1 52 ? -1.642 49.906 10 1 96.12 52 VAL B C 1
ATOM 2741 O O . VAL B 1 52 ? -2.08 50.625 9.094 1 96.12 52 VAL B O 1
ATOM 2744 N N . LYS B 1 53 ? -1.123 48.688 9.797 1 96.38 53 LYS B N 1
ATOM 2745 C CA . LYS B 1 53 ? -1.157 48.031 8.492 1 96.38 53 LYS B CA 1
ATOM 2746 C C . LYS B 1 53 ? -2.141 46.875 8.484 1 96.38 53 LYS B C 1
ATOM 2748 O O . LYS B 1 53 ? -2.219 46.125 9.453 1 96.38 53 LYS B O 1
ATOM 2753 N N . PHE B 1 54 ? -2.918 46.812 7.473 1 96.31 54 PHE B N 1
ATOM 2754 C CA . PHE B 1 54 ? -3.824 45.688 7.266 1 96.31 54 PHE B CA 1
ATOM 2755 C C . PHE B 1 54 ? -3.348 44.812 6.117 1 96.31 54 PHE B C 1
ATOM 2757 O O . PHE B 1 54 ? -3.182 45.281 4.992 1 96.31 54 PHE B O 1
ATOM 2764 N N . ILE B 1 55 ? -3.094 43.5 6.414 1 94.81 55 ILE B N 1
ATOM 2765 C CA . ILE B 1 55 ? -2.592 42.562 5.422 1 94.81 55 ILE B CA 1
ATOM 2766 C C . ILE B 1 55 ? -3.676 41.562 5.086 1 94.81 55 ILE B C 1
ATOM 2768 O O . ILE B 1 55 ? -4.156 40.844 5.965 1 94.81 55 ILE B O 1
ATOM 2772 N N . PHE B 1 56 ? -4.062 41.469 3.857 1 93.38 56 PHE B N 1
ATOM 2773 C CA . PHE B 1 56 ? -4.961 40.469 3.316 1 93.38 56 PHE B CA 1
ATOM 2774 C C . PHE B 1 56 ? -4.188 39.438 2.48 1 93.38 56 PHE B C 1
ATOM 2776 O O . PHE B 1 56 ? -3.953 39.656 1.291 1 93.38 56 PHE B O 1
ATOM 2783 N N . GLN B 1 57 ? -3.848 38.375 3.133 1 89.56 57 GLN B N 1
ATOM 2784 C CA . GLN B 1 57 ? -2.914 37.438 2.537 1 89.56 57 GLN B CA 1
ATOM 2785 C C . GLN B 1 57 ? -3.652 36.375 1.729 1 89.56 57 GLN B C 1
ATOM 2787 O O . GLN B 1 57 ? -4.598 35.75 2.225 1 89.56 57 GLN B O 1
ATOM 2792 N N . PRO B 1 58 ? -3.227 36.094 0.525 1 81.19 58 PRO B N 1
ATOM 2793 C CA . PRO B 1 58 ? -3.779 34.969 -0.253 1 81.19 58 PRO B CA 1
ATOM 2794 C C . PRO B 1 58 ? -3.086 33.656 0.037 1 81.19 58 PRO B C 1
ATOM 2796 O O . PRO B 1 58 ? -2.062 33.625 0.726 1 81.19 58 PRO B O 1
ATOM 2799 N N . ALA B 1 59 ? -3.607 32.562 -0.33 1 71.19 59 ALA B N 1
ATOM 2800 C CA . ALA B 1 59 ? -2.992 31.234 -0.52 1 71.19 59 ALA B CA 1
ATOM 2801 C C . ALA B 1 59 ? -2.535 30.656 0.812 1 71.19 59 ALA B C 1
ATOM 2803 O O . ALA B 1 59 ? -1.431 30.109 0.914 1 71.19 59 ALA B O 1
ATOM 2804 N N . GLU B 1 60 ? -3.355 30.859 1.825 1 66.12 60 GLU B N 1
ATOM 2805 C CA . GLU B 1 60 ? -3.029 30.156 3.061 1 66.12 60 GLU B CA 1
ATOM 2806 C C . GLU B 1 60 ? -3.1 28.641 2.865 1 66.12 60 GLU B C 1
ATOM 2808 O O . GLU B 1 60 ? -2.219 27.906 3.324 1 66.12 60 GLU B O 1
ATOM 2813 N N . GLU B 1 61 ? -3.965 28.172 2.168 1 61.5 61 GLU B N 1
ATOM 2814 C CA . GLU B 1 61 ? -4.195 26.75 1.932 1 61.5 61 GLU B CA 1
ATOM 2815 C C . GLU B 1 61 ? -3.219 26.188 0.899 1 61.5 61 GLU B C 1
ATOM 2817 O O . GLU B 1 61 ? -2.971 24.984 0.856 1 61.5 61 GLU B O 1
ATOM 2822 N N . GLY B 1 62 ? -2.832 27.031 -0.047 1 60.53 62 GLY B N 1
ATOM 2823 C CA . GLY B 1 62 ? -1.979 26.641 -1.155 1 60.53 62 GLY B CA 1
ATOM 2824 C C . GLY B 1 62 ? -0.505 26.875 -0.893 1 60.53 62 GLY B C 1
ATOM 2825 O O . GLY B 1 62 ? 0.309 26.859 -1.818 1 60.53 62 GLY B O 1
ATOM 2826 N N . LEU B 1 63 ? -0.032 26.969 0.124 1 59.12 63 LEU B N 1
ATOM 2827 C CA . LEU B 1 63 ? 1.341 26.953 0.617 1 59.12 63 LEU B CA 1
ATOM 2828 C C . LEU B 1 63 ? 2.096 28.203 0.14 1 59.12 63 LEU B C 1
ATOM 2830 O O . LEU B 1 63 ? 2.369 28.344 -1.054 1 59.12 63 LEU B O 1
ATOM 2834 N N . GLY B 1 64 ? 1.899 29.484 0.794 1 64.75 64 GLY B N 1
ATOM 2835 C CA . GLY B 1 64 ? 3.088 30.297 0.587 1 64.75 64 GLY B CA 1
ATOM 2836 C C . GLY B 1 64 ? 2.777 31.766 0.428 1 64.75 64 GLY B C 1
ATOM 2837 O O . GLY B 1 64 ? 3.584 32.531 -0.122 1 64.75 64 GLY B O 1
ATOM 2838 N N . GLY B 1 65 ? 1.644 32.156 0.809 1 83.88 65 GLY B N 1
ATOM 2839 C CA . GLY B 1 65 ? 1.365 33.562 0.557 1 83.88 65 GLY B CA 1
ATOM 2840 C C . GLY B 1 65 ? 2.131 34.5 1.475 1 83.88 65 GLY B C 1
ATOM 2841 O O . GLY B 1 65 ? 2.535 35.594 1.063 1 83.88 65 GLY B O 1
ATOM 2842 N N . ALA B 1 66 ? 2.414 34.031 2.635 1 91 66 ALA B N 1
ATOM 2843 C CA . ALA B 1 66 ? 3.041 34.875 3.643 1 91 66 ALA B CA 1
ATOM 2844 C C . ALA B 1 66 ? 4.469 35.219 3.242 1 91 66 ALA B C 1
ATOM 2846 O O . ALA B 1 66 ? 4.848 36.406 3.256 1 91 66 ALA B O 1
ATOM 2847 N N . ALA B 1 67 ? 5.191 34.25 2.84 1 91.06 67 ALA B N 1
ATOM 2848 C CA . ALA B 1 67 ? 6.582 34.469 2.455 1 91.06 67 ALA B CA 1
ATOM 2849 C C . ALA B 1 67 ? 6.676 35.438 1.28 1 91.06 67 ALA B C 1
ATOM 2851 O O . ALA B 1 67 ? 7.535 36.312 1.262 1 91.06 67 ALA B O 1
ATOM 2852 N N . LEU B 1 68 ? 5.801 35.281 0.351 1 91.06 68 LEU B N 1
ATOM 2853 C CA . LEU B 1 68 ? 5.789 36.125 -0.833 1 91.06 68 LEU B CA 1
ATOM 2854 C C . LEU B 1 68 ? 5.434 37.562 -0.465 1 91.06 68 LEU B C 1
ATOM 2856 O O . LEU B 1 68 ? 6.047 38.531 -0.972 1 91.06 68 LEU B O 1
ATOM 2860 N N . MET B 1 69 ? 4.461 37.688 0.342 1 93.81 69 MET B N 1
ATOM 2861 C CA . MET B 1 69 ? 4.039 39.031 0.765 1 93.81 69 MET B CA 1
ATOM 2862 C C . MET B 1 69 ? 5.156 39.75 1.527 1 93.81 69 MET B C 1
ATOM 2864 O O . MET B 1 69 ? 5.387 40.938 1.333 1 93.81 69 MET B O 1
ATOM 2868 N N . ILE B 1 70 ? 5.816 39.031 2.342 1 94.81 70 ILE B N 1
ATOM 2869 C CA . ILE B 1 70 ? 6.922 39.594 3.109 1 94.81 70 ILE B CA 1
ATOM 2870 C C . ILE B 1 70 ? 8.031 40.031 2.16 1 94.81 70 ILE B C 1
ATOM 2872 O O . ILE B 1 70 ? 8.57 41.125 2.297 1 94.81 70 ILE B O 1
ATOM 2876 N N . ASP B 1 71 ? 8.289 39.219 1.204 1 94.19 71 ASP B N 1
ATOM 2877 C CA . ASP B 1 71 ? 9.32 39.531 0.213 1 94.19 71 ASP B CA 1
ATOM 2878 C C . ASP B 1 71 ? 8.961 40.781 -0.58 1 94.19 71 ASP B C 1
ATOM 2880 O O . ASP B 1 71 ? 9.844 41.531 -1 1 94.19 71 ASP B O 1
ATOM 2884 N N . GLU B 1 72 ? 7.723 41 -0.713 1 94.56 72 GLU B N 1
ATOM 2885 C CA . GLU B 1 72 ? 7.25 42.125 -1.496 1 94.56 72 GLU B CA 1
ATOM 2886 C C . GLU B 1 72 ? 7.113 43.375 -0.63 1 94.56 72 GLU B C 1
ATOM 2888 O O . GLU B 1 72 ? 6.664 44.406 -1.105 1 94.56 72 GLU B O 1
ATOM 2893 N N . GLY B 1 73 ? 7.387 43.219 0.64 1 95.75 73 GLY B N 1
ATOM 2894 C CA . GLY B 1 73 ? 7.512 44.406 1.468 1 95.75 73 GLY B CA 1
ATOM 2895 C C . GLY B 1 73 ? 6.32 44.625 2.385 1 95.75 73 GLY B C 1
ATOM 2896 O O . GLY B 1 73 ? 6.102 45.75 2.873 1 95.75 73 GLY B O 1
ATOM 2897 N N . ALA B 1 74 ? 5.562 43.562 2.611 1 95.31 74 ALA B N 1
ATOM 2898 C CA . ALA B 1 74 ? 4.355 43.719 3.426 1 95.31 74 ALA B CA 1
ATOM 2899 C C . ALA B 1 74 ? 4.691 44.219 4.82 1 95.31 74 ALA B C 1
ATOM 2901 O O . ALA B 1 74 ? 3.861 44.875 5.469 1 95.31 74 ALA B O 1
ATOM 2902 N N . LEU B 1 75 ? 5.887 44.031 5.297 1 97.12 75 LEU B N 1
ATOM 2903 C CA . LEU B 1 75 ? 6.25 44.406 6.66 1 97.12 75 LEU B CA 1
ATOM 2904 C C . LEU B 1 75 ? 7.098 45.688 6.672 1 97.12 75 LEU B C 1
ATOM 2906 O O . LEU B 1 75 ? 7.508 46.156 7.734 1 97.12 75 LEU B O 1
ATOM 2910 N N . ASP B 1 76 ? 7.23 46.25 5.48 1 96.06 76 ASP B N 1
ATOM 2911 C CA . ASP B 1 76 ? 8.125 47.406 5.336 1 96.06 76 ASP B CA 1
ATOM 2912 C C . ASP B 1 76 ? 7.348 48.656 4.945 1 96.06 76 ASP B C 1
ATOM 2914 O O . ASP B 1 76 ? 6.141 48.594 4.695 1 96.06 76 ASP B O 1
ATOM 2918 N N . ASN B 1 77 ? 7.961 49.875 5.055 1 91.5 77 ASN B N 1
ATOM 2919 C CA . ASN B 1 77 ? 7.496 51.188 4.609 1 91.5 77 ASN B CA 1
ATOM 2920 C C . ASN B 1 77 ? 6.125 51.531 5.191 1 91.5 77 ASN B C 1
ATOM 2922 O O . ASN B 1 77 ? 5.172 51.75 4.449 1 91.5 77 ASN B O 1
ATOM 2926 N N . PRO B 1 78 ? 6 51.688 6.395 1 93.12 78 PRO B N 1
ATOM 2927 C CA . PRO B 1 78 ? 7.016 51.688 7.453 1 93.12 78 PRO B CA 1
ATOM 2928 C C . PRO B 1 78 ? 7.27 50.312 8.023 1 93.12 78 PRO B C 1
ATOM 2930 O O . PRO B 1 78 ? 6.535 49.344 7.711 1 93.12 78 PRO B O 1
ATOM 2933 N N . ASP B 1 79 ? 8.305 50.188 8.781 1 96.44 79 ASP B N 1
ATOM 2934 C CA . ASP B 1 79 ? 8.625 48.938 9.461 1 96.44 79 ASP B CA 1
ATOM 2935 C C . ASP B 1 79 ? 7.52 48.562 10.438 1 96.44 79 ASP B C 1
ATOM 2937 O O . ASP B 1 79 ? 6.906 49.406 11.07 1 96.44 79 ASP B O 1
ATOM 2941 N N . THR B 1 80 ? 7.312 47.281 10.5 1 97.56 80 THR B N 1
ATOM 2942 C CA . THR B 1 80 ? 6.293 46.75 11.398 1 97.56 80 THR B CA 1
ATOM 2943 C C . THR B 1 80 ? 6.91 46.312 12.727 1 97.56 80 THR B C 1
ATOM 2945 O O . THR B 1 80 ? 7.906 45.594 12.742 1 97.56 80 THR B O 1
ATOM 2948 N N . ASP B 1 81 ? 6.332 46.719 13.836 1 97.75 81 ASP B N 1
ATOM 2949 C CA . ASP B 1 81 ? 6.863 46.438 15.164 1 97.75 81 ASP B CA 1
ATOM 2950 C C . ASP B 1 81 ? 6.227 45.156 15.742 1 97.75 81 ASP B C 1
ATOM 2952 O O . ASP B 1 81 ? 6.824 44.5 16.578 1 97.75 81 ASP B O 1
ATOM 2956 N N . ALA B 1 82 ? 4.988 44.875 15.32 1 98.19 82 ALA B N 1
ATOM 2957 C CA . ALA B 1 82 ? 4.234 43.719 15.805 1 98.19 82 ALA B CA 1
ATOM 2958 C C . ALA B 1 82 ? 3.127 43.344 14.828 1 98.19 82 ALA B C 1
ATOM 2960 O O . ALA B 1 82 ? 2.676 44.188 14.039 1 98.19 82 ALA B O 1
ATOM 2961 N N . ILE B 1 83 ? 2.721 42.094 14.938 1 98.25 83 ILE B N 1
ATOM 2962 C CA . ILE B 1 83 ? 1.667 41.625 14.039 1 98.25 83 ILE B CA 1
ATOM 2963 C C . ILE B 1 83 ? 0.714 40.688 14.812 1 98.25 83 ILE B C 1
ATOM 2965 O O . ILE B 1 83 ? 1.144 39.906 15.656 1 98.25 83 ILE B O 1
ATOM 2969 N N . ILE B 1 84 ? -0.555 40.812 14.562 1 98.38 84 ILE B N 1
ATOM 2970 C CA . ILE B 1 84 ? -1.581 39.969 15.188 1 98.38 84 ILE B CA 1
ATOM 2971 C C . ILE B 1 84 ? -2.479 39.375 14.102 1 98.38 84 ILE B C 1
ATOM 2973 O O . ILE B 1 84 ? -2.803 40.031 13.117 1 98.38 84 ILE B O 1
ATOM 2977 N N . ALA B 1 85 ? -2.797 38.125 14.297 1 96.62 85 ALA B N 1
ATOM 2978 C CA . ALA B 1 85 ? -3.754 37.469 13.422 1 96.62 85 ALA B CA 1
ATOM 2979 C C . ALA B 1 85 ? -4.793 36.688 14.227 1 96.62 85 ALA B C 1
ATOM 2981 O O . ALA B 1 85 ? -4.609 36.469 15.422 1 96.62 85 ALA B O 1
ATOM 2982 N N . LEU B 1 86 ? -5.867 36.438 13.648 1 96.38 86 LEU B N 1
ATOM 2983 C CA . LEU B 1 86 ? -6.863 35.562 14.258 1 96.38 86 LEU B CA 1
ATOM 2984 C C . LEU B 1 86 ? -7.301 34.469 13.273 1 96.38 86 LEU B C 1
ATOM 2986 O O . LEU B 1 86 ? -7.109 34.625 12.062 1 96.38 86 LEU B O 1
ATOM 2990 N N . HIS B 1 87 ? -7.715 33.438 13.766 1 93.75 87 HIS B N 1
ATOM 2991 C CA . HIS B 1 87 ? -8.375 32.375 13.008 1 93.75 87 HIS B CA 1
ATOM 2992 C C . HIS B 1 87 ? -9.664 31.922 13.695 1 93.75 87 HIS B C 1
ATOM 2994 O O . HIS B 1 87 ? -9.672 31.672 14.898 1 93.75 87 HIS B O 1
ATOM 3000 N N . VAL B 1 88 ? -10.75 31.891 12.898 1 93.38 88 VAL B N 1
ATOM 3001 C CA . VAL B 1 88 ? -12 31.406 13.484 1 93.38 88 VAL B CA 1
ATOM 3002 C C . VAL B 1 88 ? -11.852 29.938 13.867 1 93.38 88 VAL B C 1
ATOM 3004 O O . VAL B 1 88 ? -11.18 29.172 13.172 1 93.38 88 VAL B O 1
ATOM 3007 N N . SER B 1 89 ? -12.445 29.594 15.008 1 91.75 89 SER B N 1
ATOM 3008 C CA . SER B 1 89 ? -12.336 28.219 15.516 1 91.75 89 SER B CA 1
ATOM 3009 C C . SER B 1 89 ? -13.703 27.688 15.953 1 91.75 89 SER B C 1
ATOM 3011 O O . SER B 1 89 ? -14.289 28.203 16.906 1 91.75 89 SER B O 1
ATOM 3013 N N . PRO B 1 90 ? -14.164 26.625 15.289 1 88.38 90 PRO B N 1
ATOM 3014 C CA . PRO B 1 90 ? -15.445 26.016 15.68 1 88.38 90 PRO B CA 1
ATOM 3015 C C . PRO B 1 90 ? -15.367 25.297 17.031 1 88.38 90 PRO B C 1
ATOM 3017 O O . PRO B 1 90 ? -16.406 24.953 17.594 1 88.38 90 PRO B O 1
ATOM 3020 N N . LEU B 1 91 ? -14.203 25.156 17.578 1 85.88 91 LEU B N 1
ATOM 3021 C CA . LEU B 1 91 ? -14.023 24.469 18.859 1 85.88 91 LEU B CA 1
ATOM 3022 C C . LEU B 1 91 ? -14.391 25.391 20.016 1 85.88 91 LEU B C 1
ATOM 3024 O O . LEU B 1 91 ? -14.547 24.938 21.156 1 85.88 91 LEU B O 1
ATOM 3028 N N . LEU B 1 92 ? -14.531 26.609 19.688 1 91.94 92 LEU B N 1
ATOM 3029 C CA . LEU B 1 92 ? -14.891 27.609 20.688 1 91.94 92 LEU B CA 1
ATOM 3030 C C . LEU B 1 92 ? -16.234 28.266 20.359 1 91.94 92 LEU B C 1
ATOM 3032 O O . LEU B 1 92 ? -16.578 28.406 19.188 1 91.94 92 LEU B O 1
ATOM 3036 N N . LYS B 1 93 ? -16.906 28.656 21.375 1 93.44 93 LYS B N 1
ATOM 3037 C CA . LYS B 1 93 ? -18.172 29.359 21.188 1 93.44 93 LYS B CA 1
ATOM 3038 C C . LYS B 1 93 ? -17.953 30.828 20.844 1 93.44 93 LYS B C 1
ATOM 3040 O O . LYS B 1 93 ? -16.953 31.422 21.266 1 93.44 93 LYS B O 1
ATOM 3045 N N . SER B 1 94 ? -18.938 31.297 20.078 1 94.69 94 SER B N 1
ATOM 3046 C CA . SER B 1 94 ? -18.891 32.75 19.844 1 94.69 94 SER B CA 1
ATOM 3047 C C . SER B 1 94 ? -18.875 33.531 21.141 1 94.69 94 SER B C 1
ATOM 3049 O O . SER B 1 94 ? -19.625 33.219 22.062 1 94.69 94 SER B O 1
ATOM 3051 N N . GLY B 1 95 ? -17.984 34.438 21.219 1 95.19 95 GLY B N 1
ATOM 3052 C CA . GLY B 1 95 ? -17.812 35.188 22.453 1 95.19 95 GLY B CA 1
ATOM 3053 C C . GLY B 1 95 ? -16.641 34.688 23.297 1 95.19 95 GLY B C 1
ATOM 3054 O O . GLY B 1 95 ? -16.359 35.25 24.359 1 95.19 95 GLY B O 1
ATOM 3055 N N . GLN B 1 96 ? -16.016 33.719 22.75 1 96.69 96 GLN B N 1
ATOM 3056 C CA . GLN B 1 96 ? -14.836 33.188 23.422 1 96.69 96 GLN B CA 1
ATOM 3057 C C . GLN B 1 96 ? -13.617 33.25 22.5 1 96.69 96 GLN B C 1
ATOM 3059 O O . GLN B 1 96 ? -13.766 33.219 21.266 1 96.69 96 GLN B O 1
ATOM 3064 N N . ILE B 1 97 ? -12.445 33.344 23.125 1 97.88 97 ILE B N 1
ATOM 3065 C CA . ILE B 1 97 ? -11.219 33.219 22.344 1 97.88 97 ILE B CA 1
ATOM 3066 C C . ILE B 1 97 ? -10.211 32.375 23.125 1 97.88 97 ILE B C 1
ATOM 3068 O O . ILE B 1 97 ? -10.383 32.094 24.312 1 97.88 97 ILE B O 1
ATOM 3072 N N . SER B 1 98 ? -9.242 31.875 22.438 1 97.69 98 SER B N 1
ATOM 3073 C CA . SER B 1 98 ? -8.078 31.266 23.062 1 97.69 98 SER B CA 1
ATOM 3074 C C . SER B 1 98 ? -6.777 31.812 22.5 1 97.69 98 SER B C 1
ATOM 3076 O O . SER B 1 98 ? -6.691 32.094 21.297 1 97.69 98 SER B O 1
ATOM 3078 N N . VAL B 1 99 ? -5.809 32.062 23.328 1 97.69 99 VAL B N 1
ATOM 3079 C CA . VAL B 1 99 ? -4.5 32.531 22.906 1 97.69 99 VAL B CA 1
ATOM 3080 C C . VAL B 1 99 ? -3.418 31.953 23.812 1 97.69 99 VAL B C 1
ATOM 3082 O O . VAL B 1 99 ? -3.584 31.906 25.031 1 97.69 99 VAL B O 1
ATOM 3085 N N . GLY B 1 100 ? -2.436 31.375 23.203 1 96.25 100 GLY B N 1
ATOM 3086 C CA . GLY B 1 100 ? -1.321 30.812 23.938 1 96.25 100 GLY B CA 1
ATOM 3087 C C . GLY B 1 100 ? 0.001 31.484 23.641 1 96.25 100 GLY B C 1
ATOM 3088 O O . GLY B 1 100 ? 0.072 32.375 22.797 1 96.25 100 GLY B O 1
ATOM 3089 N N . THR B 1 101 ? 1.02 31.156 24.453 1 96.44 101 THR B N 1
ATOM 3090 C CA . THR B 1 101 ? 2.377 31.656 24.266 1 96.44 101 THR B CA 1
ATOM 3091 C C . THR B 1 101 ? 3.297 30.531 23.781 1 96.44 101 THR B C 1
ATOM 3093 O O . THR B 1 101 ? 3.09 29.359 24.125 1 96.44 101 THR B O 1
ATOM 3096 N N . GLY B 1 102 ? 4.355 30.906 23 1 95.06 102 GLY B N 1
ATOM 3097 C CA . GLY B 1 102 ? 5.246 29.875 22.5 1 95.06 102 GLY B CA 1
ATOM 3098 C C . GLY B 1 102 ? 4.684 29.141 21.297 1 95.06 102 GLY B C 1
ATOM 3099 O O . GLY B 1 102 ? 3.961 29.719 20.484 1 95.06 102 GLY B O 1
ATOM 3100 N N . PRO B 1 103 ? 5.109 27.906 21.109 1 94.62 103 PRO B N 1
ATOM 3101 C CA . PRO B 1 103 ? 4.574 27.141 19.984 1 94.62 103 PRO B CA 1
ATOM 3102 C C . PRO B 1 103 ? 3.076 26.875 20.094 1 94.62 103 PRO B C 1
ATOM 3104 O O . PRO B 1 103 ? 2.629 26.281 21.094 1 94.62 103 PRO B O 1
ATOM 3107 N N . VAL B 1 104 ? 2.332 27.281 19.047 1 95.25 104 VAL B N 1
ATOM 3108 C CA . VAL B 1 104 ? 0.884 27.125 19.156 1 95.25 104 VAL B CA 1
ATOM 3109 C C . VAL B 1 104 ? 0.369 26.312 17.969 1 95.25 104 VAL B C 1
ATOM 3111 O O . VAL B 1 104 ? -0.709 25.719 18.031 1 95.25 104 VAL B O 1
ATOM 3114 N N . MET B 1 105 ? 1.116 26.266 16.859 1 94.19 105 MET B N 1
ATOM 3115 C CA . MET B 1 105 ? 0.791 25.438 15.703 1 94.19 105 MET B CA 1
ATOM 3116 C C . MET B 1 105 ? 2.037 24.734 15.164 1 94.19 105 MET B C 1
ATOM 3118 O O . MET B 1 105 ? 3.109 25.344 15.094 1 94.19 105 MET B O 1
ATOM 3122 N N . ALA B 1 106 ? 1.865 23.562 14.703 1 94.69 106 ALA B N 1
ATOM 3123 C CA . ALA B 1 106 ? 3.004 22.719 14.352 1 94.69 106 ALA B CA 1
ATOM 3124 C C . ALA B 1 106 ? 3.541 23.062 12.969 1 94.69 106 ALA B C 1
ATOM 3126 O O . ALA B 1 106 ? 2.875 23.75 12.188 1 94.69 106 ALA B O 1
ATOM 3127 N N . SER B 1 107 ? 4.824 22.672 12.766 1 94.5 107 SER B N 1
ATOM 3128 C CA . SER B 1 107 ? 5.457 22.672 11.453 1 94.5 107 SER B CA 1
ATOM 3129 C C . SER B 1 107 ? 5.285 21.328 10.75 1 94.5 107 SER B C 1
ATOM 3131 O O . SER B 1 107 ? 5.527 20.281 11.352 1 94.5 107 SER B O 1
ATOM 3133 N N . PRO B 1 108 ? 4.891 21.312 9.523 1 94.62 108 PRO B N 1
ATOM 3134 C CA . PRO B 1 108 ? 4.746 20.047 8.789 1 94.62 108 PRO B CA 1
ATOM 3135 C C . PRO B 1 108 ? 6.012 19.672 8.023 1 94.62 108 PRO B C 1
ATOM 3137 O O . PRO B 1 108 ? 6.82 20.531 7.688 1 94.62 108 PRO B O 1
ATOM 3140 N N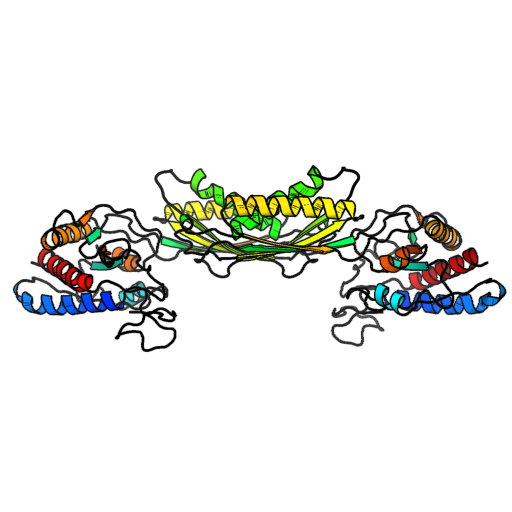 . ALA B 1 109 ? 6.156 18.422 7.812 1 96.38 109 ALA B N 1
ATOM 3141 C CA . ALA B 1 109 ? 7.074 17.859 6.824 1 96.38 109 ALA B CA 1
ATOM 3142 C C . ALA B 1 109 ? 6.402 16.766 6.008 1 96.38 109 ALA B C 1
ATOM 3144 O O . ALA B 1 109 ? 5.582 16.016 6.531 1 96.38 109 ALA B O 1
ATOM 3145 N N . GLU B 1 110 ? 6.699 16.75 4.785 1 97.19 110 GLU B N 1
ATOM 3146 C CA . GLU B 1 110 ? 6.242 15.68 3.9 1 97.19 110 GLU B CA 1
ATOM 3147 C C . GLU B 1 110 ? 7.387 14.734 3.537 1 97.19 110 GLU B C 1
ATOM 3149 O O . GLU B 1 110 ? 8.516 15.172 3.332 1 97.19 110 GLU B O 1
ATOM 3154 N N . PHE B 1 111 ? 7.043 13.461 3.48 1 98.44 111 PHE B N 1
ATOM 3155 C CA . PHE B 1 111 ? 8.109 12.539 3.102 1 98.44 111 PHE B CA 1
ATOM 3156 C C . PHE B 1 111 ? 7.645 11.602 1.996 1 98.44 111 PHE B C 1
ATOM 3158 O O . PHE B 1 111 ? 6.449 11.32 1.869 1 98.44 111 PHE B O 1
ATOM 3165 N N . ASP B 1 112 ? 8.656 11.133 1.23 1 98.62 112 ASP B N 1
ATOM 3166 C CA . ASP B 1 112 ? 8.516 10.133 0.178 1 98.62 112 ASP B CA 1
ATOM 3167 C C . ASP B 1 112 ? 9.523 9 0.36 1 98.62 112 ASP B C 1
ATOM 3169 O O . ASP B 1 112 ? 10.711 9.25 0.58 1 98.62 112 ASP B O 1
ATOM 3173 N N . ILE B 1 113 ? 9.008 7.828 0.262 1 98.88 113 ILE B N 1
ATOM 3174 C CA . ILE B 1 113 ? 9.867 6.645 0.254 1 98.88 113 ILE B CA 1
ATOM 3175 C C . ILE B 1 113 ? 9.578 5.809 -0.992 1 98.88 113 ILE B C 1
ATOM 3177 O O . ILE B 1 113 ? 8.422 5.465 -1.263 1 98.88 113 ILE B O 1
ATOM 3181 N N . ILE B 1 114 ? 10.562 5.547 -1.743 1 98.88 114 ILE B N 1
ATOM 3182 C CA . ILE B 1 114 ? 10.477 4.574 -2.826 1 98.88 114 ILE B CA 1
ATOM 3183 C C . ILE B 1 114 ? 11.344 3.359 -2.5 1 98.88 114 ILE B C 1
ATOM 3185 O O . ILE B 1 114 ? 12.555 3.486 -2.314 1 98.88 114 ILE B O 1
ATOM 3189 N N . ILE B 1 115 ? 10.758 2.256 -2.383 1 98.81 115 ILE B N 1
ATOM 3190 C CA . ILE B 1 115 ? 11.469 0.998 -2.168 1 98.81 115 ILE B CA 1
ATOM 3191 C C . ILE B 1 115 ? 11.664 0.281 -3.502 1 98.81 115 ILE B C 1
ATOM 3193 O O . ILE B 1 115 ? 10.695 0.055 -4.238 1 98.81 115 ILE B O 1
ATOM 3197 N N . LYS B 1 116 ? 12.875 -0.026 -3.816 1 98.5 116 LYS B N 1
ATOM 3198 C CA . LYS B 1 116 ? 13.203 -0.724 -5.055 1 98.5 116 LYS B CA 1
ATOM 3199 C C . LYS B 1 116 ? 13.609 -2.17 -4.781 1 98.5 116 LYS B C 1
ATOM 3201 O O . LYS B 1 116 ? 14.742 -2.441 -4.395 1 98.5 116 LYS B O 1
ATOM 3206 N N . GLY B 1 117 ? 12.727 -3.078 -5.008 1 97.94 117 GLY B N 1
ATOM 3207 C CA . GLY B 1 117 ? 12.977 -4.504 -4.883 1 97.94 117 GLY B CA 1
ATOM 3208 C C . GLY B 1 117 ? 13.281 -5.176 -6.207 1 97.94 117 GLY B C 1
ATOM 3209 O O . GLY B 1 117 ? 14.008 -4.625 -7.039 1 97.94 117 GLY B O 1
ATOM 3210 N N . ARG B 1 118 ? 12.883 -6.395 -6.293 1 95.31 118 ARG B N 1
ATOM 3211 C CA . ARG B 1 118 ? 12.977 -7.207 -7.504 1 95.31 118 ARG B CA 1
ATOM 3212 C C . ARG B 1 118 ? 11.695 -8 -7.73 1 95.31 118 ARG B C 1
ATOM 3214 O O . ARG B 1 118 ? 11.367 -8.891 -6.945 1 95.31 118 ARG B O 1
ATOM 3221 N N . GLY B 1 119 ? 11.039 -7.66 -8.82 1 92.75 119 GLY B N 1
ATOM 3222 C CA . GLY B 1 119 ? 9.781 -8.312 -9.141 1 92.75 119 GLY B CA 1
ATOM 3223 C C . GLY B 1 119 ? 9.945 -9.766 -9.547 1 92.75 119 GLY B C 1
ATOM 3224 O O . GLY B 1 119 ? 11.062 -10.234 -9.75 1 92.75 119 GLY B O 1
ATOM 3225 N N . GLY B 1 120 ? 8.781 -10.484 -9.609 1 90.31 120 GLY B N 1
ATOM 3226 C CA . GLY B 1 120 ? 8.781 -11.883 -10.008 1 90.31 120 GLY B CA 1
ATOM 3227 C C . GLY B 1 120 ? 7.41 -12.523 -9.93 1 90.31 120 GLY B C 1
ATOM 3228 O O . GLY B 1 120 ? 6.418 -11.852 -9.641 1 90.31 120 GLY B O 1
ATOM 3229 N N . HIS B 1 121 ? 7.414 -13.805 -10.297 1 89.25 121 HIS B N 1
ATOM 3230 C CA . HIS B 1 121 ? 6.172 -14.57 -10.234 1 89.25 121 HIS B CA 1
ATOM 3231 C C . HIS B 1 121 ? 5.766 -14.852 -8.797 1 89.25 121 HIS B C 1
ATOM 3233 O O . HIS B 1 121 ? 6.59 -15.273 -7.98 1 89.25 121 HIS B O 1
ATOM 3239 N N . ALA B 1 122 ? 4.484 -14.641 -8.453 1 93.81 122 ALA B N 1
ATOM 3240 C CA . ALA B 1 122 ? 3.996 -14.719 -7.082 1 93.81 122 ALA B CA 1
ATOM 3241 C C . ALA B 1 122 ? 4.078 -16.156 -6.555 1 93.81 122 ALA B C 1
ATOM 3243 O O . ALA B 1 122 ? 4.043 -16.375 -5.344 1 93.81 122 ALA B O 1
ATOM 3244 N N . ALA B 1 123 ? 4.203 -17.141 -7.453 1 91.62 123 ALA B N 1
ATOM 3245 C CA . ALA B 1 123 ? 4.324 -18.547 -7.051 1 91.62 123 ALA B CA 1
ATOM 3246 C C . ALA B 1 123 ? 5.77 -18.891 -6.719 1 91.62 123 ALA B C 1
ATOM 3248 O O . ALA B 1 123 ? 6.051 -19.984 -6.227 1 91.62 123 ALA B O 1
ATOM 3249 N N . GLN B 1 124 ? 6.676 -18.016 -6.926 1 92.06 124 GLN B N 1
ATOM 3250 C CA . GLN B 1 124 ? 8.094 -18.219 -6.629 1 92.06 124 GLN B CA 1
ATOM 3251 C C . GLN B 1 124 ? 8.672 -17.016 -5.887 1 92.06 124 GLN B C 1
ATOM 3253 O O . GLN B 1 124 ? 9.656 -16.406 -6.332 1 92.06 124 GLN B O 1
ATOM 3258 N N . PRO B 1 125 ? 8.148 -16.75 -4.742 1 93.12 125 PRO B N 1
ATOM 3259 C CA . PRO B 1 125 ? 8.562 -15.547 -4.023 1 93.12 125 PRO B CA 1
ATOM 3260 C C . PRO B 1 125 ? 10.039 -15.562 -3.627 1 93.12 125 PRO B C 1
ATOM 3262 O O . PRO B 1 125 ? 10.648 -14.508 -3.455 1 93.12 125 PRO B O 1
ATOM 3265 N N . HIS B 1 126 ? 10.648 -16.797 -3.57 1 92.5 126 HIS B N 1
ATOM 3266 C CA . HIS B 1 126 ? 12.047 -16.922 -3.17 1 92.5 126 HIS B CA 1
ATOM 3267 C C . HIS B 1 126 ? 12.977 -16.359 -4.242 1 92.5 126 HIS B C 1
ATOM 3269 O O . HIS B 1 126 ? 14.164 -16.141 -3.982 1 92.5 126 HIS B O 1
ATOM 3275 N N . LYS B 1 127 ? 12.445 -16.109 -5.406 1 91.19 127 LYS B N 1
ATOM 3276 C CA . LYS B 1 127 ? 13.25 -15.562 -6.496 1 91.19 127 LYS B CA 1
ATOM 3277 C C . LYS B 1 127 ? 13.055 -14.047 -6.605 1 91.19 127 LYS B C 1
ATOM 3279 O O . LYS B 1 127 ? 13.539 -13.43 -7.555 1 91.19 127 LYS B O 1
ATOM 3284 N N . SER B 1 128 ? 12.312 -13.43 -5.66 1 94 128 SER B N 1
ATOM 3285 C CA . SER B 1 128 ? 12.008 -12 -5.699 1 94 128 SER B CA 1
ATOM 3286 C C . SER B 1 128 ? 12.414 -11.312 -4.398 1 94 128 SER B C 1
ATOM 3288 O O . SER B 1 128 ? 12.797 -11.977 -3.436 1 94 128 SER B O 1
ATOM 3290 N N . VAL B 1 129 ? 12.477 -10.047 -4.441 1 97.5 129 VAL B N 1
ATOM 3291 C CA . VAL B 1 129 ? 12.539 -9.164 -3.279 1 97.5 129 VAL B CA 1
ATOM 3292 C C . VAL B 1 129 ? 11.281 -8.305 -3.225 1 97.5 129 VAL B C 1
ATOM 3294 O O . VAL B 1 129 ? 11.188 -7.285 -3.916 1 97.5 129 VAL B O 1
ATOM 3297 N N . ASN B 1 130 ? 10.328 -8.672 -2.438 1 97.75 130 ASN B N 1
ATOM 3298 C CA . ASN B 1 130 ? 8.992 -8.078 -2.43 1 97.75 130 ASN B CA 1
ATOM 3299 C C . ASN B 1 130 ? 8.984 -6.734 -1.702 1 97.75 130 ASN B C 1
ATOM 3301 O O . ASN B 1 130 ? 9.125 -6.688 -0.48 1 97.75 130 ASN B O 1
ATOM 3305 N N . PRO B 1 131 ? 8.773 -5.648 -2.424 1 98.69 131 PRO B N 1
ATOM 3306 C CA . PRO B 1 131 ? 8.805 -4.336 -1.773 1 98.69 131 PRO B CA 1
ATOM 3307 C C . PRO B 1 131 ? 7.613 -4.109 -0.845 1 98.69 131 PRO B C 1
ATOM 3309 O O . PRO B 1 131 ? 7.664 -3.24 0.029 1 98.69 131 PRO B O 1
ATOM 3312 N N . ILE B 1 132 ? 6.516 -4.848 -0.996 1 98.69 132 ILE B N 1
ATOM 3313 C CA . ILE B 1 132 ? 5.355 -4.719 -0.122 1 98.69 132 ILE B CA 1
ATOM 3314 C C . ILE B 1 132 ? 5.719 -5.172 1.291 1 98.69 132 ILE B C 1
ATOM 3316 O O . ILE B 1 132 ? 5.449 -4.465 2.266 1 98.69 132 ILE B O 1
ATOM 3320 N N . SER B 1 133 ? 6.367 -6.297 1.398 1 98.06 133 SER B N 1
ATOM 3321 C CA . SER B 1 133 ? 6.785 -6.801 2.701 1 98.06 133 SER B CA 1
ATOM 3322 C C . SER B 1 133 ? 7.75 -5.836 3.387 1 98.06 133 SER B C 1
ATOM 3324 O O . SER B 1 133 ? 7.656 -5.613 4.594 1 98.06 133 SER B O 1
ATOM 3326 N N . ILE B 1 134 ? 8.656 -5.297 2.637 1 98.5 134 ILE B N 1
ATOM 3327 C CA . ILE B 1 134 ? 9.625 -4.352 3.174 1 98.5 134 ILE B CA 1
ATOM 3328 C C . ILE B 1 134 ? 8.898 -3.102 3.678 1 98.5 134 ILE B C 1
ATOM 3330 O O . ILE B 1 134 ? 9.172 -2.623 4.781 1 98.5 134 ILE B O 1
ATOM 3334 N N . GLY B 1 135 ? 7.961 -2.553 2.844 1 98.75 135 GLY B N 1
ATOM 3335 C CA . GLY B 1 135 ? 7.18 -1.391 3.238 1 98.75 135 GLY B CA 1
ATOM 3336 C C . GLY B 1 135 ? 6.375 -1.613 4.508 1 98.75 135 GLY B C 1
ATOM 3337 O O . GLY B 1 135 ? 6.312 -0.736 5.371 1 98.75 135 GLY B O 1
ATOM 3338 N N . VAL B 1 136 ? 5.781 -2.793 4.605 1 98.56 136 VAL B N 1
ATOM 3339 C CA . VAL B 1 136 ? 5.016 -3.178 5.785 1 98.56 136 VAL B CA 1
ATOM 3340 C C . VAL B 1 136 ? 5.91 -3.127 7.023 1 98.56 136 VAL B C 1
ATOM 3342 O O . VAL B 1 136 ? 5.523 -2.572 8.055 1 98.56 136 VAL B O 1
ATOM 3345 N N . ASN B 1 137 ? 7.055 -3.656 6.953 1 98.12 137 ASN B N 1
ATOM 3346 C CA . ASN B 1 137 ? 7.988 -3.666 8.07 1 98.12 137 ASN B CA 1
ATOM 3347 C C . ASN B 1 137 ? 8.438 -2.254 8.438 1 98.12 137 ASN B C 1
ATOM 3349 O O . ASN B 1 137 ? 8.578 -1.928 9.617 1 98.12 137 ASN B O 1
ATOM 3353 N N . ILE B 1 138 ? 8.688 -1.457 7.453 1 98.69 138 ILE B N 1
ATOM 3354 C CA . ILE B 1 138 ? 9.094 -0.074 7.672 1 98.69 138 ILE B CA 1
ATOM 3355 C C . ILE B 1 138 ? 8 0.67 8.438 1 98.69 138 ILE B C 1
ATOM 3357 O O . ILE B 1 138 ? 8.273 1.313 9.453 1 98.69 138 ILE B O 1
ATOM 3361 N N . ILE B 1 139 ? 6.773 0.588 7.992 1 98.69 139 ILE B N 1
ATOM 3362 C CA . ILE B 1 139 ? 5.66 1.297 8.609 1 98.69 139 ILE B CA 1
ATOM 3363 C C . ILE B 1 139 ? 5.469 0.807 10.047 1 98.69 139 ILE B C 1
ATOM 3365 O O . ILE B 1 139 ? 5.207 1.603 10.945 1 98.69 139 ILE B O 1
ATOM 3369 N N . ASN B 1 140 ? 5.625 -0.474 10.242 1 97.44 140 ASN B N 1
ATOM 3370 C CA . ASN B 1 140 ? 5.543 -1.013 11.594 1 97.44 140 ASN B CA 1
ATOM 3371 C C . ASN B 1 140 ? 6.602 -0.397 12.508 1 97.44 140 ASN B C 1
ATOM 3373 O O . ASN B 1 140 ? 6.305 -0.042 13.656 1 97.44 140 ASN B O 1
ATOM 3377 N N . MET B 1 141 ? 7.766 -0.27 12.062 1 97.62 141 MET B N 1
ATOM 3378 C CA . MET B 1 141 ? 8.859 0.283 12.859 1 97.62 141 MET B CA 1
ATOM 3379 C C . MET B 1 141 ? 8.656 1.776 13.094 1 97.62 141 MET B C 1
ATOM 3381 O O . MET B 1 141 ? 9.07 2.307 14.125 1 97.62 141 MET B O 1
ATOM 3385 N N . PHE B 1 142 ? 8.0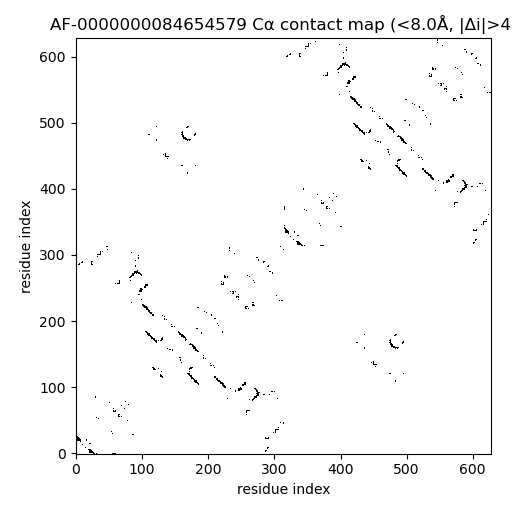08 2.502 12.117 1 98.25 142 PHE B N 1
ATOM 3386 C CA . PHE B 1 142 ? 7.742 3.928 12.258 1 98.25 142 PHE B CA 1
ATOM 3387 C C . PHE B 1 142 ? 6.898 4.203 13.5 1 98.25 142 PHE B C 1
ATOM 3389 O O . PHE B 1 142 ? 7.047 5.246 14.133 1 98.25 142 PHE B O 1
ATOM 3396 N N . SER B 1 143 ? 6.023 3.273 13.875 1 94.81 143 SER B N 1
ATOM 3397 C CA . SER B 1 143 ? 5.113 3.457 15 1 94.81 143 SER B CA 1
ATOM 3398 C C . SER B 1 143 ? 5.883 3.6 16.312 1 94.81 143 SER B C 1
ATOM 3400 O O . SER B 1 143 ? 5.363 4.156 17.281 1 94.81 143 SER B O 1
ATOM 3402 N N . SER B 1 144 ? 7.133 3.182 16.312 1 94.81 144 SER B N 1
ATOM 3403 C CA . SER B 1 144 ? 7.914 3.203 17.547 1 94.81 144 SER B CA 1
ATOM 3404 C C . SER B 1 144 ? 8.844 4.41 17.578 1 94.81 144 SER B C 1
ATOM 3406 O O . SER B 1 144 ? 9.43 4.715 18.625 1 94.81 144 SER B O 1
ATOM 3408 N N . ILE B 1 145 ? 8.977 5.113 16.578 1 96.25 145 ILE B N 1
ATOM 3409 C CA . ILE B 1 145 ? 9.977 6.168 16.469 1 96.25 145 ILE B CA 1
ATOM 3410 C C . ILE B 1 145 ? 9.703 7.246 17.516 1 96.25 145 ILE B C 1
ATOM 3412 O O . ILE B 1 145 ? 10.57 7.578 18.328 1 96.25 145 ILE B O 1
ATOM 3416 N N . ILE B 1 146 ? 8.484 7.77 17.594 1 95.12 146 ILE B N 1
ATOM 3417 C CA . ILE B 1 146 ? 8.156 8.906 18.453 1 95.12 146 ILE B CA 1
ATOM 3418 C C . ILE B 1 146 ? 8.234 8.484 19.906 1 95.12 146 ILE B C 1
ATOM 3420 O O . ILE B 1 146 ? 8.961 9.086 20.703 1 95.12 146 ILE B O 1
ATOM 3424 N N . PRO B 1 147 ? 7.668 7.332 20.297 1 92.62 147 PRO B N 1
ATOM 3425 C CA . PRO B 1 147 ? 7.711 6.953 21.703 1 92.62 147 PRO B CA 1
ATOM 3426 C C . PRO B 1 147 ? 9.117 6.574 22.172 1 92.62 147 PRO B C 1
ATOM 3428 O O . PRO B 1 147 ? 9.445 6.754 23.344 1 92.62 147 PRO B O 1
ATOM 3431 N N . LYS B 1 148 ? 9.961 6.188 21.297 1 92.19 148 LYS B N 1
ATOM 3432 C CA . LYS B 1 148 ? 11.266 5.684 21.703 1 92.19 148 LYS B CA 1
ATOM 3433 C C . LYS B 1 148 ? 12.336 6.766 21.594 1 92.19 148 LYS B C 1
ATOM 3435 O O . LYS B 1 148 ? 13.43 6.621 22.141 1 92.19 148 LYS B O 1
ATOM 3440 N N . THR B 1 149 ? 12.016 7.785 20.875 1 91.31 149 THR B N 1
ATOM 3441 C CA . THR B 1 149 ? 13.078 8.734 20.562 1 91.31 149 THR B CA 1
ATOM 3442 C C . THR B 1 149 ? 12.852 10.055 21.281 1 91.31 149 THR B C 1
ATOM 3444 O O . THR B 1 149 ? 13.805 10.742 21.656 1 91.31 149 THR B O 1
ATOM 3447 N N . LEU B 1 150 ? 11.641 10.422 21.5 1 92.44 150 LEU B N 1
ATOM 3448 C CA . LEU B 1 150 ? 11.344 11.742 22.031 1 92.44 150 LEU B CA 1
ATOM 3449 C C . LEU B 1 150 ? 10.984 11.656 23.516 1 92.44 150 LEU B C 1
ATOM 3451 O O . LEU B 1 150 ? 10.422 10.656 23.969 1 92.44 150 LEU B O 1
ATOM 3455 N N . SER B 1 151 ? 11.312 12.758 24.203 1 90.31 151 SER B N 1
ATOM 3456 C CA . SER B 1 151 ? 10.789 12.938 25.547 1 90.31 151 SER B CA 1
ATOM 3457 C C . SER B 1 151 ? 9.266 12.914 25.562 1 90.31 151 SER B C 1
ATOM 3459 O O . SER B 1 151 ? 8.625 13.391 24.625 1 90.31 151 SER B O 1
ATOM 3461 N N . PRO B 1 152 ? 8.719 12.312 26.625 1 86.94 152 PRO B N 1
ATOM 3462 C CA . PRO B 1 152 ? 7.258 12.297 26.703 1 86.94 152 PRO B CA 1
ATOM 3463 C C . PRO B 1 152 ? 6.652 13.695 26.734 1 86.94 152 PRO B C 1
ATOM 3465 O O . PRO B 1 152 ? 5.441 13.852 26.547 1 86.94 152 PRO B O 1
ATOM 3468 N N . PHE B 1 153 ? 7.461 14.719 26.906 1 85 153 PHE B N 1
ATOM 3469 C CA . PHE B 1 153 ? 6.977 16.094 26.969 1 85 153 PHE B CA 1
ATOM 3470 C C . PHE B 1 153 ? 7.008 16.75 25.594 1 85 153 PHE B C 1
ATOM 3472 O O . PHE B 1 153 ? 6.5 17.859 25.422 1 85 153 PHE B O 1
ATOM 3479 N N . LYS B 1 154 ? 7.605 16.094 24.641 1 87.94 154 LYS B N 1
ATOM 3480 C CA . LYS B 1 154 ? 7.602 16.578 23.266 1 87.94 154 LYS B CA 1
ATOM 3481 C C . LYS B 1 154 ? 6.508 15.898 22.453 1 87.94 154 LYS B C 1
ATOM 3483 O O . LYS B 1 154 ? 6.246 14.703 22.625 1 87.94 154 LYS B O 1
ATOM 3488 N N . SER B 1 155 ? 5.914 16.766 21.703 1 91.25 155 SER B N 1
ATOM 3489 C CA . SER B 1 155 ? 4.828 16.234 20.875 1 91.25 155 SER B CA 1
ATOM 3490 C C . SER B 1 155 ? 5.211 16.219 19.406 1 91.25 155 SER B C 1
ATOM 3492 O O . SER B 1 155 ? 5.836 17.156 18.906 1 91.25 155 SER B O 1
ATOM 3494 N N . ALA B 1 156 ? 4.902 15.125 18.75 1 95.88 156 ALA B N 1
ATOM 3495 C CA . ALA B 1 156 ? 5.047 14.977 17.312 1 95.88 156 ALA B CA 1
ATOM 3496 C C . ALA B 1 156 ? 4.09 13.922 16.766 1 95.88 156 ALA B C 1
ATOM 3498 O O . ALA B 1 156 ? 3.578 13.094 17.516 1 95.88 156 ALA B O 1
ATOM 3499 N N . ILE B 1 157 ? 3.811 14.039 15.508 1 96.38 157 ILE B N 1
ATOM 3500 C CA . ILE B 1 157 ? 2.971 13.07 14.82 1 96.38 157 ILE B CA 1
ATOM 3501 C C . ILE B 1 157 ? 3.674 12.586 13.555 1 96.38 157 ILE B C 1
ATOM 3503 O O . ILE B 1 157 ? 4.305 13.375 12.844 1 96.38 157 ILE B O 1
ATOM 3507 N N . LEU B 1 158 ? 3.645 11.336 13.352 1 97.94 158 LEU B N 1
ATOM 3508 C CA . LEU B 1 158 ? 4.066 10.703 12.109 1 97.94 158 LEU B CA 1
ATOM 3509 C C . LEU B 1 158 ? 2.932 9.875 11.508 1 97.94 158 LEU B C 1
ATOM 3511 O O . LEU B 1 158 ? 2.52 8.867 12.086 1 97.94 158 LEU B O 1
ATOM 3515 N N . SER B 1 159 ? 2.441 10.297 10.359 1 97.56 159 SER B N 1
ATOM 3516 C CA . SER B 1 159 ? 1.319 9.617 9.711 1 97.56 159 SER B CA 1
ATOM 3517 C C . SER B 1 159 ? 1.69 9.141 8.312 1 97.56 159 SER B C 1
ATOM 3519 O O . SER B 1 159 ? 2.209 9.914 7.508 1 97.56 159 SER B O 1
ATOM 3521 N N . VAL B 1 160 ? 1.45 7.887 8.055 1 98.56 160 VAL B N 1
ATOM 3522 C CA . VAL B 1 160 ? 1.56 7.344 6.707 1 98.56 160 VAL B CA 1
ATOM 3523 C C . VAL B 1 160 ? 0.209 7.441 6 1 98.56 160 VAL B C 1
ATOM 3525 O O . VAL B 1 160 ? -0.799 6.938 6.5 1 98.56 160 VAL B O 1
ATOM 3528 N N . THR B 1 161 ? 0.21 8.086 4.844 1 98.31 161 THR B N 1
ATOM 3529 C CA . THR B 1 161 ? -1.061 8.445 4.223 1 98.31 161 THR B CA 1
ATOM 3530 C C . THR B 1 161 ? -1.17 7.844 2.824 1 98.31 161 THR B C 1
ATOM 3532 O O . THR B 1 161 ? -2.199 7.984 2.16 1 98.31 161 THR B O 1
ATOM 3535 N N . CYS B 1 162 ? -0.096 7.184 2.402 1 98.69 162 CYS B N 1
ATOM 3536 C CA . CYS B 1 162 ? -0.099 6.574 1.079 1 98.69 162 CYS B CA 1
ATOM 3537 C C . CYS B 1 162 ? 0.75 5.309 1.062 1 98.69 162 CYS B C 1
ATOM 3539 O O . CYS B 1 162 ? 1.83 5.273 1.654 1 98.69 162 CYS B O 1
ATOM 3541 N N . PHE B 1 163 ? 0.289 4.23 0.484 1 98.81 163 PHE B N 1
ATOM 3542 C CA . PHE B 1 163 ? 0.981 2.996 0.137 1 98.81 163 PHE B CA 1
ATOM 3543 C C . PHE B 1 163 ? 0.526 2.484 -1.225 1 98.81 163 PHE B C 1
ATOM 3545 O O . PHE B 1 163 ? -0.645 2.145 -1.407 1 98.81 163 PHE B O 1
ATOM 3552 N N . GLU B 1 164 ? 1.474 2.441 -2.16 1 98.69 164 GLU B N 1
ATOM 3553 C CA . GLU B 1 164 ? 1.141 2 -3.512 1 98.69 164 GLU B CA 1
ATOM 3554 C C . GLU B 1 164 ? 2.172 1.006 -4.039 1 98.69 164 GLU B C 1
ATOM 3556 O O . GLU B 1 164 ? 3.344 1.349 -4.203 1 98.69 164 GLU B O 1
ATOM 3561 N N . ALA B 1 165 ? 1.738 -0.182 -4.332 1 98.56 165 ALA B N 1
ATOM 3562 C CA . ALA B 1 165 ? 2.609 -1.215 -4.887 1 98.56 165 ALA B CA 1
ATOM 3563 C C . ALA B 1 165 ? 1.798 -2.287 -5.605 1 98.56 165 ALA B C 1
ATOM 3565 O O . ALA B 1 165 ? 0.87 -2.863 -5.035 1 98.56 165 ALA B O 1
ATOM 3566 N N . GLY B 1 166 ? 2.154 -2.568 -6.875 1 96.56 166 GLY B N 1
ATOM 3567 C CA . GLY B 1 166 ? 1.554 -3.662 -7.621 1 96.56 166 GLY B CA 1
ATOM 3568 C C . GLY B 1 166 ? 0.138 -3.365 -8.078 1 96.56 166 GLY B C 1
ATOM 3569 O O . GLY B 1 166 ? -0.508 -2.451 -7.559 1 96.56 166 GLY B O 1
ATOM 3570 N N . ASN B 1 167 ? -0.313 -4.188 -9.016 1 93.69 167 ASN B N 1
ATOM 3571 C CA . ASN B 1 167 ? -1.664 -4.008 -9.539 1 93.69 167 ASN B CA 1
ATOM 3572 C C . ASN B 1 167 ? -2.252 -5.328 -10.031 1 93.69 167 ASN B C 1
ATOM 3574 O O . ASN B 1 167 ? -3.283 -5.34 -10.703 1 93.69 167 ASN B O 1
ATOM 3578 N N . THR B 1 168 ? -1.544 -6.43 -9.828 1 93.25 168 THR B N 1
ATOM 3579 C CA . THR B 1 168 ? -2.02 -7.723 -10.305 1 93.25 168 THR B CA 1
ATOM 3580 C C . THR B 1 168 ? -2.02 -8.75 -9.172 1 93.25 168 THR B C 1
ATOM 3582 O O . THR B 1 168 ? -1.531 -8.469 -8.078 1 93.25 168 THR B O 1
ATOM 3585 N N . TYR B 1 169 ? -2.559 -9.883 -9.469 1 94.62 169 TYR B N 1
ATOM 3586 C CA . TYR B 1 169 ? -2.691 -10.93 -8.453 1 94.62 169 TYR B CA 1
ATOM 3587 C C . TYR B 1 169 ? -1.433 -11.781 -8.383 1 94.62 169 TYR B C 1
ATOM 3589 O O . TYR B 1 169 ? -1.104 -12.328 -7.328 1 94.62 169 TYR B O 1
ATOM 3597 N N . ASN B 1 170 ? -0.737 -11.898 -9.531 1 91.31 170 ASN B N 1
ATOM 3598 C CA . ASN B 1 170 ? 0.219 -13 -9.602 1 91.31 170 ASN B CA 1
ATOM 3599 C C . ASN B 1 170 ? 1.638 -12.492 -9.844 1 91.31 170 ASN B C 1
ATOM 3601 O O . ASN B 1 170 ? 2.547 -13.289 -10.102 1 91.31 170 ASN B O 1
ATOM 3605 N N . VAL B 1 171 ? 1.822 -11.25 -9.805 1 93.06 171 VAL B N 1
ATOM 3606 C CA . VAL B 1 171 ? 3.148 -10.688 -10.031 1 93.06 171 VAL B CA 1
ATOM 3607 C C . VAL B 1 171 ? 3.568 -9.852 -8.828 1 93.06 171 VAL B C 1
ATOM 3609 O O . VAL B 1 171 ? 2.85 -8.93 -8.414 1 93.06 171 VAL B O 1
ATOM 3612 N N . ILE B 1 172 ? 4.652 -10.18 -8.242 1 95.94 172 ILE B N 1
ATOM 3613 C CA . ILE B 1 172 ? 5.266 -9.352 -7.211 1 95.94 172 ILE B CA 1
ATOM 3614 C C . ILE B 1 172 ? 5.855 -8.094 -7.844 1 95.94 172 ILE B C 1
ATOM 3616 O O . ILE B 1 172 ? 6.621 -8.172 -8.805 1 95.94 172 ILE B O 1
ATOM 3620 N N . PRO B 1 173 ? 5.453 -6.941 -7.387 1 96.88 173 PRO B N 1
ATOM 3621 C CA . PRO B 1 173 ? 5.957 -5.715 -8 1 96.88 173 PRO B CA 1
ATOM 3622 C C . PRO B 1 173 ? 7.438 -5.473 -7.715 1 96.88 173 PRO B C 1
ATOM 3624 O O . PRO B 1 173 ? 8.008 -6.105 -6.82 1 96.88 173 PRO B O 1
ATOM 3627 N N . SER B 1 174 ? 8.055 -4.602 -8.508 1 97.31 174 SER B N 1
ATOM 3628 C CA . SER B 1 174 ? 9.469 -4.309 -8.344 1 97.31 174 SER B CA 1
ATOM 3629 C C . SER B 1 174 ? 9.688 -3.094 -7.449 1 97.31 174 SER B C 1
ATOM 3631 O O . SER B 1 174 ? 10.812 -2.816 -7.027 1 97.31 174 SER B O 1
ATOM 3633 N N . GLN B 1 175 ? 8.562 -2.361 -7.148 1 98.31 175 GLN B N 1
ATOM 3634 C CA . GLN B 1 175 ? 8.711 -1.14 -6.367 1 98.31 175 GLN B CA 1
ATOM 3635 C C . GLN B 1 175 ? 7.473 -0.888 -5.504 1 98.31 175 GLN B C 1
ATOM 3637 O O . GLN B 1 175 ? 6.387 -1.383 -5.809 1 98.31 175 GLN B O 1
ATOM 3642 N N . ALA B 1 176 ? 7.621 -0.133 -4.426 1 98.75 176 ALA B N 1
ATOM 3643 C CA . ALA B 1 176 ? 6.547 0.394 -3.584 1 98.75 176 ALA B CA 1
ATOM 3644 C C . ALA B 1 176 ? 6.781 1.865 -3.254 1 98.75 176 ALA B C 1
ATOM 3646 O O . ALA B 1 176 ? 7.926 2.299 -3.1 1 98.75 176 ALA B O 1
ATOM 3647 N N . VAL B 1 177 ? 5.742 2.598 -3.195 1 98.81 177 VAL B N 1
ATOM 3648 C CA . VAL B 1 177 ? 5.793 4.016 -2.854 1 98.81 177 VAL B CA 1
ATOM 3649 C C . VAL B 1 177 ? 5.02 4.266 -1.561 1 98.81 177 VAL B C 1
ATOM 3651 O O . VAL B 1 177 ? 3.865 3.848 -1.43 1 98.81 177 VAL B O 1
ATOM 3654 N N . ILE B 1 178 ? 5.652 4.918 -0.615 1 98.81 178 ILE B N 1
ATOM 3655 C CA . ILE B 1 178 ? 5.039 5.305 0.651 1 98.81 178 ILE B CA 1
ATOM 3656 C C . ILE B 1 178 ? 5.184 6.812 0.853 1 98.81 178 ILE B C 1
ATOM 3658 O O . ILE B 1 178 ? 6.246 7.379 0.601 1 98.81 178 ILE B O 1
ATOM 3662 N N . LYS B 1 179 ? 4.094 7.457 1.185 1 98.62 179 LYS B N 1
ATOM 3663 C CA . LYS B 1 179 ? 4.098 8.883 1.498 1 98.62 179 LYS B CA 1
ATOM 3664 C C . LYS B 1 179 ? 3.473 9.148 2.865 1 98.62 179 LYS B C 1
ATOM 3666 O O . LYS B 1 179 ? 2.762 8.297 3.404 1 98.62 179 LYS B O 1
ATOM 3671 N N . GLY B 1 180 ? 3.74 10.312 3.365 1 98.12 180 GLY B N 1
ATOM 3672 C CA . GLY B 1 180 ? 3.127 10.742 4.609 1 98.12 180 GLY B CA 1
ATOM 3673 C C . GLY B 1 180 ? 3.619 12.094 5.082 1 98.12 180 GLY B C 1
ATOM 3674 O O . GLY B 1 180 ? 4.129 12.891 4.289 1 98.12 180 GLY B O 1
ATOM 3675 N N . THR B 1 181 ? 3.326 12.352 6.348 1 97.25 181 THR B N 1
ATOM 3676 C CA . THR B 1 181 ? 3.688 13.648 6.914 1 97.25 181 THR B CA 1
ATOM 3677 C C . THR B 1 181 ? 4.121 13.492 8.375 1 97.25 181 THR B C 1
ATOM 3679 O O . THR B 1 181 ? 3.732 12.539 9.047 1 97.25 181 THR B O 1
ATOM 3682 N N . VAL B 1 182 ? 4.977 14.352 8.758 1 97.44 182 VAL B N 1
ATOM 3683 C CA . VAL B 1 182 ? 5.387 14.516 10.148 1 97.44 182 VAL B CA 1
ATOM 3684 C C . VAL B 1 182 ? 5.039 15.922 10.625 1 97.44 182 VAL B C 1
ATOM 3686 O O . VAL B 1 182 ? 5.18 16.891 9.875 1 97.44 182 VAL B O 1
ATOM 3689 N N . ARG B 1 183 ? 4.543 16.047 11.812 1 96.5 183 ARG B N 1
ATOM 3690 C CA . ARG B 1 183 ? 4.277 17.328 12.461 1 96.5 183 ARG B CA 1
ATOM 3691 C C . ARG B 1 183 ? 5.086 17.469 13.75 1 96.5 183 ARG B C 1
ATOM 3693 O O . ARG B 1 183 ? 5.152 16.531 14.547 1 96.5 183 ARG B O 1
ATOM 3700 N N . ALA B 1 184 ? 5.703 18.578 13.898 1 96.06 184 ALA B N 1
ATOM 3701 C CA . ALA B 1 184 ? 6.473 18.859 15.109 1 96.06 184 ALA B CA 1
ATOM 3702 C C . ALA B 1 184 ? 6.543 20.359 15.375 1 96.06 184 ALA B C 1
ATOM 3704 O O . ALA B 1 184 ? 6.227 21.172 14.492 1 96.06 184 ALA B O 1
ATOM 3705 N N . PHE B 1 185 ? 7.027 20.734 16.578 1 94.88 185 PHE B N 1
ATOM 3706 C CA . PHE B 1 185 ? 6.98 22.141 16.984 1 94.88 185 PHE B CA 1
ATOM 3707 C C . PHE B 1 185 ? 8.367 22.766 16.922 1 94.88 185 PHE B C 1
ATOM 3709 O O . PHE B 1 185 ? 8.539 23.938 17.297 1 94.88 185 PHE B O 1
ATOM 3716 N N . ASP B 1 186 ? 9.344 21.969 16.516 1 92.5 186 ASP B N 1
ATOM 3717 C CA . ASP B 1 186 ? 10.68 22.547 16.391 1 92.5 186 ASP B CA 1
ATOM 3718 C C . ASP B 1 186 ? 11.531 21.75 15.406 1 92.5 186 ASP B C 1
ATOM 3720 O O . ASP B 1 186 ? 11.242 20.578 15.133 1 92.5 186 ASP B O 1
ATOM 3724 N N . ARG B 1 187 ? 12.594 22.391 14.93 1 92.81 187 ARG B N 1
ATOM 3725 C CA . ARG B 1 187 ? 13.453 21.828 13.898 1 92.81 187 ARG B CA 1
ATOM 3726 C C . ARG B 1 187 ? 14.242 20.641 14.445 1 92.81 187 ARG B C 1
ATOM 3728 O O . ARG B 1 187 ? 14.492 19.672 13.727 1 92.81 187 ARG B O 1
ATOM 3735 N N . GLU B 1 188 ? 14.656 20.719 15.633 1 94.56 188 GLU B N 1
ATOM 3736 C CA . GLU B 1 188 ? 15.43 19.641 16.25 1 94.56 188 GLU B CA 1
ATOM 3737 C C . GLU B 1 188 ? 14.641 18.328 16.25 1 94.56 188 GLU B C 1
ATOM 3739 O O . GLU B 1 188 ? 15.18 17.266 15.938 1 94.56 188 GLU B O 1
ATOM 3744 N N . THR B 1 189 ? 13.383 18.422 16.625 1 96.12 189 THR B N 1
ATOM 3745 C CA . THR B 1 189 ? 12.516 17.25 16.625 1 96.12 189 THR B CA 1
ATOM 3746 C C . THR B 1 189 ? 12.375 16.672 15.227 1 96.12 189 THR B C 1
ATOM 3748 O O . THR B 1 189 ? 12.43 15.445 15.055 1 96.12 189 THR B O 1
ATOM 3751 N N . HIS B 1 190 ? 12.227 17.5 14.242 1 97.06 190 HIS B N 1
ATOM 3752 C CA . HIS B 1 190 ? 12.18 17.031 12.867 1 97.06 190 HIS B CA 1
ATOM 3753 C C . HIS B 1 190 ? 13.469 16.312 12.484 1 97.06 190 HIS B C 1
ATOM 3755 O O . HIS B 1 190 ? 13.422 15.242 11.867 1 97.06 190 HIS B O 1
ATOM 3761 N N . ASN B 1 191 ? 14.555 16.906 12.844 1 97.19 191 ASN B N 1
ATOM 3762 C CA . ASN B 1 191 ? 15.844 16.312 12.508 1 97.19 191 ASN B CA 1
ATOM 3763 C C . ASN B 1 191 ? 15.984 14.914 13.109 1 97.19 191 ASN B C 1
ATOM 3765 O O . ASN B 1 191 ? 16.453 13.992 12.438 1 97.19 191 ASN B O 1
ATOM 3769 N N . VAL B 1 192 ? 15.602 14.789 14.328 1 97.19 192 VAL B N 1
ATOM 3770 C CA . VAL B 1 192 ? 15.719 13.516 15.023 1 97.19 192 VAL B CA 1
ATOM 3771 C C . VAL B 1 192 ? 14.82 12.477 14.359 1 97.19 192 VAL B C 1
ATOM 3773 O O . VAL B 1 192 ? 15.25 11.336 14.125 1 97.19 192 VAL B O 1
ATOM 3776 N N . ILE B 1 193 ? 13.625 12.828 14.055 1 98 193 ILE B N 1
ATOM 3777 C CA . ILE B 1 193 ? 12.672 11.906 13.445 1 98 193 ILE B CA 1
ATOM 3778 C C . ILE B 1 193 ? 13.148 11.508 12.055 1 98 193 ILE B C 1
ATOM 3780 O O . ILE B 1 193 ? 13.133 10.328 11.695 1 98 193 ILE B O 1
ATOM 3784 N N . GLN B 1 194 ? 13.625 12.492 11.297 1 98.44 194 GLN B N 1
ATOM 3785 C CA . GLN B 1 194 ? 14.133 12.234 9.953 1 98.44 194 GLN B CA 1
ATOM 3786 C C . GLN B 1 194 ? 15.289 11.234 9.984 1 98.44 194 GLN B C 1
ATOM 3788 O O . GLN B 1 194 ? 15.336 10.312 9.172 1 98.44 194 GLN B O 1
ATOM 3793 N N . GLU B 1 195 ? 16.172 11.477 10.867 1 98.31 195 GLU B N 1
ATOM 3794 C CA . GLU B 1 195 ? 17.328 10.594 10.992 1 98.31 195 GLU B CA 1
ATOM 3795 C C . GLU B 1 195 ? 16.906 9.172 11.359 1 98.31 195 GLU B C 1
ATOM 3797 O O . GLU B 1 195 ? 17.438 8.211 10.805 1 98.31 195 GLU B O 1
ATOM 3802 N N . ARG B 1 196 ? 16.031 9.031 12.297 1 98.31 196 ARG B N 1
ATOM 3803 C CA . ARG B 1 196 ? 15.547 7.711 12.695 1 98.31 196 ARG B CA 1
ATOM 3804 C C . ARG B 1 196 ? 14.805 7.023 11.562 1 98.31 196 ARG B C 1
ATOM 3806 O O . ARG B 1 196 ? 14.938 5.816 11.359 1 98.31 196 ARG B O 1
ATOM 3813 N N . MET B 1 197 ? 13.984 7.805 10.867 1 98.69 197 MET B N 1
ATOM 3814 C CA . MET B 1 197 ? 13.289 7.25 9.711 1 98.69 197 MET B CA 1
ATOM 3815 C C . MET B 1 197 ? 14.281 6.691 8.695 1 98.69 197 MET B C 1
ATOM 3817 O O . MET B 1 197 ? 14.117 5.566 8.219 1 98.69 197 MET B O 1
ATOM 3821 N N . ASN B 1 198 ? 15.25 7.512 8.398 1 98.69 198 ASN B N 1
ATOM 3822 C CA . ASN B 1 198 ? 16.266 7.082 7.449 1 98.69 198 ASN B CA 1
ATOM 3823 C C . ASN B 1 198 ? 16.953 5.793 7.898 1 98.69 198 ASN B C 1
ATOM 3825 O O . ASN B 1 198 ? 17.188 4.895 7.086 1 98.69 198 ASN B O 1
ATOM 3829 N N . SER B 1 199 ? 17.297 5.703 9.133 1 98.5 199 SER B N 1
ATOM 3830 C CA . SER B 1 199 ? 17.938 4.52 9.68 1 98.5 199 SER B CA 1
ATOM 3831 C C . SER B 1 199 ? 17.062 3.285 9.531 1 98.5 199 SER B C 1
ATOM 3833 O O . SER B 1 199 ? 17.547 2.209 9.172 1 98.5 199 SER B O 1
ATOM 3835 N N . VAL B 1 200 ? 15.812 3.404 9.859 1 98.56 200 VAL B N 1
ATOM 3836 C CA . VAL B 1 200 ? 14.859 2.303 9.758 1 98.56 200 VAL B CA 1
ATOM 3837 C C . VAL B 1 200 ? 14.75 1.849 8.305 1 98.56 200 VAL B C 1
ATOM 3839 O O . VAL B 1 200 ? 14.852 0.656 8.016 1 98.56 200 VAL B O 1
ATOM 3842 N N . ILE B 1 201 ? 14.539 2.814 7.371 1 98.81 201 ILE B N 1
ATOM 3843 C CA . ILE B 1 201 ? 14.367 2.51 5.953 1 98.81 201 ILE B CA 1
ATOM 3844 C C . ILE B 1 201 ? 15.609 1.783 5.434 1 98.81 201 ILE B C 1
ATOM 3846 O O . ILE B 1 201 ? 15.492 0.74 4.785 1 98.81 201 ILE B O 1
ATOM 3850 N N . ALA B 1 202 ? 16.766 2.338 5.738 1 98.69 202 ALA B N 1
ATOM 3851 C CA . ALA B 1 202 ? 18.031 1.768 5.285 1 98.69 202 ALA B CA 1
ATOM 3852 C C . ALA B 1 202 ? 18.219 0.347 5.812 1 98.69 202 ALA B C 1
ATOM 3854 O O . ALA B 1 202 ? 18.625 -0.549 5.07 1 98.69 202 ALA B O 1
ATOM 3855 N N . SER B 1 203 ? 17.969 0.112 7.074 1 98.5 203 SER B N 1
ATOM 3856 C CA . SER B 1 203 ? 18.141 -1.195 7.695 1 98.5 203 SER B CA 1
ATOM 3857 C C . SER B 1 203 ? 17.188 -2.225 7.098 1 98.5 203 SER B C 1
ATOM 3859 O O . SER B 1 203 ? 17.594 -3.344 6.777 1 98.5 203 SER B O 1
ATOM 3861 N N . MET B 1 204 ? 15.938 -1.855 6.938 1 98.12 204 MET B N 1
ATOM 3862 C CA . MET B 1 204 ? 14.922 -2.797 6.473 1 98.12 204 MET B CA 1
ATOM 3863 C C . MET B 1 204 ? 15.148 -3.154 5.004 1 98.12 204 MET B C 1
ATOM 3865 O O . MET B 1 204 ? 14.906 -4.289 4.594 1 98.12 204 MET B O 1
ATOM 3869 N N . THR B 1 205 ? 15.516 -2.156 4.195 1 98.38 205 THR B N 1
ATOM 3870 C CA . THR B 1 205 ? 15.773 -2.43 2.783 1 98.38 205 THR B CA 1
ATOM 3871 C C . THR B 1 205 ? 17.047 -3.262 2.615 1 98.38 205 THR B C 1
ATOM 3873 O O . THR B 1 205 ? 17.062 -4.223 1.845 1 98.38 205 THR B O 1
ATOM 3876 N N . SER B 1 206 ? 18.094 -2.943 3.334 1 97.62 206 SER B N 1
ATOM 3877 C CA . SER B 1 206 ? 19.359 -3.656 3.246 1 97.62 206 SER B CA 1
ATOM 3878 C C . SER B 1 206 ? 19.203 -5.117 3.658 1 97.62 206 SER B C 1
ATOM 3880 O O . SER B 1 206 ? 19.797 -6.008 3.045 1 97.62 206 SER B O 1
ATOM 3882 N N . ALA B 1 207 ? 18.5 -5.371 4.656 1 97 207 ALA B N 1
ATOM 3883 C CA . ALA B 1 207 ? 18.281 -6.723 5.168 1 97 207 ALA B CA 1
ATOM 3884 C C . ALA B 1 207 ? 17.719 -7.641 4.082 1 97 207 ALA B C 1
ATOM 3886 O O . ALA B 1 207 ? 17.969 -8.852 4.094 1 97 207 ALA B O 1
ATOM 3887 N N . GLU B 1 208 ? 17.031 -7.109 3.102 1 96.5 208 GLU B N 1
ATOM 3888 C CA . GLU B 1 208 ? 16.359 -7.914 2.084 1 96.5 208 GLU B CA 1
ATOM 3889 C C . GLU B 1 208 ? 17.047 -7.758 0.726 1 96.5 208 GLU B C 1
ATOM 3891 O O . GLU B 1 208 ? 16.562 -8.297 -0.277 1 96.5 208 GLU B O 1
ATOM 3896 N N . GLY B 1 209 ? 18.047 -6.965 0.681 1 97.25 209 GLY B N 1
ATOM 3897 C CA . GLY B 1 209 ? 18.781 -6.754 -0.558 1 97.25 209 GLY B CA 1
ATOM 3898 C C . GLY B 1 209 ? 18.094 -5.801 -1.509 1 97.25 209 GLY B C 1
ATOM 3899 O O . GLY B 1 209 ? 18.156 -5.965 -2.729 1 97.25 209 GLY B O 1
ATOM 3900 N N . ALA B 1 210 ? 17.359 -4.887 -0.97 1 98.31 210 ALA B N 1
ATOM 3901 C CA . ALA B 1 210 ? 16.656 -3.881 -1.768 1 98.31 210 ALA B CA 1
ATOM 3902 C C . ALA B 1 210 ? 17.344 -2.523 -1.667 1 98.31 210 ALA B C 1
ATOM 3904 O O . ALA B 1 210 ? 18.203 -2.32 -0.807 1 98.31 210 ALA B O 1
ATOM 3905 N N . ASP B 1 211 ? 16.984 -1.658 -2.619 1 98.5 211 ASP B N 1
ATOM 3906 C CA . ASP B 1 211 ? 17.406 -0.263 -2.59 1 98.5 211 ASP B CA 1
ATOM 3907 C C . ASP B 1 211 ? 16.234 0.664 -2.27 1 98.5 211 ASP B C 1
ATOM 3909 O O . ASP B 1 211 ? 15.086 0.229 -2.24 1 98.5 211 ASP B O 1
ATOM 3913 N N . PHE B 1 212 ? 16.578 1.974 -1.969 1 98.75 212 PHE B N 1
ATOM 3914 C CA . PHE B 1 212 ? 15.5 2.904 -1.652 1 98.75 212 PHE B CA 1
ATOM 3915 C C . PHE B 1 212 ? 15.906 4.332 -1.997 1 98.75 212 PHE B C 1
ATOM 3917 O O . PHE B 1 212 ? 17.078 4.613 -2.23 1 98.75 212 PHE B O 1
ATOM 3924 N N . SER B 1 213 ? 14.93 5.172 -2.172 1 98.75 213 SER B N 1
ATOM 3925 C CA . SER B 1 213 ? 15.062 6.621 -2.111 1 98.75 213 SER B CA 1
ATOM 3926 C C . SER B 1 213 ? 14.172 7.215 -1.021 1 98.75 213 SER B C 1
ATOM 3928 O O . SER B 1 213 ? 13.086 6.699 -0.751 1 98.75 213 SER B O 1
ATOM 3930 N N . PHE B 1 214 ? 14.734 8.219 -0.374 1 98.75 214 PHE B N 1
ATOM 3931 C CA . PHE B 1 214 ? 14.039 8.859 0.735 1 98.75 214 PHE B CA 1
ATOM 3932 C C . PHE B 1 214 ? 14.18 10.375 0.664 1 98.75 214 PHE B C 1
ATOM 3934 O O . PHE B 1 214 ? 15.289 10.891 0.52 1 98.75 214 PHE B O 1
ATOM 3941 N N . SER B 1 215 ? 13.008 10.984 0.711 1 98.69 215 SER B N 1
ATOM 3942 C CA . SER B 1 215 ? 13.008 12.438 0.803 1 98.69 215 SER B CA 1
ATOM 3943 C C . SER B 1 215 ? 12.156 12.922 1.976 1 98.69 215 SER B C 1
ATOM 3945 O O . SER B 1 215 ? 11.133 12.312 2.295 1 98.69 215 SER B O 1
ATOM 3947 N N . TYR B 1 216 ? 12.625 13.883 2.598 1 98.19 216 TYR B N 1
ATOM 3948 C CA . TYR B 1 216 ? 12.008 14.57 3.727 1 98.19 216 TYR B CA 1
ATOM 3949 C C . TYR B 1 216 ? 12 16.078 3.508 1 98.19 216 TYR B C 1
ATOM 3951 O O . TYR B 1 216 ? 13.047 16.719 3.549 1 98.19 216 TYR B O 1
ATOM 3959 N N . ASN B 1 217 ? 10.805 16.625 3.291 1 96.69 217 ASN B N 1
ATOM 3960 C CA . ASN B 1 217 ? 10.68 18.016 2.906 1 96.69 217 ASN B CA 1
ATOM 3961 C C . ASN B 1 217 ? 9.984 18.844 3.992 1 96.69 217 ASN B C 1
ATOM 3963 O O . ASN B 1 217 ? 8.773 18.734 4.176 1 96.69 217 ASN B O 1
ATOM 3967 N N . LEU B 1 218 ? 10.773 19.703 4.602 1 94 218 LEU B N 1
ATOM 3968 C CA . LEU B 1 218 ? 10.227 20.562 5.641 1 94 218 LEU B CA 1
ATOM 3969 C C . LEU B 1 218 ? 9.336 21.641 5.035 1 94 218 LEU B C 1
ATOM 3971 O O . LEU B 1 218 ? 9.664 22.219 4 1 94 218 LEU B O 1
ATOM 3975 N N . GLY B 1 219 ? 8.203 21.797 5.664 1 89.75 219 GLY B N 1
ATOM 3976 C CA . GLY B 1 219 ? 7.289 22.844 5.246 1 89.75 219 GLY B CA 1
ATOM 3977 C C . GLY B 1 219 ? 7.477 24.141 6.016 1 89.75 219 GLY B C 1
ATOM 3978 O O . GLY B 1 219 ? 8.602 24.609 6.18 1 89.75 219 GLY B O 1
ATOM 3979 N N . TYR B 1 220 ? 6.359 24.719 6.535 1 87.56 220 TYR B N 1
ATOM 3980 C CA . TYR B 1 220 ? 6.344 25.953 7.301 1 87.56 220 TYR B CA 1
ATOM 3981 C C . TYR B 1 220 ? 6.992 25.766 8.664 1 87.56 220 TYR B C 1
ATOM 3983 O O . TYR B 1 220 ? 6.895 24.688 9.258 1 87.56 220 TYR B O 1
ATOM 3991 N N . PRO B 1 221 ? 7.602 26.875 9.039 1 92.44 221 PRO B N 1
ATOM 3992 C CA . PRO B 1 221 ? 7.98 26.828 10.453 1 92.44 221 PRO B CA 1
ATOM 3993 C C . PRO B 1 221 ? 6.773 26.766 11.383 1 92.44 221 PRO B C 1
ATOM 3995 O O . PRO B 1 221 ? 5.648 27.047 10.969 1 92.44 221 PRO B O 1
ATOM 3998 N N . PRO B 1 222 ? 7.023 26.328 12.539 1 94.81 222 PRO B N 1
ATOM 3999 C CA . PRO B 1 222 ? 5.914 26.406 13.492 1 94.81 222 PRO B CA 1
ATOM 4000 C C . PRO B 1 222 ? 5.516 27.828 13.844 1 94.81 222 PRO B C 1
ATOM 4002 O O . PRO B 1 222 ? 6.328 28.75 13.703 1 94.81 222 PRO B O 1
ATOM 4005 N N . VAL B 1 223 ? 4.273 28.016 14.203 1 94.88 223 VAL B N 1
ATOM 4006 C CA . VAL B 1 223 ? 3.859 29.328 14.711 1 94.88 223 VAL B CA 1
ATOM 4007 C C . VAL B 1 223 ? 4.258 29.453 16.188 1 94.88 223 VAL B C 1
ATOM 4009 O O . VAL B 1 223 ? 3.807 28.672 17.031 1 94.88 223 VAL B O 1
ATOM 4012 N N . ILE B 1 224 ? 5.102 30.359 16.453 1 96.5 224 ILE B N 1
ATOM 4013 C CA . ILE B 1 224 ? 5.52 30.672 17.828 1 96.5 224 ILE B CA 1
ATOM 4014 C C . ILE B 1 224 ? 4.984 32.031 18.234 1 96.5 224 ILE B C 1
ATOM 4016 O O . ILE B 1 224 ? 5.484 33.062 17.781 1 96.5 224 ILE B O 1
ATOM 4020 N N . ASN B 1 225 ? 4.012 32.062 19.125 1 97.75 225 ASN B N 1
ATOM 4021 C CA . ASN B 1 225 ? 3.467 33.312 19.609 1 97.75 225 ASN B CA 1
ATOM 4022 C C . ASN B 1 225 ? 4.438 34.031 20.562 1 97.75 225 ASN B C 1
ATOM 4024 O O . ASN B 1 225 ? 4.945 33.406 21.5 1 97.75 225 ASN B O 1
ATOM 4028 N N . ASN B 1 226 ? 4.656 35.25 20.297 1 98.19 226 ASN B N 1
ATOM 4029 C CA . ASN B 1 226 ? 5.422 36.094 21.203 1 98.19 226 ASN B CA 1
ATOM 4030 C C . ASN B 1 226 ? 4.668 36.312 22.516 1 98.19 226 ASN B C 1
ATOM 4032 O O . ASN B 1 226 ? 3.484 36.656 22.5 1 98.19 226 ASN B O 1
ATOM 4036 N N . GLY B 1 227 ? 5.34 36.188 23.594 1 97.81 227 GLY B N 1
ATOM 4037 C CA . GLY B 1 227 ? 4.699 36.25 24.891 1 97.81 227 GLY B CA 1
ATOM 4038 C C . GLY B 1 227 ? 4.047 37.594 25.156 1 97.81 227 GLY B C 1
ATOM 4039 O O . GLY B 1 227 ? 2.932 37.656 25.688 1 97.81 227 GLY B O 1
ATOM 4040 N N . GLU B 1 228 ? 4.684 38.656 24.812 1 98.06 228 GLU B N 1
ATOM 4041 C CA . GLU B 1 228 ? 4.168 40 25.062 1 98.06 228 GLU B CA 1
ATOM 4042 C C . GLU B 1 228 ? 2.947 40.281 24.188 1 98.06 228 GLU B C 1
ATOM 4044 O O . GLU B 1 228 ? 1.979 40.906 24.656 1 98.06 228 GLU B O 1
ATOM 4049 N N . ILE B 1 229 ? 3.004 39.844 22.969 1 98.31 229 ILE B N 1
ATOM 4050 C CA . ILE B 1 229 ? 1.895 40.094 22.047 1 98.31 229 ILE B CA 1
ATOM 4051 C C . ILE B 1 229 ? 0.703 39.219 22.438 1 98.31 229 ILE B C 1
ATOM 4053 O O . ILE B 1 229 ? -0.447 39.656 22.359 1 98.31 229 ILE B O 1
ATOM 4057 N N . ALA B 1 230 ? 0.973 38.031 22.844 1 98.25 230 ALA B N 1
ATOM 4058 C CA . ALA B 1 230 ? -0.094 37.156 23.328 1 98.25 230 ALA B CA 1
ATOM 4059 C C . ALA B 1 230 ? -0.785 37.75 24.547 1 98.25 230 ALA B C 1
ATOM 4061 O O . ALA B 1 230 ? -2.01 37.688 24.672 1 98.25 230 ALA B O 1
ATOM 4062 N N . LYS B 1 231 ? 0.008 38.281 25.406 1 97.94 231 LYS B N 1
ATOM 4063 C CA . LYS B 1 231 ? -0.536 38.938 26.594 1 97.94 231 LYS B CA 1
ATOM 4064 C C . LYS B 1 231 ? -1.376 40.156 26.203 1 97.94 231 LYS B C 1
ATOM 4066 O O . LYS B 1 231 ? -2.41 40.406 26.828 1 97.94 231 LYS B O 1
ATOM 4071 N N . LEU B 1 232 ? -0.902 40.906 25.25 1 98.19 232 LEU B N 1
ATOM 4072 C CA . LEU B 1 232 ? -1.66 42.062 24.734 1 98.19 232 LEU B CA 1
ATOM 4073 C C . LEU B 1 232 ? -3.041 41.625 24.266 1 98.19 232 LEU B C 1
ATOM 4075 O O . LEU B 1 232 ? -4.047 42.219 24.609 1 98.19 232 LEU B O 1
ATOM 4079 N N . ILE B 1 233 ? -3.094 40.5 23.516 1 98.5 233 ILE B N 1
ATOM 4080 C CA . ILE B 1 233 ? -4.344 39.969 22.984 1 98.5 233 ILE B CA 1
ATOM 4081 C C . ILE B 1 233 ? -5.238 39.5 24.141 1 98.5 233 ILE B C 1
ATOM 4083 O O . ILE B 1 233 ? -6.434 39.812 24.156 1 98.5 233 ILE B O 1
ATOM 4087 N N . SER B 1 234 ? -4.664 38.844 25.078 1 98.38 234 SER B N 1
ATOM 4088 C CA . SER B 1 234 ? -5.402 38.344 26.234 1 98.38 234 SER B CA 1
ATOM 4089 C C . SER B 1 234 ? -6.031 39.469 27.016 1 98.38 234 SER B C 1
ATOM 4091 O O . SER B 1 234 ? -7.227 39.438 27.328 1 98.38 234 SER B O 1
ATOM 4093 N N . ASN B 1 235 ? -5.277 40.469 27.297 1 98.25 235 ASN B N 1
ATOM 4094 C CA . ASN B 1 235 ? -5.762 41.594 28.078 1 98.25 235 ASN B CA 1
ATOM 4095 C C . ASN B 1 235 ? -6.852 42.375 27.344 1 98.25 235 ASN B C 1
ATOM 4097 O O . ASN B 1 235 ? -7.867 42.75 27.922 1 98.25 235 ASN B O 1
ATOM 4101 N N . ALA B 1 236 ? -6.605 42.625 26.094 1 98.25 236 ALA B N 1
ATOM 4102 C CA . ALA B 1 236 ? -7.609 43.281 25.281 1 98.25 236 ALA B CA 1
ATOM 4103 C C . ALA B 1 236 ? -8.914 42.5 25.25 1 98.25 236 ALA B C 1
ATOM 4105 O O . ALA B 1 236 ? -10 43.094 25.344 1 98.25 236 ALA B O 1
ATOM 4106 N N . SER B 1 237 ? -8.789 41.219 25.141 1 98.44 237 SER B N 1
ATOM 4107 C CA . SER B 1 237 ? -9.961 40.375 25.047 1 98.44 237 SER B CA 1
ATOM 4108 C C . SER B 1 237 ? -10.727 40.344 26.375 1 98.44 237 SER B C 1
ATOM 4110 O O . SER B 1 237 ? -11.961 40.281 26.375 1 98.44 237 SER B O 1
ATOM 4112 N N . LYS B 1 238 ? -10.008 40.375 27.453 1 98.19 238 LYS B N 1
ATOM 4113 C CA . LYS B 1 238 ? -10.648 40.406 28.766 1 98.19 238 LYS B CA 1
ATOM 4114 C C . LYS B 1 238 ? -11.469 41.688 28.953 1 98.19 238 LYS B C 1
ATOM 4116 O O . LYS B 1 238 ? -12.531 41.656 29.578 1 98.19 238 LYS B O 1
ATOM 4121 N N . LYS B 1 239 ? -11.023 42.781 28.406 1 97.75 239 LYS B N 1
ATOM 4122 C CA . LYS B 1 239 ? -11.75 44.031 28.484 1 97.75 239 LYS B CA 1
ATOM 4123 C C . LYS B 1 239 ? -13.078 43.938 27.734 1 97.75 239 LYS B C 1
ATOM 4125 O O . LYS B 1 239 ? -14.062 44.562 28.141 1 97.75 239 LYS B O 1
ATOM 4130 N N . ILE B 1 240 ? -13.031 43.156 26.703 1 97.31 240 ILE B N 1
ATOM 4131 C CA . ILE B 1 240 ? -14.172 43.125 25.797 1 97.31 240 ILE B CA 1
ATOM 4132 C C . ILE B 1 240 ? -15.133 42.031 26.203 1 97.31 240 ILE B C 1
ATOM 4134 O O . ILE B 1 240 ? -16.344 42.219 26.219 1 97.31 240 ILE B O 1
ATOM 4138 N N . LEU B 1 241 ? -14.594 40.844 26.578 1 97.38 241 LEU B N 1
ATOM 4139 C CA . LEU B 1 241 ? -15.398 39.625 26.688 1 97.38 241 LEU B CA 1
ATOM 4140 C C . LEU B 1 241 ? -15.539 39.219 28.156 1 97.38 241 LEU B C 1
ATOM 4142 O O . LEU B 1 241 ? -16.406 38.406 28.5 1 97.38 241 LEU B O 1
ATOM 4146 N N . GLY B 1 242 ? -14.688 39.75 29 1 97.19 242 GLY B N 1
ATOM 4147 C CA . GLY B 1 242 ? -14.594 39.25 30.359 1 97.19 242 GLY B CA 1
ATOM 4148 C C . GLY B 1 242 ? -13.586 38.125 30.516 1 97.19 242 GLY B C 1
ATOM 4149 O O . GLY B 1 242 ? -13.344 37.375 29.578 1 97.19 242 GLY B O 1
ATOM 4150 N N . GLU B 1 243 ? -13.102 38 31.703 1 96.5 243 GLU B N 1
ATOM 4151 C CA . GLU B 1 243 ? -12.031 37.062 32 1 96.5 243 GLU B CA 1
ATOM 4152 C C . GLU B 1 243 ? -12.453 35.625 31.734 1 96.5 243 GLU B C 1
ATOM 4154 O O . GLU B 1 243 ? -11.656 34.812 31.266 1 96.5 243 GLU B O 1
ATOM 4159 N N . ASP B 1 244 ? -13.672 35.312 31.906 1 96.12 244 ASP B N 1
ATOM 4160 C CA . ASP B 1 244 ? -14.164 33.938 31.812 1 96.12 244 ASP B CA 1
ATOM 4161 C C . ASP B 1 244 ? -14.25 33.469 30.359 1 96.12 244 ASP B C 1
ATOM 4163 O O . ASP B 1 244 ? -14.367 32.25 30.094 1 96.12 244 ASP B O 1
ATOM 4167 N N . ASN B 1 245 ? -14.125 34.375 29.453 1 96.94 245 ASN B N 1
ATOM 4168 C CA . ASN B 1 245 ? -14.328 34.031 28.047 1 96.94 245 ASN B CA 1
ATOM 4169 C C . ASN B 1 245 ? -13.008 34.031 27.266 1 96.94 245 ASN B C 1
ATOM 4171 O O . ASN B 1 245 ? -13.008 33.906 26.047 1 96.94 245 ASN B O 1
ATOM 4175 N N . VAL B 1 246 ? -11.914 34.094 28.078 1 97.56 246 VAL B N 1
ATOM 4176 C CA . VAL B 1 246 ? -10.578 34.062 27.484 1 97.56 246 VAL B CA 1
ATOM 4177 C C . VAL B 1 246 ? -9.836 32.812 28 1 97.56 246 VAL B C 1
ATOM 4179 O O . VAL B 1 246 ? -9.523 32.719 29.188 1 97.56 246 VAL B O 1
ATOM 4182 N N . VAL B 1 247 ? -9.664 31.906 27.109 1 95 247 VAL B N 1
ATOM 4183 C CA . VAL B 1 247 ? -8.875 30.719 27.453 1 95 247 VAL B CA 1
ATOM 4184 C C . VAL B 1 247 ? -7.395 31 27.234 1 95 247 VAL B C 1
ATOM 4186 O O . VAL B 1 247 ? -6.945 31.156 26.094 1 95 247 VAL B O 1
ATOM 4189 N N . GLU B 1 248 ? -6.754 30.953 28.406 1 87.94 248 GLU B N 1
ATOM 4190 C CA . GLU B 1 248 ? -5.312 31.188 28.328 1 87.94 248 GLU B CA 1
ATOM 4191 C C . GLU B 1 248 ? -4.543 29.859 28.281 1 87.94 248 GLU B C 1
ATOM 4193 O O . GLU B 1 248 ? -4.984 28.859 28.844 1 87.94 248 GLU B O 1
ATOM 4198 N N . ASN B 1 249 ? -3.629 29.609 27.547 1 84.12 249 ASN B N 1
ATOM 4199 C CA . ASN B 1 249 ? -2.742 28.453 27.391 1 84.12 249 ASN B CA 1
ATOM 4200 C C . ASN B 1 249 ? -3.453 27.281 26.734 1 84.12 249 ASN B C 1
ATOM 4202 O O . ASN B 1 249 ? -3.443 26.172 27.266 1 84.12 249 ASN B O 1
ATOM 4206 N N . PRO B 1 250 ? -4.07 27.438 25.688 1 84.88 250 PRO B N 1
ATOM 4207 C CA . PRO B 1 250 ? -4.699 26.312 24.969 1 84.88 250 PRO B CA 1
ATOM 4208 C C . PRO B 1 250 ? -3.688 25.266 24.531 1 84.88 250 PRO B C 1
ATOM 4210 O O . PRO B 1 250 ? -2.492 25.547 24.438 1 84.88 250 PRO B O 1
ATOM 4213 N N . GLU B 1 251 ? -4.211 24.062 24.344 1 87.88 251 GLU B N 1
ATOM 4214 C CA . GLU B 1 251 ? -3.373 23.062 23.703 1 87.88 251 GLU B CA 1
ATOM 4215 C C . GLU B 1 251 ? -2.961 23.5 22.297 1 87.88 251 GLU B C 1
ATOM 4217 O O . GLU B 1 251 ? -3.771 24.047 21.547 1 87.88 251 GLU B O 1
ATOM 4222 N N . PRO B 1 252 ? -1.698 23.312 22.047 1 90.81 252 PRO B N 1
ATOM 4223 C CA . PRO B 1 252 ? -1.269 23.656 20.688 1 90.81 252 PRO B CA 1
ATOM 4224 C C . PRO B 1 252 ? -1.931 22.781 19.625 1 90.81 252 PRO 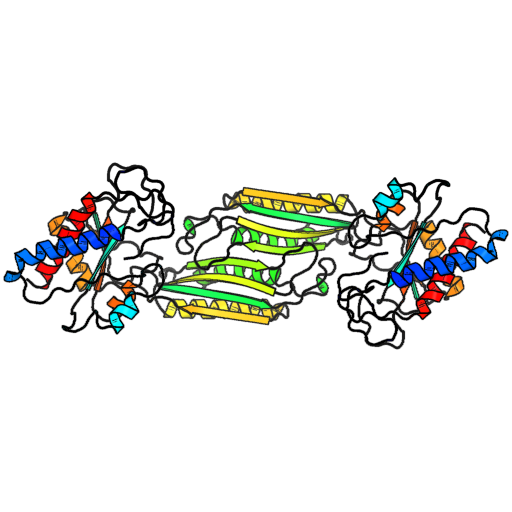B C 1
ATOM 4226 O O . PRO B 1 252 ? -2.438 21.703 19.938 1 90.81 252 PRO B O 1
ATOM 4229 N N . SER B 1 253 ? -1.946 23.328 18.469 1 89.88 253 SER B N 1
ATOM 4230 C CA . SER B 1 253 ? -2.545 22.625 17.344 1 89.88 253 SER B CA 1
ATOM 4231 C C . SER B 1 253 ? -1.479 21.953 16.484 1 89.88 253 SER B C 1
ATOM 4233 O O . SER B 1 253 ? -0.414 22.531 16.25 1 89.88 253 SER B O 1
ATOM 4235 N N . MET B 1 254 ? -1.812 20.781 15.938 1 90.06 254 MET B N 1
ATOM 4236 C CA . MET B 1 254 ? -0.89 20.078 15.055 1 90.06 254 MET B CA 1
ATOM 4237 C C . MET B 1 254 ? -1.118 20.484 13.602 1 90.06 254 MET B C 1
ATOM 4239 O O . MET B 1 254 ? -0.412 20.031 12.703 1 90.06 254 MET B O 1
ATOM 4243 N N . LEU B 1 255 ? -1.969 21.391 13.422 1 85.62 255 LEU B N 1
ATOM 4244 C CA . LEU B 1 255 ? -2.166 21.953 12.094 1 85.62 255 LEU B CA 1
ATOM 4245 C C . LEU B 1 255 ? -1.121 23.031 11.797 1 85.62 255 LEU B C 1
ATOM 4247 O O . LEU B 1 255 ? -0.469 23.531 12.719 1 85.62 255 LEU B O 1
ATOM 4251 N N . ALA B 1 256 ? -0.958 23.25 10.5 1 86.81 256 ALA B N 1
ATOM 4252 C CA . ALA B 1 256 ? 0.067 24.203 10.086 1 86.81 256 ALA B CA 1
ATOM 4253 C C . ALA B 1 256 ? -0.559 25.516 9.617 1 86.81 256 ALA B C 1
ATOM 4255 O O . ALA B 1 256 ? -1.719 25.531 9.203 1 86.81 256 ALA B O 1
ATOM 4256 N N . GLU B 1 257 ? 0.224 26.562 9.75 1 88.44 257 GLU B N 1
ATOM 4257 C CA . GLU B 1 257 ? -0.175 27.922 9.406 1 88.44 257 GLU B CA 1
ATOM 4258 C C . GLU B 1 257 ? 1.023 28.75 8.945 1 88.44 257 GLU B C 1
ATOM 4260 O O . GLU B 1 257 ? 2.074 28.734 9.586 1 88.44 257 GLU B O 1
ATOM 4265 N N . ASP B 1 258 ? 0.832 29.406 7.797 1 90.81 258 ASP B N 1
ATOM 4266 C CA . ASP B 1 258 ? 1.99 30.094 7.242 1 90.81 258 ASP B CA 1
ATOM 4267 C C . ASP B 1 258 ? 2.199 31.453 7.914 1 90.81 258 ASP B C 1
ATOM 4269 O O . ASP B 1 258 ? 3.168 32.156 7.621 1 90.81 258 ASP B O 1
ATOM 4273 N N . PHE B 1 259 ? 1.288 31.844 8.914 1 94.06 259 PHE B N 1
ATOM 4274 C CA . PHE B 1 259 ? 1.527 33 9.758 1 94.06 259 PHE B CA 1
ATOM 4275 C C . PHE B 1 259 ? 2.889 32.906 10.438 1 94.06 259 PHE B C 1
ATOM 4277 O O . PHE B 1 259 ? 3.445 33.906 10.867 1 94.06 259 PHE B O 1
ATOM 4284 N N . SER B 1 260 ? 3.426 31.75 10.453 1 94.38 260 SER B N 1
ATOM 4285 C CA . SER B 1 260 ? 4.727 31.516 11.07 1 94.38 260 SER B CA 1
ATOM 4286 C C . SER B 1 260 ? 5.824 32.312 10.398 1 94.38 260 SER B C 1
ATOM 4288 O O . SER B 1 260 ? 6.773 32.75 11.055 1 94.38 260 SER B O 1
ATOM 4290 N N . TYR B 1 261 ? 5.676 32.625 9.117 1 94.06 261 TYR B N 1
ATOM 4291 C CA . TYR B 1 261 ? 6.688 33.406 8.414 1 94.06 261 TYR B CA 1
ATOM 4292 C C . TYR B 1 261 ? 6.746 34.812 8.945 1 94.06 261 TYR B C 1
ATOM 4294 O O . TYR B 1 261 ? 7.824 35.406 9.031 1 94.06 261 TYR B O 1
ATOM 4302 N N . TYR B 1 262 ? 5.617 35.344 9.281 1 96.19 262 TYR B N 1
ATOM 4303 C CA . TYR B 1 262 ? 5.59 36.688 9.852 1 96.19 262 TYR B CA 1
ATOM 4304 C C . TYR B 1 262 ? 6.25 36.719 11.227 1 96.19 262 TYR B C 1
ATOM 4306 O O . TYR B 1 262 ? 7.027 37.625 11.531 1 96.19 262 TYR B O 1
ATOM 4314 N N . THR B 1 263 ? 5.926 35.688 11.977 1 96.12 263 THR B N 1
ATOM 4315 C CA . THR B 1 263 ? 6.406 35.688 13.359 1 96.12 263 THR B CA 1
ATOM 4316 C C . THR B 1 263 ? 7.906 35.406 13.406 1 96.12 263 THR B C 1
ATOM 4318 O O . THR B 1 263 ? 8.555 35.625 14.43 1 96.12 263 THR B O 1
ATOM 4321 N N . LEU B 1 264 ? 8.461 35 12.344 1 95.06 264 LEU B N 1
ATOM 4322 C CA . LEU B 1 264 ? 9.906 34.844 12.242 1 95.06 264 LEU B CA 1
ATOM 4323 C C . LEU B 1 264 ? 10.57 36.219 12.094 1 95.06 264 LEU B C 1
ATOM 4325 O O . LEU B 1 264 ? 11.758 36.375 12.375 1 95.06 264 LEU B O 1
ATOM 4329 N N . LYS B 1 265 ? 9.836 37.219 11.625 1 96.81 265 LYS B N 1
ATOM 4330 C CA . LYS B 1 265 ? 10.414 38.531 11.273 1 96.81 265 LYS B CA 1
ATOM 4331 C C . LYS B 1 265 ? 10.125 39.562 12.352 1 96.81 265 LYS B C 1
ATOM 4333 O O . LYS B 1 265 ? 10.969 40.406 12.633 1 96.81 265 LYS B O 1
ATOM 4338 N N . VAL B 1 266 ? 8.898 39.5 12.938 1 97.94 266 VAL B N 1
ATOM 4339 C CA . VAL B 1 266 ? 8.5 40.469 13.945 1 97.94 266 VAL B CA 1
ATOM 4340 C C . VAL B 1 266 ? 7.73 39.781 15.062 1 97.94 266 VAL B C 1
ATOM 4342 O O . VAL B 1 266 ? 7.129 38.719 14.844 1 97.94 266 VAL B O 1
ATOM 4345 N N . PRO B 1 267 ? 7.785 40.312 16.312 1 98.38 267 PRO B N 1
ATOM 4346 C CA . PRO B 1 267 ? 6.926 39.719 17.359 1 98.38 267 PRO B CA 1
ATOM 4347 C C . PRO B 1 267 ? 5.457 39.656 16.938 1 98.38 267 PRO B C 1
ATOM 4349 O O . PRO B 1 267 ? 4.914 40.656 16.438 1 98.38 267 PRO B O 1
ATOM 4352 N N . GLY B 1 268 ? 4.902 38.5 17.062 1 98.25 268 GLY B N 1
ATOM 4353 C CA . GLY B 1 268 ? 3.518 38.344 16.656 1 98.25 268 GLY B CA 1
ATOM 4354 C C . GLY B 1 268 ? 2.807 37.188 17.375 1 98.25 268 GLY B C 1
ATOM 4355 O O . GLY B 1 268 ? 3.443 36.375 18.047 1 98.25 268 GLY B O 1
ATOM 4356 N N . ALA B 1 269 ? 1.475 37.219 17.25 1 98.19 269 ALA B N 1
ATOM 4357 C CA . ALA B 1 269 ? 0.649 36.156 17.828 1 98.19 269 ALA B CA 1
ATOM 4358 C C . ALA B 1 269 ? -0.659 36 17.062 1 98.19 269 ALA B C 1
ATOM 4360 O O . ALA B 1 269 ? -1.224 36.969 16.578 1 98.19 269 ALA B O 1
ATOM 4361 N N . ILE B 1 270 ? -1.034 34.75 17.016 1 97.5 270 ILE B N 1
ATOM 4362 C CA . ILE B 1 270 ? -2.334 34.406 16.453 1 97.5 270 ILE B CA 1
ATOM 4363 C C . ILE B 1 270 ? -3.25 33.844 17.547 1 97.5 270 ILE B C 1
ATOM 4365 O O . ILE B 1 270 ? -2.787 33.188 18.469 1 97.5 270 ILE B O 1
ATOM 4369 N N . PHE B 1 271 ? -4.492 34.188 17.516 1 97.75 271 PHE B N 1
ATOM 4370 C CA . PHE B 1 271 ? -5.438 33.656 18.484 1 97.75 271 PHE B CA 1
ATOM 4371 C C . PHE B 1 271 ? -6.648 33.062 17.781 1 97.75 271 PHE B C 1
ATOM 4373 O O . PHE B 1 271 ? -6.918 33.375 16.609 1 97.75 271 PHE B O 1
ATOM 4380 N N . ASN B 1 272 ? -7.316 32.188 18.469 1 96.69 272 ASN B N 1
ATOM 4381 C CA . ASN B 1 272 ? -8.531 31.547 17.969 1 96.69 272 ASN B CA 1
ATOM 4382 C C . ASN B 1 272 ? -9.781 32.312 18.406 1 96.69 272 ASN B C 1
ATOM 4384 O O . ASN B 1 272 ? -9.953 32.625 19.578 1 96.69 272 ASN B O 1
ATOM 4388 N N . LEU B 1 273 ? -10.555 32.625 17.391 1 97.12 273 LEU B N 1
ATOM 4389 C CA . LEU B 1 273 ? -11.828 33.281 17.625 1 97.12 273 LEU B CA 1
ATOM 4390 C C . LEU B 1 273 ? -12.992 32.281 17.547 1 97.12 273 LEU B C 1
ATOM 4392 O O . LEU B 1 273 ? -13.234 31.703 16.5 1 97.12 273 LEU B O 1
ATOM 4396 N N . GLY B 1 274 ? -13.68 32.156 18.641 1 95.44 274 GLY B N 1
ATOM 4397 C CA . GLY B 1 274 ? -14.828 31.266 18.609 1 95.44 274 GLY B CA 1
ATOM 4398 C C . GLY B 1 274 ? -15.883 31.688 17.609 1 95.44 274 GLY B C 1
ATOM 4399 O O . GLY B 1 274 ? -16.188 32.875 17.469 1 95.44 274 GLY B O 1
ATOM 4400 N N . CYS B 1 275 ? -16.438 30.625 16.922 1 93.75 275 CYS B N 1
ATOM 4401 C CA . CYS B 1 275 ? -17.375 30.984 15.867 1 93.75 275 CYS B CA 1
ATOM 4402 C C . CYS B 1 275 ? -18.578 30.047 15.867 1 93.75 275 CYS B C 1
ATOM 4404 O O . CYS B 1 275 ? -19.375 30.047 14.922 1 93.75 275 CYS B O 1
ATOM 4406 N N . SER B 1 276 ? -18.656 29.188 16.844 1 91.38 276 SER B N 1
ATOM 4407 C CA . SER B 1 276 ? -19.797 28.297 16.938 1 91.38 276 SER B CA 1
ATOM 4408 C C . SER B 1 276 ? -20.891 28.906 17.812 1 91.38 276 SER B C 1
ATOM 4410 O O . SER B 1 276 ? -20.609 29.5 18.859 1 91.38 276 SER B O 1
ATOM 4412 N N . ASN B 1 277 ? -22.094 28.719 17.312 1 86.12 277 ASN B N 1
ATOM 4413 C CA . ASN B 1 277 ? -23.234 29.203 18.094 1 86.12 277 ASN B CA 1
ATOM 4414 C C . ASN B 1 277 ? -23.375 28.453 19.406 1 86.12 277 ASN B C 1
ATOM 4416 O O . ASN B 1 277 ? -23.375 27.219 19.422 1 86.12 277 ASN B O 1
ATOM 4420 N N . PRO B 1 278 ? -23.484 29.188 20.406 1 77.31 278 PRO B N 1
ATOM 4421 C CA . PRO B 1 278 ? -23.562 28.531 21.703 1 77.31 278 PRO B CA 1
ATOM 4422 C C . PRO B 1 278 ? -24.781 27.609 21.844 1 77.31 278 PRO B C 1
ATOM 4424 O O . PRO B 1 278 ? -24.766 26.688 22.656 1 77.31 278 PRO B O 1
ATOM 4427 N N . PHE B 1 279 ? -25.656 27.797 20.969 1 74.5 279 PHE B N 1
ATOM 4428 C CA . PHE B 1 279 ? -26.891 27.031 21.094 1 74.5 279 PHE B CA 1
ATOM 4429 C C . PHE B 1 279 ? -26.938 25.906 20.062 1 74.5 279 PHE B C 1
ATOM 4431 O O . PHE B 1 279 ? -27.859 25.094 20.062 1 74.5 279 PHE B O 1
ATOM 4438 N N . GLU B 1 280 ? -25.938 25.969 19.25 1 71.69 280 GLU B N 1
ATOM 4439 C CA . GLU B 1 280 ? -25.922 24.938 18.203 1 71.69 280 GLU B CA 1
ATOM 4440 C C . GLU B 1 280 ? -25.203 23.688 18.688 1 71.69 280 GLU B C 1
ATOM 4442 O O . GLU B 1 280 ? -24.109 23.766 19.281 1 71.69 280 GLU B O 1
ATOM 4447 N N . LYS B 1 281 ? -25.953 22.531 18.484 1 65.88 281 LYS B N 1
ATOM 4448 C CA . LYS B 1 281 ? -25.438 21.25 18.953 1 65.88 281 LYS B CA 1
ATOM 4449 C C . LYS B 1 281 ? -24.531 20.594 17.922 1 65.88 281 LYS B C 1
ATOM 4451 O O . LYS B 1 281 ? -23.609 19.859 18.266 1 65.88 281 LYS B O 1
ATOM 4456 N N . ASN B 1 282 ? -24.828 20.984 16.781 1 67.94 282 ASN B N 1
ATOM 4457 C CA . ASN B 1 282 ? -24.078 20.312 15.719 1 67.94 282 ASN B CA 1
ATOM 4458 C C . ASN B 1 282 ? -23.375 21.312 14.805 1 67.94 282 ASN B C 1
ATOM 4460 O O . ASN B 1 282 ? -23.984 21.859 13.891 1 67.94 282 ASN B O 1
ATOM 4464 N N . PHE B 1 283 ? -22.188 21.578 15.164 1 71.94 283 PHE B N 1
ATOM 4465 C CA . PHE B 1 283 ? -21.406 22.469 14.32 1 71.94 283 PHE B CA 1
ATOM 4466 C C . PHE B 1 283 ? -20.562 21.688 13.328 1 71.94 283 PHE B C 1
ATOM 4468 O O . PHE B 1 283 ? -19.938 20.688 13.688 1 71.94 283 PHE B O 1
ATOM 4475 N N . HIS B 1 284 ? -20.75 22.125 12.156 1 72.81 284 HIS B N 1
ATOM 4476 C CA . HIS B 1 284 ? -19.906 21.531 11.109 1 72.81 284 HIS B CA 1
ATOM 4477 C C . HIS B 1 284 ? -18.516 22.156 11.094 1 72.81 284 HIS B C 1
ATOM 4479 O O . HIS B 1 284 ? -18.391 23.391 11.086 1 72.81 284 HIS B O 1
ATOM 4485 N N . ASN B 1 285 ? -17.547 21.344 11.047 1 76.12 285 ASN B N 1
ATOM 4486 C CA . ASN B 1 285 ? -16.156 21.781 11.148 1 76.12 285 ASN B CA 1
ATOM 4487 C C . ASN B 1 285 ? -15.711 22.5 9.875 1 76.12 285 ASN B C 1
ATOM 4489 O O . ASN B 1 285 ? -16.422 22.516 8.875 1 76.12 285 ASN B O 1
ATOM 4493 N N . LEU B 1 286 ? -14.594 23.172 10.055 1 76.62 286 LEU B N 1
ATOM 4494 C CA . LEU B 1 286 ? -13.961 23.781 8.891 1 76.62 286 LEU B CA 1
ATOM 4495 C C . LEU B 1 286 ? -13.82 22.781 7.758 1 76.62 286 LEU B C 1
ATOM 4497 O O . LEU B 1 286 ? -13.703 21.578 8.008 1 76.62 286 LEU B O 1
ATOM 4501 N N . HIS B 1 287 ? -13.961 23.203 6.551 1 74.25 287 HIS B N 1
ATOM 4502 C CA . HIS B 1 287 ? -13.766 22.422 5.336 1 74.25 287 HIS B CA 1
ATOM 4503 C C . HIS B 1 287 ? -14.93 21.469 5.105 1 74.25 287 HIS B C 1
ATOM 4505 O O . HIS B 1 287 ? -14.781 20.469 4.395 1 74.25 287 HIS B O 1
ATOM 4511 N N . SER B 1 288 ? -15.961 21.688 5.766 1 78.19 288 SER B N 1
ATOM 4512 C CA . SER B 1 288 ? -17.219 21 5.488 1 78.19 288 SER B CA 1
ATOM 4513 C C . SER B 1 288 ? -18.094 21.828 4.543 1 78.19 288 SER B C 1
ATOM 4515 O O . SER B 1 288 ? -18.125 23.047 4.625 1 78.19 288 SER B O 1
ATOM 4517 N N . GLY B 1 289 ? -18.719 21.062 3.697 1 81.75 289 GLY B N 1
ATOM 4518 C CA . GLY B 1 289 ? -19.641 21.75 2.801 1 81.75 289 GLY B CA 1
ATOM 4519 C C . GLY B 1 289 ? -20.812 22.391 3.521 1 81.75 289 GLY B C 1
ATOM 4520 O O . GLY B 1 289 ? -21.531 23.203 2.945 1 81.75 289 GLY B O 1
ATOM 4521 N N . LYS B 1 290 ? -20.938 22.125 4.777 1 83.25 290 LYS B N 1
ATOM 4522 C CA . LYS B 1 290 ? -22.047 22.656 5.562 1 83.25 290 LYS B CA 1
ATOM 4523 C C . LYS B 1 290 ? -21.562 23.656 6.602 1 83.25 290 LYS B C 1
ATOM 4525 O O . LYS B 1 290 ? -22.312 24.062 7.488 1 83.25 290 LYS B O 1
ATOM 4530 N N . PHE B 1 291 ? -20.328 24.125 6.473 1 85.62 291 PHE B N 1
ATOM 4531 C CA . PHE B 1 291 ? -19.766 25.094 7.41 1 85.62 291 PHE B CA 1
ATOM 4532 C C . PHE B 1 291 ? -20.594 26.375 7.41 1 85.62 291 PHE B C 1
ATOM 4534 O O . PHE B 1 291 ? -20.891 26.922 6.348 1 85.62 291 PHE B O 1
ATOM 4541 N N . ASN B 1 292 ? -20.969 26.766 8.633 1 86.75 292 ASN B N 1
ATOM 4542 C CA . ASN B 1 292 ? -21.703 28.016 8.836 1 86.75 292 ASN B CA 1
ATOM 4543 C C . ASN B 1 292 ? -21.312 28.688 10.148 1 86.75 292 ASN B C 1
ATOM 4545 O O . ASN B 1 292 ? -21.75 28.266 11.219 1 86.75 292 ASN B O 1
ATOM 4549 N N . LEU B 1 293 ? -20.547 29.703 10.055 1 89.06 293 LEU B N 1
ATOM 4550 C CA . LEU B 1 293 ? -20.078 30.312 11.297 1 89.06 293 LEU B CA 1
ATOM 4551 C C . LEU B 1 293 ? -21.125 31.281 11.859 1 89.06 293 LEU B C 1
ATOM 4553 O O . LEU B 1 293 ? -21.938 31.812 11.117 1 89.06 293 LEU B O 1
ATOM 4557 N N . ASP B 1 294 ? -21.172 31.406 13.133 1 92.12 294 ASP B N 1
ATOM 4558 C CA . ASP B 1 294 ? -21.984 32.406 13.828 1 92.12 294 ASP B CA 1
ATOM 4559 C C . ASP B 1 294 ? -21.453 33.812 13.594 1 92.12 294 ASP B C 1
ATOM 4561 O O . ASP B 1 294 ? -20.406 34.188 14.141 1 92.12 294 ASP B O 1
ATOM 4565 N N . GLU B 1 295 ? -22.188 34.656 12.969 1 92.88 295 GLU B N 1
ATOM 4566 C CA . GLU B 1 295 ? -21.703 35.938 12.5 1 92.88 295 GLU B CA 1
ATOM 4567 C C . GLU B 1 295 ? -21.5 36.906 13.664 1 92.88 295 GLU B C 1
ATOM 4569 O O . GLU B 1 295 ? -20.828 37.938 13.516 1 92.88 295 GLU B O 1
ATOM 4574 N N . SER B 1 296 ? -22.016 36.531 14.773 1 93.75 296 SER B N 1
ATOM 4575 C CA . SER B 1 296 ? -21.781 37.406 15.922 1 93.75 296 SER B CA 1
ATOM 4576 C C . SER B 1 296 ? -20.297 37.438 16.281 1 93.75 296 SER B C 1
ATOM 4578 O O . SER B 1 296 ? -19.844 38.406 16.938 1 93.75 296 SER B O 1
ATOM 4580 N N . CYS B 1 297 ? -19.547 36.469 15.82 1 96.19 297 CYS B N 1
ATOM 4581 C CA . CYS B 1 297 ? -18.125 36.438 16.141 1 96.19 297 CYS B CA 1
ATOM 4582 C C . CYS B 1 297 ? -17.375 37.531 15.383 1 96.19 297 CYS B C 1
ATOM 4584 O O . CYS B 1 297 ? -16.297 37.969 15.797 1 96.19 297 CYS B O 1
ATOM 4586 N N . ILE B 1 298 ? -17.984 38.031 14.344 1 97.06 298 ILE B N 1
ATOM 4587 C CA . ILE B 1 298 ? -17.344 39.062 13.516 1 97.06 298 ILE B CA 1
ATOM 4588 C C . ILE B 1 298 ? -17.172 40.344 14.32 1 97.06 298 ILE B C 1
ATOM 4590 O O . ILE B 1 298 ? -16.078 40.906 14.359 1 97.06 298 ILE B O 1
ATOM 4594 N N . SER B 1 299 ? -18.219 40.719 14.992 1 97.5 299 SER B N 1
ATOM 4595 C CA . SER B 1 299 ? -18.156 41.906 15.82 1 97.5 299 SER B CA 1
ATOM 4596 C C . SER B 1 299 ? -17.141 41.75 16.953 1 97.5 299 SER B C 1
ATOM 4598 O O . SER B 1 299 ? -16.422 42.688 17.281 1 97.5 299 SER B O 1
ATOM 4600 N N . VAL B 1 300 ? -17.109 40.625 17.469 1 97.56 300 VAL B N 1
ATOM 4601 C CA . VAL B 1 300 ? -16.188 40.344 18.547 1 97.56 300 VAL B CA 1
ATOM 4602 C C . VAL B 1 300 ? -14.742 40.469 18.047 1 97.56 300 VAL B C 1
ATOM 4604 O O . VAL B 1 300 ? -13.898 41.062 18.703 1 97.56 300 VAL B O 1
ATOM 4607 N N . GLY B 1 301 ? -14.445 39.875 16.891 1 98.38 301 GLY B N 1
ATOM 4608 C CA . GLY B 1 301 ? -13.125 39.969 16.281 1 98.38 301 GLY B CA 1
ATOM 4609 C C . GLY B 1 301 ? -12.688 41.375 16.031 1 98.38 301 GLY B C 1
ATOM 4610 O O . GLY B 1 301 ? -11.547 41.75 16.312 1 98.38 301 GLY B O 1
ATOM 4611 N N . MET B 1 302 ? -13.633 42.188 15.586 1 98.12 302 MET B N 1
ATOM 4612 C CA . MET B 1 302 ? -13.352 43.594 15.312 1 98.12 302 MET B CA 1
ATOM 4613 C C . MET B 1 302 ? -12.984 44.344 16.594 1 98.12 302 MET B C 1
ATOM 4615 O O . MET B 1 302 ? -12.031 45.125 16.625 1 98.12 302 MET B O 1
ATOM 4619 N N . GLN B 1 303 ? -13.758 44.062 17.562 1 98.19 303 GLN B N 1
ATOM 4620 C CA . GLN B 1 303 ? -13.547 44.75 18.828 1 98.19 303 GLN B CA 1
ATOM 4621 C C . GLN B 1 303 ? -12.188 44.406 19.438 1 98.19 303 GLN B C 1
ATOM 4623 O O . GLN B 1 303 ? -11.461 45.281 19.906 1 98.19 303 GLN B O 1
ATOM 4628 N N . ILE B 1 304 ? -11.875 43.156 19.375 1 98.38 304 ILE B N 1
ATOM 4629 C CA . ILE B 1 304 ? -10.633 42.688 19.984 1 98.38 304 ILE B CA 1
ATOM 4630 C C . ILE B 1 304 ? -9.438 43.25 19.234 1 98.38 304 ILE B C 1
ATOM 4632 O O . ILE B 1 304 ? -8.516 43.812 19.859 1 98.38 304 ILE B O 1
ATOM 4636 N N . LEU B 1 305 ? -9.43 43.156 17.922 1 98.44 305 LEU B N 1
ATOM 4637 C CA . LEU B 1 305 ? -8.32 43.688 17.141 1 98.44 305 LEU B CA 1
ATOM 4638 C C . LEU B 1 305 ? -8.188 45.188 17.359 1 98.44 305 LEU B C 1
ATOM 4640 O O . LEU B 1 305 ? -7.074 45.719 17.5 1 98.44 305 LEU B O 1
ATOM 4644 N N . SER B 1 306 ? -9.312 45.906 17.422 1 98 306 SER B N 1
ATOM 4645 C CA . SER B 1 306 ? -9.289 47.344 17.656 1 98 306 SER B CA 1
ATOM 4646 C C . SER B 1 306 ? -8.703 47.688 19.016 1 98 306 SER B C 1
ATOM 4648 O O . SER B 1 306 ? -7.891 48.594 19.141 1 98 306 SER B O 1
ATOM 4650 N N . GLN B 1 307 ? -9.172 46.969 19.984 1 98.06 307 GLN B N 1
ATOM 4651 C CA . GLN B 1 307 ? -8.672 47.188 21.344 1 98.06 307 GLN B CA 1
ATOM 4652 C C . GLN B 1 307 ? -7.168 46.938 21.422 1 98.06 307 GLN B C 1
ATOM 4654 O O . GLN B 1 307 ? -6.445 47.656 22.109 1 98.06 307 GLN B O 1
ATOM 4659 N N . CYS B 1 308 ? -6.691 45.906 20.734 1 98.19 308 CYS B N 1
ATOM 4660 C CA . CYS B 1 308 ? -5.262 45.594 20.688 1 98.19 308 CYS B CA 1
ATOM 4661 C C . CYS B 1 308 ? -4.48 46.781 20.109 1 98.19 308 CYS B C 1
ATOM 4663 O O . CYS B 1 308 ? -3.42 47.125 20.625 1 98.19 308 CYS B O 1
ATOM 4665 N N . VAL B 1 309 ? -5.004 47.312 19.047 1 97.44 309 VAL B N 1
ATOM 4666 C CA . VAL B 1 309 ? -4.352 48.438 18.406 1 97.44 309 VAL B CA 1
ATOM 4667 C C . VAL B 1 309 ? -4.266 49.625 19.375 1 97.44 309 VAL B C 1
ATOM 4669 O O . VAL B 1 309 ? -3.209 50.25 19.531 1 97.44 309 VAL B O 1
ATOM 4672 N N . LEU B 1 310 ? -5.355 49.875 20.031 1 96.75 310 LEU B N 1
ATOM 4673 C CA . LEU B 1 310 ? -5.41 51 20.969 1 96.75 310 LEU B CA 1
ATOM 4674 C C . LEU B 1 310 ? -4.473 50.781 22.141 1 96.75 310 LEU B C 1
ATOM 4676 O O . LEU B 1 310 ? -3.816 51.719 22.609 1 96.75 310 LEU B O 1
ATOM 4680 N N . ASP B 1 311 ? -4.434 49.594 22.578 1 97.19 311 ASP B N 1
ATOM 4681 C CA . ASP B 1 311 ? -3.576 49.281 23.719 1 97.19 311 ASP B CA 1
ATOM 4682 C C . ASP B 1 311 ? -2.102 49.344 23.312 1 97.19 311 ASP B C 1
ATOM 4684 O O . ASP B 1 311 ? -1.249 49.688 24.141 1 97.19 311 ASP B O 1
ATOM 4688 N N . PHE B 1 312 ? -1.775 48.969 22.094 1 97.06 312 PHE B N 1
ATOM 4689 C CA . PHE B 1 312 ? -0.398 48.906 21.625 1 97.06 312 PHE B CA 1
ATOM 4690 C C . PHE B 1 312 ? 0.118 50.281 21.234 1 97.06 312 PHE B C 1
ATOM 4692 O O . PHE B 1 312 ? 1.281 50.594 21.469 1 97.06 312 PHE B O 1
ATOM 4699 N N . LEU B 1 313 ? -0.726 51.125 20.688 1 94.94 313 LEU B N 1
ATOM 4700 C CA . LEU B 1 313 ? -0.294 52.375 20.078 1 94.94 313 LEU B CA 1
ATOM 4701 C C . LEU B 1 313 ? -0.881 53.562 20.844 1 94.94 313 LEU B C 1
ATOM 4703 O O . LEU B 1 313 ? -0.582 54.719 20.516 1 94.94 313 LEU B O 1
ATOM 4707 N N . GLY B 1 314 ? -1.761 53.219 21.828 1 87.25 314 GLY B N 1
ATOM 4708 C CA . GLY B 1 314 ? -2.377 54.312 22.562 1 87.25 314 GLY B CA 1
ATOM 4709 C C . GLY B 1 314 ? -1.545 54.812 23.734 1 87.25 314 GLY B C 1
ATOM 4710 O O . GLY B 1 314 ? -0.597 54.125 24.141 1 87.25 314 GLY B O 1
#

pLDDT: mean 92.93, std 7.37, range [59.12, 98.88]

Foldseek 3Di:
DAWAQAAFPADDDDADPDGRTGNLFCLVLQVLLLVLLVVVVVVVVVLFFDDDAGDNFPCFPPADRVVVCVVVASCPPPHNAEAEAEGAFQVAAFLFKEWEAFFFEWWKKKKKKKKFWAKDWQVCCVVIQAQVVLVVQLVVVLVCQPVPQDDPVFDKDWDWDDWDADDDDTMRGRMIMIMTMMIGQDDVVVVSSQVVSVVSSVVSSVVRVIDMDMDMGIGAHTAGAHPVLRVLLLVLSCVVRNNVRYHYHDHHYRHDGNCNVVCVPHHYTYMYQYFHHPPDPDADGRPDSHHDTHSSSSVSSSSSVNSSSSVVRD/DAWAQAAFPADDDDADPDGSTGNLFCLVLQVLLLVLLVVVVVVVVVLFFDDDAGDNFPCFPPADRVVVCVVVASCPPPHNAEAEAEGAFQVAAFLFKEWEAFFFEWWKKKKKKKKFWAKDWQVCCVVIQAQVVLVVQLVVVLVCQDVPQDDPVFDKDWDWDDWDADDDDTMRGRMIMIMTMMIGQDDVVVVSSQVVSVVSSVVSSVVRVIDMDMDMGIGAHTAGAHPVLRVLLLVLSCVPRNNVRYHYHDHHYRHDGNCNVVCVPHHYTYMYQYFHHPPDPDADGRPDSHHDTHSSSSVSSSSSVNSSSSVVRD

Nearest PDB structures (foldseek):
  4ewt-assembly1_D  TM=9.145E-01  e=2.385E-31  Staphylococcus aureus subsp. aureus COL
  4ewt-assembly1_B  TM=9.385E-01  e=1.898E-29  Staphylococcus aureus subsp. aureus COL
  1ysj-assembly1_B  TM=9.427E-01  e=3.731E-28  Bacillus subtilis
  3io1-assembly1_B-2  TM=7.359E-01  e=1.726E-17  Klebsiella pneumoniae subsp. pneumoniae MGH 78578
  1z2l-assembly1_B  TM=7.707E-01  e=1.764E-14  Escherichia coli K-12

Sequence (628 aa):
MDALPIAEQNDFDYISQNENVMHACGHDAHVAIALGTAKIISGFMDKISGNVKFIFQPAEEGLGGAALMIDEGALDNPDTDAIIALHVSPLLKSGQISVGTGPVMASPAEFDIIIKGRGGHAAQPHKSVNPISIGVNIINMFSSIIPKTLSPFKSAILSVTCFEAGNTYNVIPSQAVIKGTVRAFDRETHNVIQERMNSVIASMTSAEGADFSFSYNLGYPPVINNGEIAKLISNASKKILGEDNVVENPEPSMLAEDFSYYTLKVPGAIFNLGCSNPFEKNFHNLHSGKFNLDESCISVGMQILSQCVLDFLGMDALPIAEQNDFDYISQNENVMHACGHDAHVAIALGTAKIISGFMDKISGNVKFIFQPAEEGLGGAALMIDEGALDNPDTDAIIALHVSPLLKSGQISVGTGPVMASPAEFDIIIKGRGGHAAQPHKSVNPISIGVNIINMFSSIIPKTLSPFKSAILSVTCFEAGNTYNVIPSQAVIKGTVRAFDRETHNVIQERMNSVIASMTSAEGADFSFSYNLGYPPVINNGEIAKLISNASKKILGEDNVVENPEPSMLAEDFSYYTLKVPGAIFNLGCSNPFEKNFHNLHSGKFNLDESCISVGMQILSQCVLDFLG